Protein AF-0000000074448304 (afdb_homodimer)

Nearest PDB structures (foldseek):
  3s5o-assembly1_A  TM=9.930E-01  e=7.068E-40  Homo sapiens
  4i7u-assembly1_A  TM=9.372E-01  e=1.050E-22  Agrobacterium tumefaciens
  6t3t-assembly1_D  TM=9.383E-01  e=1.240E-22  Methylacidiphilum fumariolicum SolV
  6h4e-assembly1_A  TM=8.961E-01  e=2.241E-18  Proteus mirabilis HI4320
  5afd-assembly1_A  TM=8.855E-01  e=9.458E-18  Aliivibrio salmonicida LFI1238

Radius of gyration: 25.3 Å; Cα contacts (8 Å, |Δi|>4): 1245; chains: 2; bounding box: 53×76×57 Å

InterPro domains:
  IPR002220 DapA-like [PF00701] (6-294)
  IPR002220 DapA-like [PIRSF001365] (5-296)
  IPR002220 DapA-like [PR00146] (39-60)
  IPR002220 DapA-like [PR00146] (75-93)
  IPR002220 DapA-like [PR00146] (134-151)
  IPR002220 DapA-like [PTHR12128] (4-296)
  IPR002220 DapA-like [SM01130] (5-296)
  IPR013785 Aldolase-type TIM barrel [G3DSA:3.20.20.70] (1-297)
  IPR020625 Schiff base-forming aldolase, active site [PS00666] (139-169)

Solvent-accessible surface area (backbone atoms only — not comparable to full-atom values): 30656 Å² total; per-residue (Å²): 124,87,77,80,79,73,52,41,37,23,27,31,38,66,56,28,21,36,96,86,60,43,80,32,65,69,53,43,52,56,38,45,65,55,55,66,73,42,87,54,42,28,38,28,41,43,32,81,52,20,46,41,77,61,50,54,71,68,58,53,41,52,49,44,34,52,46,50,70,68,48,59,90,83,48,41,32,33,30,42,26,49,41,57,16,40,69,55,19,37,51,38,36,45,49,37,43,75,32,51,34,59,26,31,35,34,44,69,53,33,55,62,44,84,53,56,38,67,65,28,48,50,52,36,53,48,54,35,35,72,69,35,90,48,40,27,28,41,33,31,41,26,83,40,46,74,48,70,73,51,62,70,46,52,51,60,48,33,70,40,90,36,29,38,33,37,36,42,50,68,71,54,62,69,56,53,38,50,45,45,62,73,30,64,90,34,84,45,44,40,25,24,36,34,58,65,48,32,66,66,34,42,76,54,62,31,50,28,30,40,17,61,50,32,69,65,41,36,65,60,53,44,44,42,52,49,28,53,76,70,64,37,54,70,61,27,51,56,51,43,60,59,39,30,60,54,30,42,41,32,64,65,74,45,23,58,41,34,40,23,54,51,19,48,77,70,76,33,65,24,51,54,64,58,48,41,47,60,71,71,51,72,69,55,48,53,51,51,49,50,48,57,52,63,60,58,70,66,82,126,124,86,76,80,79,72,53,40,36,22,27,31,38,65,55,30,21,35,94,87,62,43,78,31,64,68,52,43,52,56,38,45,66,55,57,68,73,41,88,53,40,28,40,27,39,43,32,78,54,21,46,41,77,61,50,53,72,68,56,52,40,52,49,44,34,50,46,49,69,70,47,61,87,84,47,40,32,33,28,43,27,51,41,58,17,41,69,56,20,36,51,39,36,44,48,36,41,75,32,53,34,58,28,30,34,36,44,68,53,34,55,60,44,84,52,56,38,68,66,27,50,48,51,36,54,48,54,35,35,73,68,36,90,44,38,27,27,41,32,29,43,25,82,40,45,75,48,70,73,51,62,69,46,52,49,60,48,33,68,40,90,36,28,38,33,36,35,42,48,69,73,53,61,69,56,53,36,50,43,45,64,73,28,63,87,34,84,44,42,41,26,23,35,36,58,65,48,31,68,66,34,44,77,52,63,31,51,28,29,40,16,61,50,31,68,64,43,35,64,61,53,44,46,42,52,50,27,52,75,71,64,37,52,71,63,27,50,55,50,44,61,59,40,30,59,52,30,43,40,33,64,66,75,46,22,61,42,33,40,24,53,51,18,46,77,70,76,35,62,23,52,54,62,58,49,41,46,58,72,69,50,72,69,54,47,52,50,52,50,50,47,56,52,64,63,60,67,74,78,128

Sequence (600 aa):
MSSLDLSGIFPPIVTPFADNEEVNYDKFKDNFSKWNEMTFSGYVVQGSNGEYAYMRAEEKIDLVRKVRELAPKGKLILAGSGCEATRDTIEMTSEMAEAGADAALVVTPSFYKRGMTAEALENHFTKVADSSPIPVVLYSVPANTGIDLPAECIIKLSSHPNIIALKDSGGDITKIGYVIHKTAGNNFQVLAGSASFLLASYCLGAVGGVCALANVLGREVCKLHELHKHGKMEEAKLLQHKLILPNTAVTKTFGVPGLKKSMEFFGFYGGPTRSPLLPLKESQEAELRQIFKQFGGYQEMSSLDLSGIFPPIVTPFADNEEVNYDKFKDNFSKWNEMTFSGYVVQGSNGEYAYMRAEEKIDLVRKVRELAPKGKLILAGSGCEATRDTIEMTSEMAEAGADAALVVTPSFYKRGMTAEALENHFTKVADSSPIPVVLYSVPANTGIDLPAECIIKLSSHPNIIALKDSGGDITKIGYVIHKTAGNNFQVLAGSASFLLASYCLGAVGGVCALANVLGREVCKLHELHKHGKMEEAKLLQHKLILPNTAVTKTFGVPGLKKSMEFFGFYGGPTRSPLLPLKESQEAELRQIFKQFGGYQE

Structure (mmCIF, N/CA/C/O backbone):
data_AF-0000000074448304-model_v1
#
loop_
_entity.id
_entity.type
_entity.pdbx_description
1 polymer '4-hydroxy-2-oxoglutarate aldolase, mitochondrial'
#
loop_
_atom_site.group_PDB
_atom_site.id
_atom_site.type_symbol
_atom_site.label_atom_id
_atom_site.label_alt_id
_atom_site.label_comp_id
_atom_site.label_asym_id
_atom_site.label_entity_id
_atom_site.label_seq_id
_atom_site.pdbx_PDB_ins_code
_atom_site.Cartn_x
_atom_site.Cartn_y
_atom_site.Cartn_z
_atom_site.occupancy
_atom_site.B_iso_or_equiv
_atom_site.auth_seq_id
_atom_site.auth_comp_id
_atom_site.auth_asym_id
_atom_site.auth_atom_id
_atom_site.pdbx_PDB_model_num
ATOM 1 N N . MET A 1 1 ? 21.5 24.922 -4.438 1 40.94 1 MET A N 1
ATOM 2 C CA . MET A 1 1 ? 20.062 24.703 -4.605 1 40.94 1 MET A CA 1
ATOM 3 C C . MET A 1 1 ? 19.297 25.141 -3.365 1 40.94 1 MET A C 1
ATOM 5 O O . MET A 1 1 ? 19.734 24.906 -2.24 1 40.94 1 MET A O 1
ATOM 9 N N . SER A 1 2 ? 18.594 26.266 -3.475 1 50.41 2 SER A N 1
ATOM 10 C CA . SER A 1 2 ? 17.969 26.906 -2.326 1 50.41 2 SER A CA 1
ATOM 11 C C . SER A 1 2 ? 17.297 25.875 -1.418 1 50.41 2 SER A C 1
ATOM 13 O O . SER A 1 2 ? 16.609 24.984 -1.896 1 50.41 2 SER A O 1
ATOM 15 N N . SER A 1 3 ? 17.922 25.75 -0.252 1 80.75 3 SER A N 1
ATOM 16 C CA . SER A 1 3 ? 17.516 24.766 0.733 1 80.75 3 SER A CA 1
ATOM 17 C C . SER A 1 3 ? 16.047 24.938 1.136 1 80.75 3 SER A C 1
ATOM 19 O O . SER A 1 3 ? 15.648 26.031 1.549 1 80.75 3 SER A O 1
ATOM 21 N N . LEU A 1 4 ? 15.148 24.25 0.64 1 94.5 4 LEU A N 1
ATOM 22 C CA . LEU A 1 4 ? 13.727 24.25 0.985 1 94.5 4 LEU A CA 1
ATOM 23 C C . LEU A 1 4 ? 13.539 24.125 2.492 1 94.5 4 LEU A C 1
ATOM 25 O O . LEU A 1 4 ? 14.141 23.266 3.131 1 94.5 4 LEU A O 1
ATOM 29 N N . ASP A 1 5 ? 12.914 25.156 3.033 1 97.81 5 ASP A N 1
ATOM 30 C CA . ASP A 1 5 ? 12.555 25.125 4.445 1 97.81 5 ASP A CA 1
ATOM 31 C C . ASP A 1 5 ? 11.211 24.422 4.656 1 97.81 5 ASP A C 1
ATOM 33 O O . ASP A 1 5 ? 10.172 24.922 4.242 1 97.81 5 ASP A O 1
ATOM 37 N N . LEU A 1 6 ? 11.289 23.297 5.363 1 98.44 6 LEU A N 1
ATOM 38 C CA . LEU A 1 6 ? 10.086 22.484 5.527 1 98.44 6 LEU A CA 1
ATOM 39 C C . LEU A 1 6 ? 9.492 22.672 6.914 1 98.44 6 LEU A C 1
ATOM 41 O O . LEU A 1 6 ? 8.734 21.812 7.391 1 98.44 6 LEU A O 1
ATOM 45 N N . SER A 1 7 ? 9.797 23.797 7.57 1 98.44 7 SER A N 1
ATOM 46 C CA . SER A 1 7 ? 9.219 24.094 8.875 1 98.44 7 SER A CA 1
ATOM 47 C C . SER A 1 7 ? 7.711 24.312 8.773 1 98.44 7 SER A C 1
ATOM 49 O O . SER A 1 7 ? 7.238 24.938 7.82 1 98.44 7 SER A O 1
ATOM 51 N N . GLY A 1 8 ? 7.016 23.812 9.773 1 98.69 8 GLY A N 1
ATOM 52 C CA . GLY A 1 8 ? 5.582 24.031 9.844 1 98.69 8 GLY A CA 1
ATOM 53 C C . GLY A 1 8 ? 4.773 22.781 9.594 1 98.69 8 GLY A C 1
ATOM 54 O O . GLY A 1 8 ? 5.262 21.656 9.805 1 98.69 8 GLY A O 1
ATOM 55 N N . ILE A 1 9 ? 3.51 23 9.281 1 98.88 9 ILE A N 1
ATOM 56 C CA . ILE A 1 9 ? 2.551 21.891 9.219 1 98.88 9 ILE A CA 1
ATOM 57 C C . ILE A 1 9 ? 2.133 21.672 7.766 1 98.88 9 ILE A C 1
ATOM 59 O O . ILE A 1 9 ? 1.819 22.625 7.047 1 98.88 9 ILE A O 1
ATOM 63 N N . PHE A 1 10 ? 2.176 20.438 7.324 1 98.94 10 PHE A N 1
ATOM 64 C CA . PHE A 1 10 ? 1.719 19.984 6.016 1 98.94 10 PHE A CA 1
ATOM 65 C C . PHE A 1 10 ? 0.633 18.922 6.16 1 98.94 10 PHE A C 1
ATOM 67 O O . PHE A 1 10 ? 0.893 17.812 6.652 1 98.94 10 PHE A O 1
ATOM 74 N N . PRO A 1 11 ? -0.607 19.156 5.785 1 98.88 11 PRO A N 1
ATOM 75 C CA . PRO A 1 11 ? -1.577 18.062 5.711 1 98.88 11 PRO A CA 1
ATOM 76 C C . PRO A 1 11 ? -1.357 17.156 4.5 1 98.88 11 PRO A C 1
ATOM 78 O O . PRO A 1 11 ? -1.239 17.641 3.373 1 98.88 11 PRO A O 1
ATOM 81 N N . PRO A 1 12 ? -1.128 15.898 4.695 1 98.81 12 PRO A N 1
ATOM 82 C CA . PRO A 1 12 ? -1.282 15 3.549 1 98.81 12 PRO A CA 1
ATOM 83 C C . PRO A 1 12 ? -2.729 14.898 3.07 1 98.81 12 PRO A C 1
ATOM 85 O O . PRO A 1 12 ? -3.482 14.047 3.551 1 98.81 12 PRO A O 1
ATOM 88 N N . ILE A 1 13 ? -3.035 15.633 2.168 1 98.75 13 ILE A N 1
ATOM 89 C CA . ILE A 1 13 ? -4.434 15.883 1.83 1 98.75 13 ILE A CA 1
ATOM 90 C C . ILE A 1 13 ? -5.027 14.648 1.151 1 98.75 13 ILE A C 1
ATOM 92 O O . ILE A 1 13 ? -4.344 13.961 0.387 1 98.75 13 ILE A O 1
ATOM 96 N N . VAL A 1 14 ? -6.293 14.422 1.436 1 98.44 14 VAL A N 1
ATOM 97 C CA . VAL A 1 14 ? -7.047 13.305 0.872 1 98.44 14 VAL A CA 1
ATOM 98 C C . VAL A 1 14 ? -7.352 13.578 -0.599 1 98.44 14 VAL A C 1
ATOM 100 O O . VAL A 1 14 ? -7.395 14.734 -1.026 1 98.44 14 VAL A O 1
ATOM 103 N N . THR A 1 15 ? -7.496 12.555 -1.424 1 98.38 15 THR A N 1
ATOM 104 C CA . THR A 1 15 ? -8.062 12.648 -2.766 1 98.38 15 THR A CA 1
ATOM 105 C C . THR A 1 15 ? -9.578 12.453 -2.729 1 98.38 15 THR A C 1
ATOM 107 O O . THR A 1 15 ? -10.062 11.375 -2.379 1 98.38 15 THR A O 1
ATOM 110 N N . PRO A 1 16 ? -10.32 13.453 -2.986 1 97.75 16 PRO A N 1
ATOM 111 C CA . PRO A 1 16 ? -11.781 13.305 -2.99 1 97.75 16 PRO A CA 1
ATOM 112 C C . PRO A 1 16 ? -12.289 12.523 -4.203 1 97.75 16 PRO A C 1
ATOM 114 O O . PRO A 1 16 ? -12.227 13.016 -5.332 1 97.75 16 PRO A O 1
ATOM 117 N N . PHE A 1 17 ? -12.781 11.406 -3.959 1 98.31 17 PHE A N 1
ATOM 118 C CA . PHE A 1 17 ? -13.375 10.609 -5.027 1 98.31 17 PHE A CA 1
ATOM 119 C C . PHE A 1 17 ? -14.891 10.773 -5.047 1 98.31 17 PHE A C 1
ATOM 121 O O . PHE A 1 17 ? -15.5 11.086 -4.023 1 98.31 17 PHE A O 1
ATOM 128 N N . ALA A 1 18 ? -15.43 10.594 -6.223 1 98.19 18 ALA A N 1
ATOM 129 C CA . ALA A 1 18 ? -16.875 10.438 -6.367 1 98.19 18 ALA A CA 1
ATOM 130 C C . ALA A 1 18 ? -17.297 8.977 -6.211 1 98.19 18 ALA A C 1
ATOM 132 O O . ALA A 1 18 ? -16.453 8.102 -6.012 1 98.19 18 ALA A O 1
ATOM 133 N N . ASP A 1 19 ? -18.594 8.734 -6.301 1 96.69 19 ASP A N 1
ATOM 134 C CA . ASP A 1 19 ? -19.141 7.395 -6.109 1 96.69 19 ASP A CA 1
ATOM 135 C C . ASP A 1 19 ? -18.609 6.434 -7.176 1 96.69 19 ASP A C 1
ATOM 137 O O . ASP A 1 19 ? -18.5 5.23 -6.934 1 96.69 19 ASP A O 1
ATOM 141 N N . ASN A 1 20 ? -18.281 6.996 -8.297 1 96.94 20 ASN A N 1
ATOM 142 C CA . ASN A 1 20 ? -17.766 6.164 -9.375 1 96.94 20 ASN A CA 1
ATOM 143 C C . ASN A 1 20 ? -16.266 5.973 -9.266 1 96.94 20 ASN A C 1
ATOM 145 O O . ASN A 1 20 ? -15.625 5.48 -10.203 1 96.94 20 ASN A O 1
ATOM 149 N N . GLU A 1 21 ? -15.586 6.508 -8.148 1 97.25 21 GLU A N 1
ATOM 150 C CA . GLU A 1 21 ? -14.18 6.336 -7.773 1 97.25 21 GLU A CA 1
ATOM 151 C C . GLU A 1 21 ? -13.273 7.219 -8.625 1 97.25 21 GLU A C 1
ATOM 153 O O . GLU A 1 21 ? -12.047 7.062 -8.602 1 97.25 21 GLU A O 1
ATOM 158 N N . GLU A 1 22 ? -13.953 8.148 -9.43 1 97.62 22 GLU A N 1
ATOM 159 C CA . GLU A 1 22 ? -13.156 9.164 -10.109 1 97.62 22 GLU A CA 1
ATOM 160 C C . GLU A 1 22 ? -12.898 10.367 -9.211 1 97.62 22 GLU A C 1
ATOM 162 O O . GLU A 1 22 ? -13.672 10.625 -8.281 1 97.62 22 GLU A O 1
ATOM 167 N N . VAL A 1 23 ? -11.805 11.109 -9.516 1 98.25 23 VAL A N 1
ATOM 168 C CA . VAL A 1 23 ? -11.484 12.289 -8.711 1 98.25 23 VAL A CA 1
ATOM 169 C C . VAL A 1 23 ? -12.562 13.352 -8.898 1 98.25 23 VAL A C 1
ATOM 171 O O . VAL A 1 23 ? -12.961 13.648 -10.031 1 98.25 23 VAL A O 1
ATOM 174 N N . ASN A 1 24 ? -13.07 13.906 -7.824 1 98.5 24 ASN A N 1
ATOM 175 C CA . ASN A 1 24 ? -14.031 14.992 -7.84 1 98.5 24 ASN A CA 1
ATOM 176 C C . ASN A 1 24 ? -13.352 16.344 -7.684 1 98.5 24 ASN A C 1
ATOM 178 O O . ASN A 1 24 ? -13.25 16.875 -6.57 1 98.5 24 ASN A O 1
ATOM 182 N N . TYR A 1 25 ? -12.969 16.984 -8.82 1 98.25 25 TYR A N 1
ATOM 183 C CA . TYR A 1 25 ? -12.156 18.188 -8.805 1 98.25 25 TYR A CA 1
ATOM 184 C C . TYR A 1 25 ? -12.953 19.375 -8.281 1 98.25 25 TYR A C 1
ATOM 186 O O . TYR A 1 25 ? -12.391 20.297 -7.688 1 98.25 25 TYR A O 1
ATOM 194 N N . ASP A 1 26 ? -14.281 19.344 -8.445 1 98.25 26 ASP A N 1
ATOM 195 C CA . ASP A 1 26 ? -15.109 20.406 -7.895 1 98.25 26 ASP A CA 1
ATOM 196 C C . ASP A 1 26 ? -15.055 20.406 -6.371 1 98.25 26 ASP A C 1
ATOM 198 O O . ASP A 1 26 ? -14.844 21.453 -5.754 1 98.25 26 ASP A O 1
ATOM 202 N N . LYS A 1 27 ? -15.219 19.234 -5.859 1 98.44 27 LYS A N 1
ATOM 203 C CA . LYS A 1 27 ? -15.172 19.141 -4.406 1 98.44 27 LYS A CA 1
ATOM 204 C C . LYS A 1 27 ? -13.766 19.391 -3.881 1 98.44 27 LYS A C 1
ATOM 206 O O . LYS A 1 27 ? -13.586 19.906 -2.777 1 98.44 27 LYS A O 1
ATOM 211 N N . PHE A 1 28 ? -12.867 19.078 -4.68 1 98.5 28 PHE A N 1
ATOM 212 C CA . PHE A 1 28 ? -11.477 19.359 -4.348 1 98.5 28 PHE A CA 1
ATOM 213 C C . PHE A 1 28 ? -11.25 20.859 -4.199 1 98.5 28 PHE A C 1
ATOM 215 O O . PHE A 1 28 ? -10.641 21.312 -3.221 1 98.5 28 PHE A O 1
ATOM 222 N N . LYS A 1 29 ? -11.711 21.641 -5.113 1 98.44 29 LYS A N 1
ATOM 223 C CA . LYS A 1 29 ? -11.633 23.094 -5.055 1 98.44 29 LYS A CA 1
ATOM 224 C C . LYS A 1 29 ? -12.312 23.641 -3.801 1 98.44 29 LYS A C 1
ATOM 226 O O . LYS A 1 29 ? -11.797 24.547 -3.152 1 98.44 29 LYS A O 1
ATOM 231 N N . ASP A 1 30 ? -13.445 23 -3.486 1 98.19 30 ASP A N 1
ATOM 232 C CA . ASP A 1 30 ? -14.156 23.406 -2.277 1 98.19 30 ASP A CA 1
ATOM 233 C C . ASP A 1 30 ? -13.289 23.203 -1.036 1 98.19 30 ASP A C 1
ATOM 235 O O . ASP A 1 30 ? -13.219 24.062 -0.166 1 98.19 30 ASP A O 1
ATOM 239 N N . ASN A 1 31 ? -12.703 22.062 -0.91 1 98.69 31 ASN A N 1
ATOM 240 C CA . ASN A 1 31 ? -11.828 21.766 0.221 1 98.69 31 ASN A CA 1
ATOM 241 C C . ASN A 1 31 ? -10.688 22.781 0.313 1 98.69 31 ASN A C 1
ATOM 243 O O . ASN A 1 31 ? -10.352 23.25 1.403 1 98.69 31 ASN A O 1
ATOM 247 N N . PHE A 1 32 ? -10.062 23.125 -0.893 1 98.5 32 PHE A N 1
ATOM 248 C CA . PHE A 1 32 ? -8.914 24.016 -0.914 1 98.5 32 PHE A CA 1
ATOM 249 C C . PHE A 1 32 ? -9.312 25.422 -0.45 1 98.5 32 PHE A C 1
ATOM 251 O O . PHE A 1 32 ? -8.508 26.125 0.173 1 98.5 32 PHE A O 1
ATOM 258 N N . SER A 1 33 ? -10.516 25.859 -0.737 1 98 33 SER A N 1
ATOM 259 C CA . SER A 1 33 ? -10.984 27.156 -0.262 1 98 33 SER A CA 1
ATOM 260 C C . SER A 1 33 ? -10.922 27.234 1.259 1 98 33 SER A C 1
ATOM 262 O O . SER A 1 33 ? -10.648 28.312 1.813 1 98 33 SER A O 1
ATOM 264 N N . LYS A 1 34 ? -11.117 26.125 1.91 1 97.69 34 LYS A N 1
ATOM 265 C CA . LYS A 1 34 ? -11.055 26.094 3.367 1 97.69 34 LYS A CA 1
ATOM 266 C C . LYS A 1 34 ? -9.625 25.875 3.854 1 97.69 34 LYS A C 1
ATOM 268 O O . LYS A 1 34 ? -9.164 26.562 4.773 1 97.69 34 LYS A O 1
ATOM 273 N N . TRP A 1 35 ? -8.938 24.953 3.225 1 98.5 35 TRP A N 1
ATOM 274 C CA . TRP A 1 35 ? -7.57 24.641 3.621 1 98.5 35 TRP A CA 1
ATOM 275 C C . TRP A 1 35 ? -6.676 25.875 3.479 1 98.5 35 TRP A C 1
ATOM 277 O O . TRP A 1 35 ? -5.789 26.109 4.305 1 98.5 35 TRP A O 1
ATOM 287 N N . ASN A 1 36 ? -6.957 26.672 2.463 1 98.12 36 ASN A N 1
ATOM 288 C CA . ASN A 1 36 ? -6.105 27.828 2.184 1 98.12 36 ASN A CA 1
ATOM 289 C C . ASN A 1 36 ? -6.277 28.906 3.238 1 98.12 36 ASN A C 1
ATOM 291 O O . ASN A 1 36 ? -5.473 29.844 3.309 1 98.12 36 ASN A O 1
ATOM 295 N N . GLU A 1 37 ? -7.254 28.812 4.105 1 96.81 37 GLU A N 1
ATOM 296 C CA . GLU A 1 37 ? -7.438 29.75 5.207 1 96.81 37 GLU A CA 1
ATOM 297 C C . GLU A 1 37 ? -6.516 29.422 6.379 1 96.81 37 GLU A C 1
ATOM 299 O O . GLU A 1 37 ? -6.336 30.234 7.285 1 96.81 37 GLU A O 1
ATOM 304 N N . MET A 1 38 ? -5.914 28.297 6.32 1 96.62 38 MET A N 1
ATOM 305 C CA . MET A 1 38 ? -5.023 27.844 7.387 1 96.62 38 MET A CA 1
ATOM 306 C C . MET A 1 38 ? -3.594 28.312 7.133 1 96.62 38 MET A C 1
ATOM 308 O O . MET A 1 38 ? -3.246 28.688 6.012 1 96.62 38 MET A O 1
ATOM 312 N N . THR A 1 39 ? -2.879 28.25 8.211 1 97.94 39 THR A N 1
ATOM 313 C CA . THR A 1 39 ? -1.505 28.734 8.117 1 97.94 39 THR A CA 1
ATOM 314 C C . THR A 1 39 ? -0.549 27.594 7.809 1 97.94 39 THR A C 1
ATOM 316 O O . THR A 1 39 ? 0.563 27.547 8.336 1 97.94 39 THR A O 1
ATOM 319 N N . PHE A 1 40 ? -0.972 26.672 7.023 1 98.69 40 PHE A N 1
ATOM 320 C CA . PHE A 1 40 ? -0.116 25.594 6.578 1 98.69 40 PHE A CA 1
ATOM 321 C C . PHE A 1 40 ? 1.107 26.125 5.844 1 98.69 40 PHE A C 1
ATOM 323 O O . PHE A 1 40 ? 1.025 27.141 5.145 1 98.69 40 PHE A O 1
ATOM 330 N N . SER A 1 41 ? 2.191 25.422 5.957 1 98.62 41 SER A N 1
ATOM 331 C CA . SER A 1 41 ? 3.387 25.734 5.176 1 98.62 41 SER A CA 1
ATOM 332 C C . SER A 1 41 ? 3.244 25.25 3.738 1 98.62 41 SER A C 1
ATOM 334 O O . SER A 1 41 ? 3.941 25.734 2.844 1 98.62 41 SER A O 1
ATOM 336 N N . GLY A 1 42 ? 2.434 24.328 3.502 1 98.69 42 GLY A N 1
ATOM 337 C CA . GLY A 1 42 ? 2.166 23.719 2.205 1 98.69 42 GLY A CA 1
ATOM 338 C C . GLY A 1 42 ? 1.298 22.484 2.287 1 98.69 42 GLY A C 1
ATOM 339 O O . GLY A 1 42 ? 0.576 22.281 3.268 1 98.69 42 GLY A O 1
ATOM 340 N N . TYR A 1 43 ? 1.311 21.719 1.234 1 98.88 43 TYR A N 1
ATOM 341 C CA . TYR A 1 43 ? 0.468 20.531 1.128 1 98.88 43 TYR A CA 1
ATOM 342 C C . TYR A 1 43 ? 1.283 19.312 0.689 1 98.88 43 TYR A C 1
ATOM 344 O O . TYR A 1 43 ? 2.189 19.438 -0.139 1 98.88 43 TYR A O 1
ATOM 352 N N . VAL A 1 44 ? 1.033 18.219 1.312 1 98.88 44 VAL A N 1
ATOM 353 C CA . VAL A 1 44 ? 1.52 16.938 0.812 1 98.88 44 VAL A CA 1
ATOM 354 C C . VAL A 1 44 ? 0.445 16.281 -0.051 1 98.88 44 VAL A C 1
ATOM 356 O O . VAL A 1 44 ? -0.675 16.047 0.41 1 98.88 44 VAL A O 1
ATOM 359 N N . VAL A 1 45 ? 0.783 15.992 -1.283 1 98.69 45 VAL A N 1
ATOM 360 C CA . VAL A 1 45 ? -0.118 15.391 -2.26 1 98.69 45 VAL A CA 1
ATOM 361 C C . VAL A 1 45 ? 0.371 13.992 -2.621 1 98.69 45 VAL A C 1
ATOM 363 O O . VAL A 1 45 ? 1.569 13.773 -2.812 1 98.69 45 VAL A O 1
ATOM 366 N N . GLN A 1 46 ? -0.518 13.07 -2.678 1 96.81 46 GLN A N 1
ATOM 367 C CA . GLN A 1 46 ? -0.203 11.688 -3.01 1 96.81 46 GLN A CA 1
ATOM 368 C C . GLN A 1 46 ? 0.633 11.031 -1.911 1 96.81 46 GLN A C 1
ATOM 370 O O . GLN A 1 46 ? 1.636 10.375 -2.195 1 96.81 46 GLN A O 1
ATOM 375 N N . GLY A 1 47 ? 0.333 11.383 -0.61 1 95.88 47 GLY A N 1
ATOM 376 C CA . GLY A 1 47 ? 0.726 10.57 0.531 1 95.88 47 GLY A CA 1
ATOM 377 C C . GLY A 1 47 ? -0.198 9.391 0.771 1 95.88 47 GLY A C 1
ATOM 378 O O . GLY A 1 47 ? -1.121 9.148 -0.01 1 95.88 47 GLY A O 1
ATOM 379 N N . SER A 1 48 ? 0.037 8.656 1.831 1 94.31 48 SER A N 1
ATOM 380 C CA . SER A 1 48 ? -0.819 7.508 2.123 1 94.31 48 SER A CA 1
ATOM 381 C C . SER A 1 48 ? -2.277 7.93 2.264 1 94.31 48 SER A C 1
ATOM 383 O O . SER A 1 48 ? -3.176 7.25 1.76 1 94.31 48 SER A O 1
ATOM 385 N N . ASN A 1 49 ? -2.553 9.039 2.803 1 96.38 49 ASN A N 1
ATOM 386 C CA . ASN A 1 49 ? -3.918 9.508 3.004 1 96.38 49 ASN A CA 1
ATOM 387 C C . ASN A 1 49 ? -4.547 9.984 1.697 1 96.38 49 ASN A C 1
ATOM 389 O O . ASN A 1 49 ? -5.766 10.133 1.608 1 96.38 49 ASN A O 1
ATOM 393 N N . GLY A 1 50 ? -3.742 10.281 0.756 1 97.88 50 GLY A N 1
ATOM 394 C CA . GLY A 1 50 ? -4.23 10.609 -0.575 1 97.88 50 GLY A CA 1
ATOM 395 C C . GLY A 1 50 ? -4.578 9.375 -1.396 1 97.88 50 GLY A C 1
ATOM 396 O O . GLY A 1 50 ? -4.961 9.492 -2.562 1 97.88 50 GLY A O 1
ATOM 397 N N . GLU A 1 51 ? -4.406 8.195 -0.865 1 98.31 51 GLU A N 1
ATOM 398 C CA . GLU A 1 51 ? -4.723 6.914 -1.496 1 98.31 51 GLU A CA 1
ATOM 399 C C . GLU A 1 51 ? -3.943 6.734 -2.797 1 98.31 51 GLU A C 1
ATOM 401 O O . GLU A 1 51 ? -4.484 6.238 -3.787 1 98.31 51 GLU A O 1
ATOM 406 N N . TYR A 1 52 ? -2.641 7.188 -2.803 1 97.75 52 TYR A N 1
ATOM 407 C CA . TYR A 1 52 ? -1.821 7.137 -4.008 1 97.75 52 TYR A CA 1
ATOM 408 C C . TYR A 1 52 ? -1.688 5.707 -4.52 1 97.75 52 TYR A C 1
ATOM 410 O O . TYR A 1 52 ? -1.583 5.48 -5.727 1 97.75 52 TYR A O 1
ATOM 418 N N . ALA A 1 53 ? -1.79 4.672 -3.625 1 97.25 53 ALA A N 1
ATOM 419 C CA . ALA A 1 53 ? -1.584 3.266 -3.971 1 97.25 53 ALA A CA 1
ATOM 420 C C . ALA A 1 53 ? -2.697 2.756 -4.883 1 97.25 53 ALA A C 1
ATOM 422 O O . ALA A 1 53 ? -2.527 1.753 -5.578 1 97.25 53 ALA A O 1
ATOM 423 N N . TYR A 1 54 ? -3.799 3.48 -4.914 1 98.31 54 TYR A N 1
ATOM 424 C CA . TYR A 1 54 ? -4.957 3.043 -5.684 1 98.31 54 TYR A CA 1
ATOM 425 C C . TYR A 1 54 ? -5.148 3.914 -6.922 1 98.31 54 TYR A C 1
ATOM 427 O O . TYR A 1 54 ? -6.117 3.736 -7.668 1 98.31 54 TYR A O 1
ATOM 435 N N . MET A 1 55 ? -4.234 4.797 -7.125 1 97.94 55 MET A N 1
ATOM 436 C CA . MET A 1 55 ? -4.367 5.742 -8.227 1 97.94 55 MET A CA 1
ATOM 437 C C . MET A 1 55 ? -3.436 5.371 -9.375 1 97.94 55 MET A C 1
ATOM 439 O O . MET A 1 55 ? -2.342 4.852 -9.148 1 97.94 55 MET A O 1
ATOM 443 N N . ARG A 1 56 ? -3.883 5.707 -10.602 1 96.62 56 ARG A N 1
ATOM 444 C CA . ARG A 1 56 ? -3.061 5.52 -11.797 1 96.62 56 ARG A CA 1
ATOM 445 C C . ARG A 1 56 ? -2.102 6.691 -11.984 1 96.62 56 ARG A C 1
ATOM 447 O O . ARG A 1 56 ? -2.33 7.781 -11.453 1 96.62 56 ARG A O 1
ATOM 454 N N . ALA A 1 57 ? -1.025 6.488 -12.695 1 97.19 57 ALA A N 1
ATOM 455 C CA . ALA A 1 57 ? 0.046 7.465 -12.859 1 97.19 57 ALA A CA 1
ATOM 456 C C . ALA A 1 57 ? -0.504 8.805 -13.336 1 97.19 57 ALA A C 1
ATOM 458 O O . ALA A 1 57 ? -0.19 9.852 -12.766 1 97.19 57 ALA A O 1
ATOM 459 N N . GLU A 1 58 ? -1.344 8.766 -14.375 1 97.25 58 GLU A N 1
ATOM 460 C CA . GLU A 1 58 ? -1.873 10 -14.938 1 97.25 58 GLU A CA 1
ATOM 461 C C . GLU A 1 58 ? -2.75 10.734 -13.93 1 97.25 58 GLU A C 1
ATOM 463 O O . GLU A 1 58 ? -2.746 11.969 -13.875 1 97.25 58 GLU A O 1
ATOM 468 N N . GLU A 1 59 ? -3.557 9.992 -13.133 1 98.06 59 GLU A N 1
ATOM 469 C CA . GLU A 1 59 ? -4.379 10.602 -12.094 1 98.06 59 GLU A CA 1
ATOM 470 C C . GLU A 1 59 ? -3.518 11.336 -11.07 1 98.06 59 GLU A C 1
ATOM 472 O O . GLU A 1 59 ? -3.865 12.438 -10.641 1 98.06 59 GLU A O 1
ATOM 477 N N . LYS A 1 60 ? -2.402 10.727 -10.703 1 98.5 60 LYS A N 1
ATOM 478 C CA . LYS A 1 60 ? -1.497 11.305 -9.719 1 98.5 60 LYS A CA 1
ATOM 479 C C . LYS A 1 60 ? -0.916 12.625 -10.219 1 98.5 60 LYS A C 1
ATOM 481 O O . LYS A 1 60 ? -0.909 13.625 -9.492 1 98.5 60 LYS A O 1
ATOM 486 N N . ILE A 1 61 ? -0.42 12.609 -11.469 1 98.62 61 ILE A N 1
ATOM 487 C CA . ILE A 1 61 ? 0.211 13.781 -12.07 1 98.62 61 ILE A CA 1
ATOM 488 C C . ILE A 1 61 ? -0.81 14.906 -12.203 1 98.62 61 ILE A C 1
ATOM 490 O O . ILE A 1 61 ? -0.533 16.047 -11.82 1 98.62 61 ILE A O 1
ATOM 494 N N . ASP A 1 62 ? -2.051 14.594 -12.641 1 98.56 62 ASP A N 1
ATOM 495 C CA . ASP A 1 62 ? -3.105 15.586 -12.805 1 98.56 62 ASP A CA 1
ATOM 496 C C . ASP A 1 62 ? -3.496 16.203 -11.461 1 98.56 62 ASP A C 1
ATOM 498 O O . ASP A 1 62 ? -3.791 17.391 -11.391 1 98.56 62 ASP A O 1
ATOM 502 N N . LEU A 1 63 ? -3.504 15.422 -10.461 1 98.69 63 LEU A N 1
ATOM 503 C CA . LEU A 1 63 ? -3.867 15.93 -9.141 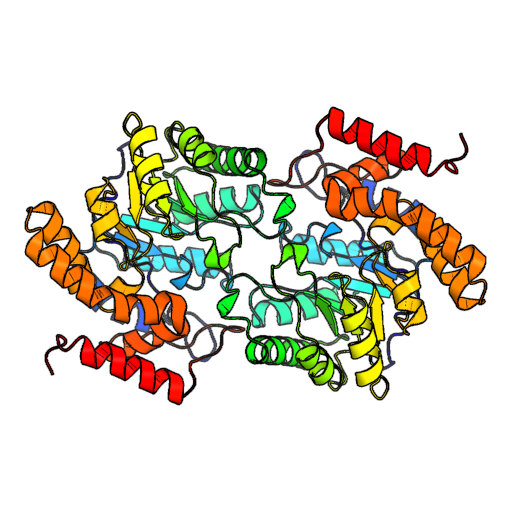1 98.69 63 LEU A CA 1
ATOM 504 C C . LEU A 1 63 ? -2.846 16.953 -8.648 1 98.69 63 LEU A C 1
ATOM 506 O O . LEU A 1 63 ? -3.215 17.984 -8.086 1 98.69 63 LEU A O 1
ATOM 510 N N . VAL A 1 64 ? -1.53 16.703 -8.844 1 98.75 64 VAL A N 1
ATOM 511 C CA . VAL A 1 64 ? -0.483 17.641 -8.438 1 98.75 64 VAL A CA 1
ATOM 512 C C . VAL A 1 64 ? -0.619 18.938 -9.211 1 98.75 64 VAL A C 1
ATOM 514 O O . VAL A 1 64 ? -0.5 20.031 -8.641 1 98.75 64 VAL A O 1
ATOM 517 N N . ARG A 1 65 ? -0.923 18.844 -10.516 1 98.69 65 ARG A N 1
ATOM 518 C CA . ARG A 1 65 ? -1.144 20.047 -11.32 1 98.69 65 ARG A CA 1
ATOM 519 C C . ARG A 1 65 ? -2.299 20.875 -10.773 1 98.69 65 ARG A C 1
ATOM 521 O O . ARG A 1 65 ? -2.197 22.094 -10.664 1 98.69 65 ARG A O 1
ATOM 528 N N . LYS A 1 66 ? -3.381 20.172 -10.453 1 98.75 66 LYS A N 1
ATOM 529 C CA . LYS A 1 66 ? -4.555 20.844 -9.922 1 98.75 66 LYS A CA 1
ATOM 530 C C . LYS A 1 66 ? -4.246 21.516 -8.578 1 98.75 66 LYS A C 1
ATOM 532 O O . LYS A 1 66 ? -4.684 22.641 -8.32 1 98.75 66 LYS A O 1
ATOM 537 N N . VAL A 1 67 ? -3.459 20.875 -7.699 1 98.81 67 VAL A N 1
ATOM 538 C CA . VAL A 1 67 ? -3.088 21.438 -6.406 1 98.81 67 VAL A CA 1
ATOM 539 C C . VAL A 1 67 ? -2.234 22.688 -6.609 1 98.81 67 VAL A C 1
ATOM 541 O O . VAL A 1 67 ? -2.418 23.688 -5.918 1 98.81 67 VAL A O 1
ATOM 544 N N . ARG A 1 68 ? -1.293 22.594 -7.543 1 98.62 68 ARG A N 1
ATOM 545 C CA . ARG A 1 68 ? -0.462 23.75 -7.84 1 98.62 68 ARG A CA 1
ATOM 546 C C . ARG A 1 68 ? -1.316 24.953 -8.266 1 98.62 68 ARG A C 1
ATOM 548 O O . ARG A 1 68 ? -1.041 26.078 -7.879 1 98.62 68 ARG A O 1
ATOM 555 N N . GLU A 1 69 ? -2.375 24.703 -8.977 1 98.44 69 GLU A N 1
ATOM 556 C CA . GLU A 1 69 ? -3.303 25.75 -9.398 1 98.44 69 GLU A CA 1
ATOM 557 C C . GLU A 1 69 ? -4.062 26.328 -8.203 1 98.44 69 GLU A C 1
ATOM 559 O O . GLU A 1 69 ? -4.293 27.531 -8.125 1 98.44 69 GLU A O 1
ATOM 564 N N . LEU A 1 70 ? -4.398 25.469 -7.266 1 98.56 70 LEU A N 1
ATOM 565 C CA . LEU A 1 70 ? -5.316 25.859 -6.199 1 98.56 70 LEU A CA 1
ATOM 566 C C . LEU A 1 70 ? -4.559 26.438 -5.012 1 98.56 70 LEU A C 1
ATOM 568 O O . LEU A 1 70 ? -5.098 27.25 -4.262 1 98.56 70 LEU A O 1
ATOM 572 N N . ALA A 1 71 ? -3.375 26 -4.82 1 98.25 71 ALA A N 1
ATOM 573 C CA . ALA A 1 71 ? -2.596 26.453 -3.668 1 98.25 71 ALA A CA 1
ATOM 574 C C . ALA A 1 71 ? -2.045 27.859 -3.893 1 98.25 71 ALA A C 1
ATOM 576 O O . ALA A 1 71 ? -1.602 28.188 -4.996 1 98.25 71 ALA A O 1
ATOM 577 N N . PRO A 1 72 ? -2.082 28.734 -2.869 1 96.62 72 PRO A N 1
ATOM 578 C CA . PRO A 1 72 ? -1.446 30.047 -2.99 1 96.62 72 PRO A CA 1
ATOM 579 C C . PRO A 1 72 ? 0.042 29.953 -3.316 1 96.62 72 PRO A C 1
ATOM 581 O O . PRO A 1 72 ? 0.682 28.938 -3.02 1 96.62 72 PRO A O 1
ATOM 584 N N . LYS A 1 73 ? 0.445 31.125 -3.873 1 92.06 73 LYS A N 1
ATOM 585 C CA . LYS A 1 73 ? 1.876 31.219 -4.152 1 92.06 73 LYS A CA 1
ATOM 586 C C . LYS A 1 73 ? 2.691 31.156 -2.863 1 92.06 73 LYS A C 1
ATOM 588 O O . LYS A 1 73 ? 2.289 31.719 -1.842 1 92.06 73 LYS A O 1
ATOM 593 N N . GLY A 1 74 ? 3.633 30.484 -2.68 1 93 74 GLY A N 1
ATOM 594 C CA . GLY A 1 74 ? 4.492 30.391 -1.512 1 93 74 GLY A CA 1
ATOM 595 C C . GLY A 1 74 ? 4.316 29.094 -0.746 1 93 74 GLY A C 1
ATOM 596 O O . GLY A 1 74 ? 5.172 28.719 0.056 1 93 74 GLY A O 1
ATOM 597 N N . LYS A 1 75 ? 3.088 28.531 -0.921 1 97.5 75 LYS A N 1
ATOM 598 C CA . LYS A 1 75 ? 2.883 27.234 -0.279 1 97.5 75 LYS A CA 1
ATOM 599 C C . LYS A 1 75 ? 3.664 26.141 -0.995 1 97.5 75 LYS A C 1
ATOM 601 O O . LYS A 1 75 ? 3.652 26.062 -2.227 1 97.5 75 LYS A O 1
ATOM 606 N N . LEU A 1 76 ? 4.301 25.391 -0.216 1 98.62 76 LEU A N 1
ATOM 607 C CA . LEU A 1 76 ? 5.105 24.312 -0.778 1 98.62 76 LEU A CA 1
ATOM 608 C C . LEU A 1 76 ? 4.238 23.109 -1.117 1 98.62 76 LEU A C 1
ATOM 610 O O . LEU A 1 76 ? 3.334 22.75 -0.354 1 98.62 76 LEU A O 1
ATOM 614 N N . ILE A 1 77 ? 4.531 22.5 -2.266 1 98.88 77 ILE A N 1
ATOM 615 C CA . ILE A 1 77 ? 3.867 21.266 -2.646 1 98.88 77 ILE A CA 1
ATOM 616 C C . ILE A 1 77 ? 4.867 20.109 -2.592 1 98.88 77 ILE A C 1
ATOM 618 O O . ILE A 1 77 ? 5.836 20.078 -3.352 1 98.88 77 ILE A O 1
ATOM 622 N N . LEU A 1 78 ? 4.676 19.188 -1.637 1 98.88 78 LEU A N 1
ATOM 623 C CA . LEU A 1 78 ? 5.391 17.922 -1.562 1 98.88 78 LEU A CA 1
ATOM 624 C C . LEU A 1 78 ? 4.574 16.797 -2.201 1 98.88 78 LEU A C 1
ATOM 626 O O . LEU A 1 78 ? 3.469 16.5 -1.746 1 98.88 78 LEU A O 1
ATOM 630 N N . ALA A 1 79 ? 5.094 16.156 -3.217 1 98.88 79 ALA A N 1
ATOM 631 C CA . ALA A 1 79 ? 4.32 15.18 -3.977 1 98.88 79 ALA A CA 1
ATOM 632 C C . ALA A 1 79 ? 4.891 13.773 -3.799 1 98.88 79 ALA A C 1
ATOM 634 O O . ALA A 1 79 ? 6.098 13.57 -3.943 1 98.88 79 ALA A O 1
ATOM 635 N N . GLY A 1 80 ? 3.988 12.836 -3.434 1 98.81 80 GLY A N 1
ATOM 636 C CA . GLY A 1 80 ? 4.406 11.445 -3.449 1 98.81 80 GLY A CA 1
ATOM 637 C C . GLY A 1 80 ? 4.77 10.945 -4.832 1 98.81 80 GLY A C 1
ATOM 638 O O . GLY A 1 80 ? 3.984 11.078 -5.773 1 98.81 80 GLY A O 1
ATOM 639 N N . SER A 1 81 ? 5.965 10.328 -4.914 1 98.81 81 SER A N 1
ATOM 640 C CA . SER A 1 81 ? 6.406 9.883 -6.23 1 98.81 81 SER A CA 1
ATOM 641 C C . SER A 1 81 ? 6.945 8.461 -6.176 1 98.81 81 SER A C 1
ATOM 643 O O . SER A 1 81 ? 7.34 7.898 -7.203 1 98.81 81 SER A O 1
ATOM 645 N N . GLY A 1 82 ? 6.895 7.859 -4.965 1 98.5 82 GLY A N 1
ATOM 646 C CA . GLY A 1 82 ? 7.477 6.543 -4.785 1 98.5 82 GLY A CA 1
ATOM 647 C C . GLY A 1 82 ? 6.73 5.453 -5.535 1 98.5 82 GLY A C 1
ATOM 648 O O . GLY A 1 82 ? 5.5 5.426 -5.531 1 98.5 82 GLY A O 1
ATOM 649 N N . CYS A 1 83 ? 7.426 4.594 -6.266 1 98.06 83 CYS A N 1
ATOM 650 C CA . CYS A 1 83 ? 6.98 3.357 -6.895 1 98.06 83 CYS A CA 1
ATOM 651 C C . CYS A 1 83 ? 7.777 2.166 -6.379 1 98.06 83 CYS A C 1
ATOM 653 O O . CYS A 1 83 ? 8.672 2.326 -5.551 1 98.06 83 CYS A O 1
ATOM 655 N N . GLU A 1 84 ? 7.406 0.969 -6.844 1 98.12 84 GLU A N 1
ATOM 656 C CA . GLU A 1 84 ? 8.156 -0.215 -6.43 1 98.12 84 GLU A CA 1
ATOM 657 C C . GLU A 1 84 ? 9.508 -0.288 -7.133 1 98.12 84 GLU A C 1
ATOM 659 O O . GLU A 1 84 ? 10.508 -0.652 -6.52 1 98.12 84 GLU A O 1
ATOM 664 N N . ALA A 1 85 ? 9.531 0.102 -8.398 1 98.44 85 ALA A N 1
ATOM 665 C CA . ALA A 1 85 ? 10.766 0.042 -9.172 1 98.44 85 ALA A CA 1
ATOM 666 C C . ALA A 1 85 ? 11.508 1.372 -9.117 1 98.44 85 ALA A C 1
ATOM 668 O O . ALA A 1 85 ? 10.898 2.439 -9.18 1 98.44 85 ALA A O 1
ATOM 669 N N . THR A 1 86 ? 12.836 1.316 -9.047 1 98.69 86 THR A N 1
ATOM 670 C CA . THR A 1 86 ? 13.664 2.518 -9 1 98.69 86 THR A CA 1
ATOM 671 C C . THR A 1 86 ? 13.453 3.371 -10.25 1 98.69 86 THR A C 1
ATOM 673 O O . THR A 1 86 ? 13.234 4.582 -10.148 1 98.69 86 THR A O 1
ATOM 676 N N . ARG A 1 87 ? 13.492 2.781 -11.422 1 98.19 87 ARG A N 1
ATOM 677 C CA . ARG A 1 87 ? 13.336 3.506 -12.672 1 98.19 87 ARG A CA 1
ATOM 678 C C . ARG A 1 87 ? 12 4.242 -12.719 1 98.19 87 ARG A C 1
ATOM 680 O O . ARG A 1 87 ? 11.93 5.387 -13.172 1 98.19 87 ARG A O 1
ATOM 687 N N . ASP A 1 88 ? 10.953 3.59 -12.273 1 98.44 88 ASP A N 1
ATOM 688 C CA . ASP A 1 88 ? 9.625 4.199 -12.281 1 98.44 88 ASP A CA 1
ATOM 689 C C . ASP A 1 88 ? 9.539 5.348 -11.281 1 98.44 88 ASP A C 1
ATOM 691 O O . ASP A 1 88 ? 8.875 6.355 -11.539 1 98.44 88 ASP A O 1
ATOM 695 N N . THR A 1 89 ? 10.164 5.211 -10.094 1 98.88 89 THR A N 1
ATOM 696 C CA . THR A 1 89 ? 10.203 6.297 -9.117 1 98.88 89 THR A CA 1
ATOM 697 C C . THR A 1 89 ? 10.922 7.512 -9.688 1 98.88 89 THR A C 1
ATOM 699 O O . THR A 1 89 ? 10.477 8.648 -9.508 1 98.88 89 THR A O 1
ATOM 702 N N . ILE A 1 90 ? 12.07 7.254 -10.391 1 98.88 90 ILE A N 1
ATOM 703 C CA . ILE A 1 90 ? 12.828 8.328 -11.023 1 98.88 90 ILE A CA 1
ATOM 704 C C . ILE A 1 90 ? 11.93 9.07 -12.016 1 98.88 90 ILE A C 1
ATOM 706 O O . ILE A 1 90 ? 11.844 10.305 -11.977 1 98.88 90 ILE A O 1
ATOM 710 N N . GLU A 1 91 ? 11.242 8.328 -12.844 1 98.81 91 GLU A N 1
ATOM 711 C CA . GLU A 1 91 ? 10.375 8.93 -13.852 1 98.81 91 GLU A CA 1
ATOM 712 C C . GLU A 1 91 ? 9.211 9.68 -13.211 1 98.81 91 GLU A C 1
ATOM 714 O O . GLU A 1 91 ? 8.906 10.812 -13.602 1 98.81 91 GLU A O 1
ATOM 719 N N . MET A 1 92 ? 8.562 9.07 -12.234 1 98.81 92 MET A N 1
ATOM 720 C CA . MET A 1 92 ? 7.438 9.703 -11.555 1 98.81 92 MET A CA 1
ATOM 721 C C . MET A 1 92 ? 7.879 10.977 -10.844 1 98.81 92 MET A C 1
ATOM 723 O O . MET A 1 92 ? 7.145 11.969 -10.836 1 98.81 92 MET A O 1
ATOM 727 N N . THR A 1 93 ? 9.07 10.992 -10.25 1 98.88 93 THR A N 1
ATOM 728 C CA . THR A 1 93 ? 9.602 12.18 -9.57 1 98.88 93 THR A CA 1
ATOM 729 C C . THR A 1 93 ? 9.781 13.328 -10.555 1 98.88 93 THR A C 1
ATOM 731 O O . THR A 1 93 ? 9.422 14.469 -10.258 1 98.88 93 THR A O 1
ATOM 734 N N . SER A 1 94 ? 10.32 13.016 -11.727 1 98.88 94 SER A N 1
ATOM 735 C CA . SER A 1 94 ? 10.477 14.023 -12.766 1 98.88 94 SER A CA 1
ATOM 736 C C . SER A 1 94 ? 9.125 14.578 -13.203 1 98.88 94 SER A C 1
ATOM 738 O O . SER A 1 94 ? 8.977 15.789 -13.383 1 98.88 94 SER A O 1
ATOM 740 N N . GLU A 1 95 ? 8.094 13.711 -13.383 1 98.88 95 GLU A N 1
ATOM 741 C CA . GLU A 1 95 ? 6.754 14.125 -13.773 1 98.88 95 GLU A CA 1
ATOM 742 C C . GLU A 1 95 ? 6.117 15.008 -12.703 1 98.88 95 GLU A C 1
ATOM 744 O O . GLU A 1 95 ? 5.445 15.992 -13.023 1 98.88 95 GLU A O 1
ATOM 749 N N . MET A 1 96 ? 6.352 14.68 -11.438 1 98.88 96 MET A N 1
ATOM 750 C CA . MET A 1 96 ? 5.816 15.484 -10.352 1 98.88 96 MET A CA 1
ATOM 751 C C . MET A 1 96 ? 6.43 16.875 -10.352 1 98.88 96 MET A C 1
ATOM 753 O O . MET A 1 96 ? 5.73 17.875 -10.117 1 98.88 96 MET A O 1
ATOM 757 N N . ALA A 1 97 ? 7.719 16.953 -10.562 1 98.88 97 ALA A N 1
ATOM 758 C CA . ALA A 1 97 ? 8.391 18.25 -10.656 1 98.88 97 ALA A CA 1
ATOM 759 C C . ALA A 1 97 ? 7.777 19.109 -11.766 1 98.88 97 ALA A C 1
ATOM 761 O O . ALA A 1 97 ? 7.469 20.281 -11.555 1 98.88 97 ALA A O 1
ATOM 762 N N . GLU A 1 98 ? 7.578 18.5 -12.914 1 98.81 98 GLU A N 1
ATOM 763 C CA . GLU A 1 98 ? 6.992 19.203 -14.055 1 98.81 98 GLU A CA 1
ATOM 764 C C . GLU A 1 98 ? 5.57 19.656 -13.742 1 98.81 98 GLU A C 1
ATOM 766 O O . GLU A 1 98 ? 5.125 20.703 -14.227 1 98.81 98 GLU A O 1
ATOM 771 N N . ALA A 1 99 ? 4.844 18.891 -12.914 1 98.81 99 ALA A N 1
ATOM 772 C CA . ALA A 1 99 ? 3.455 19.188 -12.57 1 98.81 99 ALA A CA 1
ATOM 773 C C . ALA A 1 99 ? 3.373 20.312 -11.547 1 98.81 99 ALA A C 1
ATOM 775 O O . ALA A 1 99 ? 2.295 20.859 -11.297 1 98.81 99 ALA A O 1
ATOM 776 N N . GLY A 1 100 ? 4.523 20.656 -10.867 1 98.62 100 GLY A N 1
ATOM 777 C CA . GLY A 1 100 ? 4.52 21.812 -9.992 1 98.62 100 GLY A CA 1
ATOM 778 C C . GLY A 1 100 ? 4.918 21.484 -8.562 1 98.62 100 GLY A C 1
ATOM 779 O O . GLY A 1 100 ? 4.797 22.328 -7.668 1 98.62 100 GLY A O 1
ATOM 780 N N . ALA A 1 101 ? 5.441 20.312 -8.297 1 98.75 101 ALA A N 1
ATOM 781 C CA . ALA A 1 101 ? 5.902 19.953 -6.957 1 98.75 101 ALA A CA 1
ATOM 782 C C . ALA A 1 101 ? 7.215 20.656 -6.629 1 98.75 101 ALA A C 1
ATOM 784 O O . ALA A 1 101 ? 8.078 20.812 -7.496 1 98.75 101 ALA A O 1
ATOM 785 N N . ASP A 1 102 ? 7.352 21 -5.363 1 98.75 102 ASP A N 1
ATOM 786 C CA . ASP A 1 102 ? 8.578 21.625 -4.891 1 98.75 102 ASP A CA 1
ATOM 787 C C . ASP A 1 102 ? 9.562 20.594 -4.359 1 98.75 102 ASP A C 1
ATOM 789 O O . ASP A 1 102 ? 10.766 20.828 -4.312 1 98.75 102 ASP A O 1
ATOM 793 N N . ALA A 1 103 ? 9.086 19.484 -3.902 1 98.88 103 ALA A N 1
ATOM 794 C CA . ALA A 1 103 ? 9.867 18.344 -3.432 1 98.88 103 ALA A CA 1
ATOM 795 C C . ALA A 1 103 ? 9.117 17.031 -3.635 1 98.88 103 ALA A C 1
ATOM 797 O O . ALA A 1 103 ? 7.891 17.031 -3.777 1 98.88 103 ALA A O 1
ATOM 798 N N . ALA A 1 104 ? 9.906 15.984 -3.732 1 98.88 104 ALA A N 1
ATOM 799 C CA . ALA A 1 104 ? 9.32 14.656 -3.885 1 98.88 104 ALA A CA 1
ATOM 800 C C . ALA A 1 104 ? 9.375 13.883 -2.57 1 98.88 104 ALA A C 1
ATOM 802 O O . ALA A 1 104 ? 10.43 13.789 -1.938 1 98.88 104 ALA A O 1
ATOM 803 N N . LEU A 1 105 ? 8.211 13.438 -2.107 1 98.94 105 LEU A N 1
ATOM 804 C CA . LEU A 1 105 ? 8.094 12.523 -0.976 1 98.94 105 LEU A CA 1
ATOM 805 C C . LEU A 1 105 ? 8.148 11.07 -1.441 1 98.94 105 LEU A C 1
ATOM 807 O O . LEU A 1 105 ? 7.199 10.57 -2.049 1 98.94 105 LEU A O 1
ATOM 811 N N . VAL A 1 106 ? 9.227 10.367 -1.144 1 98.94 106 VAL A N 1
ATOM 812 C CA . VAL A 1 106 ? 9.461 9.055 -1.743 1 98.94 106 VAL A CA 1
ATOM 813 C C . VAL A 1 106 ? 9.359 7.973 -0.672 1 98.94 106 VAL A C 1
ATOM 815 O O . VAL A 1 106 ? 10.219 7.875 0.206 1 98.94 106 VAL A O 1
ATOM 818 N N . VAL A 1 107 ? 8.336 7.145 -0.742 1 98.75 107 VAL A N 1
ATOM 819 C CA . VAL A 1 107 ? 8.086 6.043 0.185 1 98.75 107 VAL A CA 1
ATOM 820 C C . VAL A 1 107 ? 9 4.863 -0.153 1 98.75 107 VAL A C 1
ATOM 822 O O . VAL A 1 107 ? 9.398 4.695 -1.306 1 98.75 107 VAL A O 1
ATOM 825 N N . THR A 1 108 ? 9.328 4.051 0.777 1 97.88 108 THR A N 1
ATOM 826 C CA . THR A 1 108 ? 10.172 2.875 0.593 1 97.88 108 THR A CA 1
ATOM 827 C C . THR A 1 108 ? 9.484 1.849 -0.303 1 97.88 108 THR A C 1
ATOM 829 O O . THR A 1 108 ? 8.32 1.505 -0.083 1 97.88 108 THR A O 1
ATOM 832 N N . PRO A 1 109 ? 10.172 1.419 -1.363 1 98.12 109 PRO A N 1
ATOM 833 C CA . PRO A 1 109 ? 9.648 0.204 -1.993 1 98.12 109 PRO A CA 1
ATOM 834 C C . PRO A 1 109 ? 9.523 -0.962 -1.015 1 98.12 109 PRO A C 1
ATOM 836 O O . PRO A 1 109 ? 10.352 -1.1 -0.108 1 98.12 109 PRO A O 1
ATOM 839 N N . SER A 1 110 ? 8.445 -1.849 -1.215 1 97.62 110 SER A N 1
ATOM 840 C CA . SER A 1 110 ? 8.234 -2.719 -0.062 1 97.62 110 SER A CA 1
ATOM 841 C C . SER A 1 110 ? 7.629 -4.055 -0.48 1 97.62 110 SER A C 1
ATOM 843 O O . SER A 1 110 ? 7.312 -4.891 0.368 1 97.62 110 SER A O 1
ATOM 845 N N . PHE A 1 111 ? 7.434 -4.367 -1.784 1 97.81 111 PHE A N 1
ATOM 846 C CA . PHE A 1 111 ? 6.832 -5.648 -2.133 1 97.81 111 PHE A CA 1
ATOM 847 C C . PHE A 1 111 ? 7.75 -6.801 -1.731 1 97.81 111 PHE A C 1
ATOM 849 O O . PHE A 1 111 ? 7.336 -7.703 -1.002 1 97.81 111 PHE A O 1
ATOM 856 N N . TYR A 1 112 ? 9.062 -6.828 -2.293 1 97.69 112 TYR A N 1
ATOM 857 C CA . TYR A 1 112 ? 10.039 -7.84 -1.897 1 97.69 112 TYR A CA 1
ATOM 858 C C . TYR A 1 112 ? 10.695 -7.473 -0.573 1 97.69 112 TYR A C 1
ATOM 860 O O . TYR A 1 112 ? 11.867 -7.086 -0.54 1 97.69 112 TYR A O 1
ATOM 868 N N . LYS A 1 113 ? 9.977 -7.648 0.6 1 96.25 113 LYS A N 1
ATOM 869 C CA . LYS A 1 113 ? 10.352 -7.145 1.918 1 96.25 113 LYS A CA 1
ATOM 870 C C . LYS A 1 113 ? 11.742 -7.633 2.316 1 96.25 113 LYS A C 1
ATOM 872 O O . LYS A 1 113 ? 12.594 -6.84 2.719 1 96.25 113 LYS A O 1
ATOM 877 N N . ARG A 1 114 ? 12.055 -8.891 2.082 1 93.94 114 ARG A N 1
ATOM 878 C CA . ARG A 1 114 ? 13.336 -9.461 2.48 1 93.94 114 ARG A CA 1
ATOM 879 C C . ARG A 1 114 ? 14.469 -8.898 1.626 1 93.94 114 ARG A C 1
ATOM 881 O O . ARG A 1 114 ? 15.609 -8.812 2.08 1 93.94 114 ARG A O 1
ATOM 888 N N . GLY A 1 115 ? 1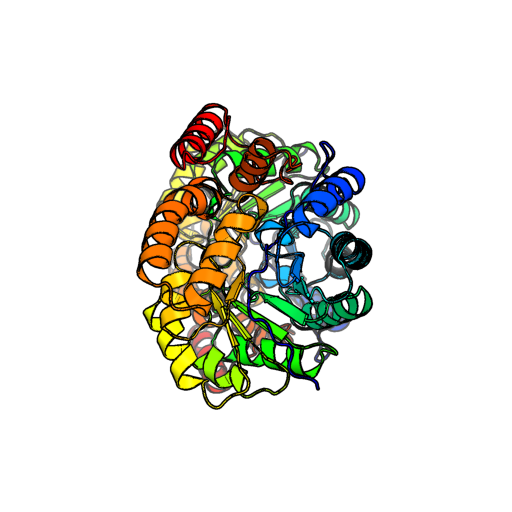4.102 -8.469 0.431 1 96.62 115 GLY A N 1
ATOM 889 C CA . GLY A 1 115 ? 15.109 -7.945 -0.481 1 96.62 115 GLY A CA 1
ATOM 890 C C . GLY A 1 115 ? 15.383 -6.469 -0.276 1 96.62 115 GLY A C 1
ATOM 891 O O . GLY A 1 115 ? 16.312 -5.914 -0.881 1 96.62 115 GLY A O 1
ATOM 892 N N . MET A 1 116 ? 14.609 -5.832 0.572 1 97.75 116 MET A N 1
ATOM 893 C CA . MET A 1 116 ? 14.789 -4.414 0.861 1 97.75 116 MET A CA 1
ATOM 894 C C . MET A 1 116 ? 15.727 -4.215 2.047 1 97.75 116 MET A C 1
ATOM 896 O O . MET A 1 116 ? 15.328 -3.676 3.078 1 97.75 116 MET A O 1
ATOM 900 N N . THR A 1 117 ? 17.047 -4.629 1.784 1 96.88 117 THR A N 1
ATOM 901 C CA . THR A 1 117 ? 18.125 -4.438 2.752 1 96.88 117 THR A CA 1
ATOM 902 C C . THR A 1 117 ? 18.516 -2.967 2.844 1 96.88 117 THR A C 1
ATOM 904 O O . THR A 1 117 ? 18.109 -2.158 2.004 1 96.88 117 THR A O 1
ATOM 907 N N . ALA A 1 118 ? 19.297 -2.65 3.953 1 97.5 118 ALA A N 1
ATOM 908 C CA . ALA A 1 118 ? 19.812 -1.29 4.07 1 97.5 118 ALA A CA 1
ATOM 909 C C . ALA A 1 118 ? 20.531 -0.864 2.787 1 97.5 118 ALA A C 1
ATOM 911 O O . ALA A 1 118 ? 20.312 0.244 2.289 1 97.5 118 ALA A O 1
ATOM 912 N N . GLU A 1 119 ? 21.312 -1.759 2.229 1 97.94 119 GLU A N 1
ATOM 913 C CA . GLU A 1 119 ? 22.062 -1.465 1.012 1 97.94 119 GLU A CA 1
ATOM 914 C C . GLU A 1 119 ? 21.125 -1.216 -0.168 1 97.94 119 GLU A C 1
ATOM 916 O O . GLU A 1 119 ? 21.328 -0.276 -0.94 1 97.94 119 GLU A O 1
ATOM 921 N N . ALA A 1 120 ? 20.141 -2.037 -0.353 1 98.5 120 ALA A N 1
ATOM 922 C CA . ALA A 1 120 ? 19.172 -1.874 -1.442 1 98.5 120 ALA A CA 1
ATOM 923 C C . ALA A 1 120 ? 18.453 -0.535 -1.339 1 98.5 120 ALA A C 1
ATOM 925 O O . ALA A 1 120 ? 18.297 0.176 -2.336 1 98.5 120 ALA A O 1
ATOM 926 N N . LEU A 1 121 ? 18.047 -0.199 -0.147 1 98.81 121 LEU A N 1
ATOM 927 C CA . LEU A 1 121 ? 17.312 1.046 0.082 1 98.81 121 LEU A CA 1
ATOM 928 C C . LEU A 1 121 ? 18.219 2.252 -0.152 1 98.81 121 LEU A C 1
ATOM 930 O O . LEU A 1 121 ? 17.812 3.234 -0.772 1 98.81 121 LEU A O 1
ATOM 934 N N . GLU A 1 122 ? 19.469 2.215 0.376 1 98.81 122 GLU A N 1
ATOM 935 C CA . GLU A 1 122 ? 20.422 3.293 0.136 1 98.81 122 GLU A CA 1
ATOM 936 C C . GLU A 1 122 ? 20.656 3.5 -1.357 1 98.81 122 GLU A C 1
ATOM 938 O O . GLU A 1 122 ? 20.688 4.637 -1.836 1 98.81 122 GLU A O 1
ATOM 943 N N . ASN A 1 123 ? 20.812 2.391 -2.096 1 98.75 123 ASN A N 1
ATOM 944 C CA . ASN A 1 123 ? 21 2.48 -3.539 1 98.75 123 ASN A CA 1
ATOM 945 C C . ASN A 1 123 ? 19.781 3.08 -4.23 1 98.75 123 ASN A C 1
ATOM 947 O O . ASN A 1 123 ? 19.922 3.938 -5.102 1 98.75 123 ASN A O 1
ATOM 951 N N . HIS A 1 124 ? 18.641 2.676 -3.826 1 98.88 124 HIS A N 1
ATOM 952 C CA . HIS A 1 124 ? 17.375 3.16 -4.387 1 98.88 124 HIS A CA 1
ATOM 953 C C . HIS A 1 124 ? 17.25 4.668 -4.207 1 98.88 124 HIS A C 1
ATOM 955 O O . HIS A 1 124 ? 17.094 5.402 -5.188 1 98.88 124 HIS A O 1
ATOM 961 N N . PHE A 1 125 ? 17.406 5.16 -3.039 1 98.94 125 PHE A N 1
ATOM 962 C CA . PHE A 1 125 ? 17.188 6.57 -2.74 1 98.94 125 PHE A CA 1
ATOM 963 C C . PHE A 1 125 ? 18.281 7.426 -3.361 1 98.94 125 PHE A C 1
ATOM 965 O O . PHE A 1 125 ? 18.031 8.547 -3.807 1 98.94 125 PHE A O 1
ATOM 972 N N . THR A 1 126 ? 19.484 6.887 -3.361 1 98.94 126 THR A N 1
ATOM 973 C CA . THR A 1 126 ? 20.578 7.617 -3.99 1 98.94 126 THR A CA 1
ATOM 974 C C . THR A 1 126 ? 20.312 7.809 -5.48 1 98.94 126 THR A C 1
ATOM 976 O O . THR A 1 126 ? 20.453 8.914 -6.004 1 98.94 126 THR A O 1
ATOM 979 N N . LYS A 1 127 ? 19.906 6.766 -6.16 1 98.88 127 LYS A N 1
ATOM 980 C CA . LYS A 1 127 ? 19.625 6.859 -7.59 1 98.88 127 LYS A CA 1
ATOM 981 C C . LYS A 1 127 ? 18.484 7.82 -7.871 1 98.88 127 LYS A C 1
ATOM 983 O O . LYS A 1 127 ? 18.531 8.602 -8.82 1 98.88 127 LYS A O 1
ATOM 988 N N . VAL A 1 128 ? 17.453 7.773 -7.055 1 98.94 128 VAL A N 1
ATOM 989 C CA . VAL A 1 128 ? 16.328 8.68 -7.203 1 98.94 128 VAL A CA 1
ATOM 990 C C . VAL A 1 128 ? 16.797 10.125 -7.012 1 98.94 128 VAL A C 1
ATOM 992 O O . VAL A 1 128 ? 16.5 10.992 -7.832 1 98.94 128 VAL A O 1
ATOM 995 N N . ALA A 1 129 ? 17.594 10.406 -5.984 1 98.88 129 ALA A N 1
ATOM 996 C CA . ALA A 1 129 ? 18.062 11.75 -5.66 1 98.88 129 ALA A CA 1
ATOM 997 C C . ALA A 1 129 ? 19 12.281 -6.734 1 98.88 129 ALA A C 1
ATOM 999 O O . ALA A 1 129 ? 18.953 13.461 -7.09 1 98.88 129 ALA A O 1
ATOM 1000 N N . ASP A 1 130 ? 19.812 11.359 -7.234 1 98.81 130 ASP A N 1
ATOM 1001 C CA . ASP A 1 130 ? 20.766 11.734 -8.289 1 98.81 130 ASP A CA 1
ATOM 1002 C C . ASP A 1 130 ? 20.031 12.211 -9.539 1 98.81 130 ASP A C 1
ATOM 1004 O O . ASP A 1 130 ? 20.516 13.094 -10.25 1 98.81 130 ASP A O 1
ATOM 1008 N N . SER A 1 131 ? 18.906 11.68 -9.766 1 98.81 131 SER A N 1
ATOM 1009 C CA . SER A 1 131 ? 18.219 11.906 -11.031 1 98.81 131 SER A CA 1
ATOM 1010 C C . SER A 1 131 ? 17.109 12.953 -10.883 1 98.81 131 SER A C 1
ATOM 1012 O O . SER A 1 131 ? 16.562 13.422 -11.875 1 98.81 131 SER A O 1
ATOM 1014 N N . SER A 1 132 ? 16.812 13.344 -9.688 1 98.81 132 SER A N 1
ATOM 1015 C CA . SER A 1 132 ? 15.648 14.18 -9.438 1 98.81 132 SER A CA 1
ATOM 1016 C C . SER A 1 132 ? 15.961 15.648 -9.672 1 98.81 132 SER A C 1
ATOM 1018 O O . SER A 1 132 ? 16.984 16.156 -9.203 1 98.81 132 SER A O 1
ATOM 1020 N N . PRO A 1 133 ? 15.086 16.391 -10.352 1 98.69 133 PRO A N 1
ATOM 1021 C CA . PRO A 1 133 ? 15.266 17.844 -10.516 1 98.69 133 PRO A CA 1
ATOM 1022 C C . PRO A 1 133 ? 14.82 18.641 -9.289 1 98.69 133 PRO A C 1
ATOM 1024 O O . PRO A 1 133 ? 15.031 19.844 -9.227 1 98.69 133 PRO A O 1
ATOM 1027 N N . ILE A 1 134 ? 14.141 18 -8.328 1 98.69 134 ILE A N 1
ATOM 1028 C CA . ILE A 1 134 ? 13.703 18.641 -7.098 1 98.69 134 ILE A CA 1
ATOM 1029 C C . ILE A 1 134 ? 14.188 17.828 -5.895 1 98.69 134 ILE A C 1
ATOM 1031 O O . ILE A 1 134 ? 14.5 16.641 -6.02 1 98.69 134 ILE A O 1
ATOM 1035 N N . PRO A 1 135 ? 14.25 18.453 -4.684 1 98.75 135 PRO A N 1
ATOM 1036 C CA . PRO A 1 135 ? 14.719 17.734 -3.492 1 98.75 135 PRO A CA 1
ATOM 1037 C C . PRO A 1 135 ? 13.836 16.547 -3.129 1 98.75 135 PRO A C 1
ATOM 1039 O O . PRO A 1 135 ? 12.641 16.531 -3.438 1 98.75 135 PRO A O 1
ATOM 1042 N N . VAL A 1 136 ? 14.516 15.602 -2.469 1 98.81 136 VAL A N 1
ATOM 1043 C CA . VAL A 1 136 ? 13.844 14.367 -2.09 1 98.81 136 VAL A CA 1
ATOM 1044 C C . VAL A 1 136 ? 13.656 14.32 -0.574 1 98.81 136 VAL A C 1
ATOM 1046 O O . VAL A 1 136 ? 14.578 14.648 0.18 1 98.81 136 VAL A O 1
ATOM 1049 N N . VAL A 1 137 ? 12.453 13.953 -0.166 1 98.88 137 VAL A N 1
ATOM 1050 C CA . VAL A 1 137 ? 12.117 13.68 1.226 1 98.88 137 VAL A CA 1
ATOM 1051 C C . VAL A 1 137 ? 11.883 12.18 1.416 1 98.88 137 VAL A C 1
ATOM 1053 O O . VAL A 1 137 ? 11.039 11.586 0.734 1 98.88 137 VAL A O 1
ATOM 1056 N N . LEU A 1 138 ? 12.648 11.594 2.379 1 98.94 138 LEU A N 1
ATOM 1057 C CA . LEU A 1 138 ? 12.461 10.188 2.705 1 98.94 138 LEU A CA 1
ATOM 1058 C C . LEU A 1 138 ? 11.156 9.977 3.475 1 98.94 138 LEU A C 1
ATOM 1060 O O . LEU A 1 138 ? 10.867 10.703 4.426 1 98.94 138 LEU A O 1
ATOM 1064 N N . TYR A 1 139 ? 10.461 9.016 3.033 1 98.75 139 TYR A N 1
ATOM 1065 C CA . TYR A 1 139 ? 9.188 8.719 3.676 1 98.75 139 TYR A CA 1
ATOM 1066 C C . TYR A 1 139 ? 9.18 7.305 4.242 1 98.75 139 TYR A C 1
ATOM 1068 O O . TYR A 1 139 ? 9.117 6.328 3.488 1 98.75 139 TYR A O 1
ATOM 1076 N N . SER A 1 140 ? 9.227 7.18 5.598 1 98.62 140 SER A N 1
ATOM 1077 C CA . SER A 1 140 ? 9.156 5.91 6.32 1 98.62 140 SER A CA 1
ATOM 1078 C C . SER A 1 140 ? 7.789 5.719 6.969 1 98.62 140 SER A C 1
ATOM 1080 O O . SER A 1 140 ? 7.434 6.434 7.91 1 98.62 140 SER A O 1
ATOM 1082 N N . VAL A 1 141 ? 7.051 4.699 6.52 1 98.19 141 VAL A N 1
ATOM 1083 C CA . VAL A 1 141 ? 5.711 4.422 7.035 1 98.19 141 VAL A CA 1
ATOM 1084 C C . VAL A 1 141 ? 5.52 2.918 7.199 1 98.19 141 VAL A C 1
ATOM 1086 O O . VAL A 1 141 ? 4.754 2.299 6.457 1 98.19 141 VAL A O 1
ATOM 1089 N N . PRO A 1 142 ? 6.09 2.338 8.266 1 97.5 142 PRO A N 1
ATOM 1090 C CA . PRO A 1 142 ? 6.078 0.883 8.43 1 97.5 142 PRO A CA 1
ATOM 1091 C C . PRO A 1 142 ? 4.668 0.316 8.578 1 97.5 142 PRO A C 1
ATOM 1093 O O . PRO A 1 142 ? 4.418 -0.832 8.195 1 97.5 142 PRO A O 1
ATOM 1096 N N . ALA A 1 143 ? 3.695 1.053 9.062 1 96.69 143 ALA A N 1
ATOM 1097 C CA . ALA A 1 143 ? 2.33 0.561 9.219 1 96.69 143 ALA A CA 1
ATOM 1098 C C . ALA A 1 143 ? 1.747 0.118 7.883 1 96.69 143 ALA A C 1
ATOM 1100 O O . ALA A 1 143 ? 0.962 -0.832 7.824 1 96.69 143 ALA A O 1
ATOM 1101 N N . ASN A 1 144 ? 2.191 0.823 6.754 1 97.5 144 ASN A N 1
ATOM 1102 C CA . ASN A 1 144 ? 1.668 0.511 5.43 1 97.5 144 ASN A CA 1
ATOM 1103 C C . ASN A 1 144 ? 2.631 -0.371 4.641 1 97.5 144 ASN A C 1
ATOM 1105 O O . ASN A 1 144 ? 2.203 -1.284 3.932 1 97.5 144 ASN A O 1
ATOM 1109 N N . THR A 1 145 ? 3.943 -0.208 4.781 1 97.38 145 THR A N 1
ATOM 1110 C CA . THR A 1 145 ? 4.914 -0.863 3.91 1 97.38 145 THR A CA 1
ATOM 1111 C C . THR A 1 145 ? 5.457 -2.131 4.562 1 97.38 145 THR A C 1
ATOM 1113 O O . THR A 1 145 ? 5.988 -3.008 3.879 1 97.38 145 THR A O 1
ATOM 1116 N N . GLY A 1 146 ? 5.371 -2.197 5.961 1 96.62 146 GLY A N 1
ATOM 1117 C CA . GLY A 1 146 ? 6.027 -3.268 6.691 1 96.62 146 GLY A CA 1
ATOM 1118 C C . GLY A 1 146 ? 7.527 -3.08 6.812 1 96.62 146 GLY A C 1
ATOM 1119 O O . GLY A 1 146 ? 8.227 -3.953 7.328 1 96.62 146 GLY A O 1
ATOM 1120 N N . ILE A 1 147 ? 8.07 -1.921 6.328 1 97.31 147 ILE A N 1
ATOM 1121 C CA . ILE A 1 147 ? 9.5 -1.628 6.371 1 97.31 147 ILE A CA 1
ATOM 1122 C C . ILE A 1 147 ? 9.734 -0.32 7.121 1 97.31 147 ILE A C 1
ATOM 1124 O O . ILE A 1 147 ? 9.234 0.734 6.719 1 97.31 147 ILE A O 1
ATOM 1128 N N . ASP A 1 148 ? 10.422 -0.412 8.266 1 97.94 148 ASP A N 1
ATOM 1129 C CA . ASP A 1 148 ? 10.93 0.764 8.969 1 97.94 148 ASP A CA 1
ATOM 1130 C C . ASP A 1 148 ? 12.336 1.127 8.492 1 97.94 148 ASP A C 1
ATOM 1132 O O . ASP A 1 148 ? 13.281 0.367 8.703 1 97.94 148 ASP A O 1
ATOM 1136 N N . LEU A 1 149 ? 12.422 2.295 7.766 1 98.44 149 LEU A N 1
ATOM 1137 C CA . LEU A 1 149 ? 13.727 2.709 7.258 1 98.44 149 LEU A CA 1
ATOM 1138 C C . LEU A 1 149 ? 14.75 2.807 8.391 1 98.44 149 LEU A C 1
ATOM 1140 O O . LEU A 1 149 ? 14.547 3.561 9.344 1 98.44 149 LEU A O 1
ATOM 1144 N N . PRO A 1 150 ? 15.875 2.057 8.336 1 97.81 150 PRO A N 1
ATOM 1145 C CA . PRO A 1 150 ? 16.844 2.047 9.445 1 97.81 150 PRO A CA 1
ATOM 1146 C C . PRO A 1 150 ? 17.5 3.404 9.656 1 97.81 150 PRO A C 1
ATOM 1148 O O . PRO A 1 150 ? 17.797 4.117 8.688 1 97.81 150 PRO A O 1
ATOM 1151 N N . ALA A 1 151 ? 17.781 3.73 10.961 1 98.44 151 ALA A N 1
ATOM 1152 C CA . ALA A 1 151 ? 18.406 5.004 11.32 1 98.44 151 ALA A CA 1
ATOM 1153 C C . ALA A 1 151 ? 19.734 5.191 10.586 1 98.44 151 ALA A C 1
ATOM 1155 O O . ALA A 1 151 ? 20.016 6.273 10.07 1 98.44 151 ALA A O 1
ATOM 1156 N N . GLU A 1 152 ? 20.5 4.133 10.5 1 98.19 152 GLU A N 1
ATOM 1157 C CA . GLU A 1 152 ? 21.797 4.23 9.852 1 98.19 152 GLU A CA 1
ATOM 1158 C C . GLU A 1 152 ? 21.656 4.562 8.375 1 98.19 152 GLU A C 1
ATOM 1160 O O . GLU A 1 152 ? 22.484 5.293 7.812 1 98.19 152 GLU A O 1
ATOM 1165 N N . CYS A 1 153 ? 20.625 4.023 7.734 1 98.5 153 CYS A N 1
ATOM 1166 C CA . CYS A 1 153 ? 20.328 4.344 6.344 1 98.5 153 CYS A CA 1
ATOM 1167 C C . CYS A 1 153 ? 19.984 5.816 6.188 1 98.5 153 CYS A C 1
ATOM 1169 O O . CYS A 1 153 ? 20.5 6.492 5.293 1 98.5 153 CYS A O 1
ATOM 1171 N N . ILE A 1 154 ? 19.188 6.305 7.004 1 98.75 154 ILE A N 1
ATOM 1172 C CA . ILE A 1 154 ? 18.75 7.695 6.98 1 98.75 154 ILE A CA 1
ATOM 1173 C C . ILE A 1 154 ? 19.969 8.617 7.148 1 98.75 154 ILE A C 1
ATOM 1175 O O . ILE A 1 154 ? 20.125 9.578 6.395 1 98.75 154 ILE A O 1
ATOM 1179 N N . ILE A 1 155 ? 20.781 8.289 8.164 1 98.69 155 ILE A N 1
ATOM 1180 C CA . ILE A 1 155 ? 21.953 9.094 8.469 1 98.69 155 ILE A CA 1
ATOM 1181 C C . ILE A 1 155 ? 22.891 9.133 7.258 1 98.69 155 ILE A C 1
ATOM 1183 O O . ILE A 1 155 ? 23.344 10.211 6.859 1 98.69 155 ILE A O 1
ATOM 1187 N N . LYS A 1 156 ? 23.094 8.039 6.637 1 98.62 156 LYS A N 1
ATOM 1188 C CA . LYS A 1 156 ? 23.938 7.992 5.449 1 98.62 156 LYS A CA 1
ATOM 1189 C C . LYS A 1 156 ? 23.328 8.805 4.309 1 98.62 156 LYS A C 1
ATOM 1191 O O . LYS A 1 156 ? 24.016 9.609 3.676 1 98.62 156 LYS A O 1
ATOM 1196 N N . LEU A 1 157 ? 22.094 8.656 4.094 1 98.75 157 LEU A N 1
ATOM 1197 C CA . LEU A 1 157 ? 21.391 9.32 2.994 1 98.75 157 LEU A CA 1
ATOM 1198 C C . LEU A 1 157 ? 21.312 10.82 3.23 1 98.75 157 LEU A C 1
ATOM 1200 O O . LEU A 1 157 ? 21.266 11.602 2.277 1 98.75 157 LEU A O 1
ATOM 1204 N N . SER A 1 158 ? 21.391 11.273 4.422 1 98.62 158 SER A N 1
ATOM 1205 C CA . SER A 1 158 ? 21.25 12.68 4.77 1 98.62 158 SER A CA 1
ATOM 1206 C C . SER A 1 158 ? 22.438 13.492 4.262 1 98.62 158 SER A C 1
ATOM 1208 O O . SER A 1 158 ? 22.375 14.719 4.203 1 98.62 158 SER A O 1
ATOM 1210 N N . SER A 1 159 ? 23.5 12.836 3.943 1 98 159 SER A N 1
ATOM 1211 C CA . SER A 1 159 ? 24.672 13.531 3.432 1 98 159 SER A CA 1
ATOM 1212 C C . SER A 1 159 ? 24.516 13.875 1.955 1 98 159 SER A C 1
ATOM 1214 O O . SER A 1 159 ? 25.281 14.672 1.409 1 98 159 SER A O 1
ATOM 1216 N N . HIS A 1 160 ? 23.594 13.266 1.262 1 98.38 160 HIS A N 1
ATOM 1217 C CA . HIS A 1 160 ? 23.328 13.578 -0.14 1 98.38 160 HIS A CA 1
ATOM 1218 C C . HIS A 1 160 ? 22.719 14.969 -0.292 1 98.38 160 HIS A C 1
ATOM 1220 O O . HIS A 1 160 ? 21.719 15.281 0.351 1 98.38 160 HIS A O 1
ATOM 1226 N N . PRO A 1 161 ? 23.219 15.812 -1.065 1 97.38 161 PRO A N 1
ATOM 1227 C CA . PRO A 1 161 ? 22.781 17.219 -1.119 1 97.38 161 PRO A CA 1
ATOM 1228 C C . PRO A 1 161 ? 21.344 17.375 -1.576 1 97.38 161 PRO A C 1
ATOM 1230 O O . PRO A 1 161 ? 20.703 18.391 -1.297 1 97.38 161 PRO A O 1
ATOM 1233 N N . ASN A 1 162 ? 20.781 16.281 -2.322 1 98.38 162 ASN A N 1
ATOM 1234 C CA . ASN A 1 162 ? 19.422 16.391 -2.848 1 98.38 162 ASN A CA 1
ATOM 1235 C C . ASN A 1 162 ? 18.422 15.656 -1.972 1 98.38 162 ASN A C 1
ATOM 1237 O O . ASN A 1 162 ? 17.25 15.555 -2.314 1 98.38 162 ASN A O 1
ATOM 1241 N N . ILE A 1 163 ? 18.828 15.008 -0.938 1 98.69 163 ILE A N 1
ATOM 1242 C CA . ILE A 1 163 ? 17.953 14.43 0.071 1 98.69 163 ILE A CA 1
ATOM 1243 C C . ILE A 1 163 ? 17.906 15.336 1.299 1 98.69 163 ILE A C 1
ATOM 1245 O O . ILE A 1 163 ? 18.875 15.43 2.045 1 98.69 163 ILE A O 1
ATOM 1249 N N . ILE A 1 164 ? 16.719 15.953 1.552 1 98.62 164 ILE A N 1
ATOM 1250 C CA . ILE A 1 164 ? 16.781 17.125 2.42 1 98.62 164 ILE A CA 1
ATOM 1251 C C . ILE A 1 164 ? 15.984 16.859 3.697 1 98.62 164 ILE A C 1
ATOM 1253 O O . ILE A 1 164 ? 16.016 17.672 4.629 1 98.62 164 ILE A O 1
ATOM 1257 N N . ALA A 1 165 ? 15.273 15.703 3.752 1 98.81 165 ALA A N 1
ATOM 1258 C CA . ALA A 1 165 ? 14.43 15.531 4.93 1 98.81 165 ALA A CA 1
ATOM 1259 C C . ALA A 1 165 ? 13.953 14.086 5.051 1 98.81 165 ALA A C 1
ATOM 1261 O O . ALA A 1 165 ? 14.102 13.297 4.121 1 98.81 165 ALA A O 1
ATOM 1262 N N . LEU A 1 166 ? 13.469 13.789 6.246 1 98.81 166 LEU A N 1
ATOM 1263 C CA . LEU A 1 166 ? 12.734 12.57 6.578 1 98.81 166 LEU A CA 1
ATOM 1264 C C . LEU A 1 166 ? 11.344 12.906 7.105 1 98.81 166 LEU A C 1
ATOM 1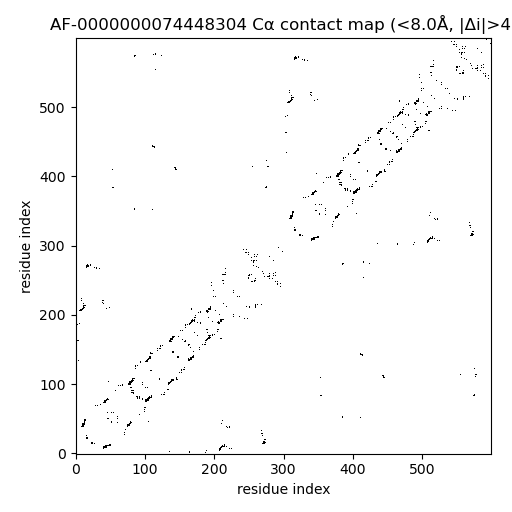266 O O . LEU A 1 166 ? 11.188 13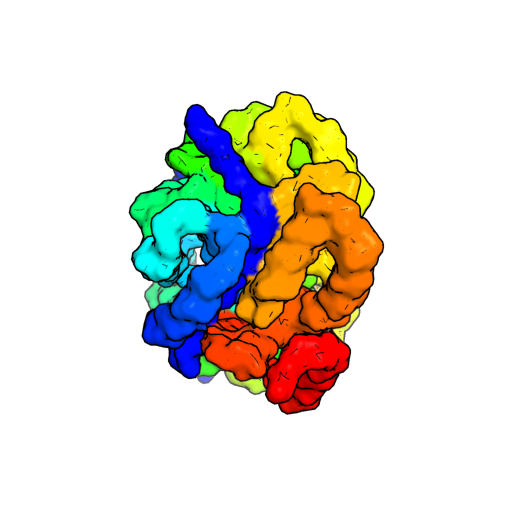.789 7.949 1 98.81 166 LEU A O 1
ATOM 1270 N N . LYS A 1 167 ? 10.383 12.281 6.555 1 98.88 167 LYS A N 1
ATOM 1271 C CA . LYS A 1 167 ? 9.109 12.102 7.234 1 98.88 167 LYS A CA 1
ATOM 1272 C C . LYS A 1 167 ? 9.031 10.742 7.926 1 98.88 167 LYS A C 1
ATOM 1274 O O . LYS A 1 167 ? 9 9.703 7.258 1 98.88 167 LYS A O 1
ATOM 1279 N N . ASP A 1 168 ? 8.992 10.75 9.242 1 98.62 168 ASP A N 1
ATOM 1280 C CA . ASP A 1 168 ? 8.938 9.5 10 1 98.62 168 ASP A CA 1
ATOM 1281 C C . ASP A 1 168 ? 7.535 9.258 10.555 1 98.62 168 ASP A C 1
ATOM 1283 O O . ASP A 1 168 ? 7.082 9.969 11.453 1 98.62 168 ASP A O 1
ATOM 1287 N N . SER A 1 169 ? 6.879 8.227 10.039 1 97.56 169 SER A N 1
ATOM 1288 C CA . SER A 1 169 ? 5.527 7.887 10.477 1 97.56 169 SER A CA 1
ATOM 1289 C C . SER A 1 169 ? 5.539 6.684 11.414 1 97.56 169 SER A C 1
ATOM 1291 O O . SER A 1 169 ? 4.48 6.184 11.805 1 97.56 169 SER A O 1
ATOM 1293 N N . GLY A 1 170 ? 6.738 6.199 11.797 1 96.44 170 GLY A N 1
ATOM 1294 C CA . GLY A 1 170 ? 6.844 5.09 12.727 1 96.44 170 GLY A CA 1
ATOM 1295 C C . GLY A 1 170 ? 6.594 5.492 14.172 1 96.44 170 GLY A C 1
ATOM 1296 O O . GLY A 1 170 ? 6.078 4.699 14.961 1 96.44 170 GLY A O 1
ATOM 1297 N N . GLY A 1 171 ? 7 6.707 14.508 1 96.06 171 GLY A N 1
ATOM 1298 C CA . GLY A 1 171 ? 6.668 7.281 15.805 1 96.06 171 GLY A CA 1
ATOM 1299 C C . GLY A 1 171 ? 7.605 6.844 16.906 1 96.06 171 GLY A C 1
ATOM 1300 O O . GLY A 1 171 ? 7.379 7.145 18.078 1 96.06 171 GLY A O 1
ATOM 1301 N N . ASP A 1 172 ? 8.688 6.043 16.609 1 97.81 172 ASP A N 1
ATOM 1302 C CA . ASP A 1 172 ? 9.727 5.758 17.594 1 97.81 172 ASP A CA 1
ATOM 1303 C C . ASP A 1 172 ? 10.539 7.012 17.906 1 97.81 172 ASP A C 1
ATOM 1305 O O . ASP A 1 172 ? 11.453 7.371 17.156 1 97.81 172 ASP A O 1
ATOM 1309 N N . ILE A 1 173 ? 10.172 7.645 19.062 1 97.94 173 ILE A N 1
ATOM 1310 C CA . ILE A 1 173 ? 10.727 8.945 19.406 1 97.94 173 ILE A CA 1
ATOM 1311 C C . ILE A 1 173 ? 12.234 8.82 19.641 1 97.94 173 ILE A C 1
ATOM 1313 O O . ILE A 1 173 ? 12.992 9.75 19.375 1 97.94 173 ILE A O 1
ATOM 1317 N N . THR A 1 174 ? 12.656 7.645 20.141 1 98.19 174 THR A N 1
ATOM 1318 C CA . THR A 1 174 ? 14.086 7.414 20.328 1 98.19 174 THR A CA 1
ATOM 1319 C C . THR A 1 174 ? 14.82 7.422 18.984 1 98.19 174 THR A C 1
ATOM 1321 O O . THR A 1 174 ? 15.867 8.055 18.844 1 98.19 174 THR A O 1
ATOM 1324 N N . LYS A 1 175 ? 14.242 6.84 18.031 1 98.44 175 LYS A N 1
ATOM 1325 C CA . LYS A 1 175 ? 14.836 6.836 16.688 1 98.44 175 LYS A CA 1
ATOM 1326 C C . LYS A 1 175 ? 14.828 8.234 16.078 1 98.44 175 LYS A C 1
ATOM 1328 O O . LYS A 1 175 ? 15.82 8.672 15.508 1 98.44 175 LYS A O 1
ATOM 1333 N N . ILE A 1 176 ? 13.75 8.945 16.203 1 98.5 176 ILE A N 1
ATOM 1334 C CA . ILE A 1 176 ? 13.625 10.305 15.68 1 98.5 176 ILE A CA 1
ATOM 1335 C C . ILE A 1 176 ? 14.703 11.195 16.297 1 98.5 176 ILE A C 1
ATOM 1337 O O . ILE A 1 176 ? 15.406 11.914 15.594 1 98.5 176 ILE A O 1
ATOM 1341 N N . GLY A 1 177 ? 14.805 11.078 17.609 1 98.62 177 GLY A N 1
ATOM 1342 C CA . GLY A 1 177 ? 15.82 11.867 18.281 1 98.62 177 GLY A CA 1
ATOM 1343 C C . GLY A 1 177 ? 17.234 11.523 17.844 1 98.62 177 GLY A C 1
ATOM 1344 O O . GLY A 1 177 ? 18.062 12.414 17.641 1 98.62 177 GLY A O 1
ATOM 1345 N N . TYR A 1 178 ? 17.469 10.234 17.703 1 98.69 178 TYR A N 1
ATOM 1346 C CA . TYR A 1 178 ? 18.781 9.758 17.266 1 98.69 178 TYR A CA 1
ATOM 1347 C C . TYR A 1 178 ? 19.109 10.273 15.875 1 98.69 178 TYR A C 1
ATOM 1349 O O . TYR A 1 178 ? 20.219 10.766 15.641 1 98.69 178 TYR A O 1
ATOM 1357 N N . VAL A 1 179 ? 18.156 10.258 14.984 1 98.75 179 VAL A N 1
ATOM 1358 C CA . VAL A 1 179 ? 18.359 10.727 13.609 1 98.75 179 VAL A CA 1
ATOM 1359 C C . VAL A 1 179 ? 18.609 12.234 13.609 1 98.75 179 VAL A C 1
ATOM 1361 O O . VAL A 1 179 ? 19.547 12.711 12.953 1 98.75 179 VAL A O 1
ATOM 1364 N N . ILE A 1 180 ? 17.906 12.969 14.367 1 98.56 180 ILE A N 1
ATOM 1365 C CA . ILE A 1 180 ? 18.078 14.414 14.438 1 98.56 180 ILE A CA 1
ATOM 1366 C C . ILE A 1 180 ? 19.484 14.75 14.938 1 98.56 180 ILE A C 1
ATOM 1368 O O . ILE A 1 180 ? 20.172 15.602 14.359 1 98.56 180 ILE A O 1
ATOM 1372 N N . HIS A 1 181 ? 19.844 14.023 15.945 1 98.38 181 HIS A N 1
ATOM 1373 C CA . HIS A 1 181 ? 21.172 14.258 16.531 1 98.38 181 HIS A CA 1
ATOM 1374 C C . HIS A 1 181 ? 22.266 13.969 15.516 1 98.38 181 HIS A C 1
ATOM 1376 O O . HIS A 1 181 ? 23.172 14.789 15.328 1 98.38 181 HIS A O 1
ATOM 1382 N N . LYS A 1 182 ? 22.203 12.859 14.812 1 98.5 182 LYS A N 1
ATOM 1383 C CA . LYS A 1 182 ? 23.281 12.367 13.961 1 98.5 182 LYS A CA 1
ATOM 1384 C C . LYS A 1 182 ? 23.312 13.102 12.625 1 98.5 182 LYS A C 1
ATOM 1386 O O . LYS A 1 182 ? 24.297 13.055 11.898 1 98.5 182 LYS A O 1
ATOM 1391 N N . THR A 1 183 ? 22.219 13.82 12.328 1 98.25 183 THR A N 1
ATOM 1392 C CA . THR A 1 183 ? 22.172 14.516 11.047 1 98.25 183 THR A CA 1
ATOM 1393 C C . THR A 1 183 ? 22.281 16.031 11.242 1 98.25 183 THR A C 1
ATOM 1395 O O . THR A 1 183 ? 22.125 16.797 10.289 1 98.25 183 THR A O 1
ATOM 1398 N N . ALA A 1 184 ? 22.562 16.578 12.422 1 95 184 ALA A N 1
ATOM 1399 C CA . ALA A 1 184 ? 22.594 18 12.766 1 95 184 ALA A CA 1
ATOM 1400 C C . ALA A 1 184 ? 23.625 18.734 11.914 1 95 184 ALA A C 1
ATOM 1402 O O . ALA A 1 184 ? 23.453 19.922 11.617 1 95 184 ALA A O 1
ATOM 1403 N N . GLY A 1 185 ? 24.609 18.109 11.492 1 93.81 185 GLY A N 1
ATOM 1404 C CA . GLY A 1 185 ? 25.641 18.734 10.68 1 93.81 185 GLY A CA 1
ATOM 1405 C C . GLY A 1 185 ? 25.328 18.719 9.195 1 93.81 185 GLY A C 1
ATOM 1406 O O . GLY A 1 185 ? 26.047 19.328 8.398 1 93.81 185 GLY A O 1
ATOM 1407 N N . ASN A 1 186 ? 24.234 18.125 8.969 1 91.12 186 ASN A N 1
ATOM 1408 C CA . ASN A 1 186 ? 23.781 18.062 7.582 1 91.12 186 ASN A CA 1
ATOM 1409 C C . ASN A 1 186 ? 22.625 19.016 7.312 1 91.12 186 ASN A C 1
ATOM 1411 O O . ASN A 1 186 ? 22.031 19.547 8.25 1 91.12 186 ASN A O 1
ATOM 1415 N N . ASN A 1 187 ? 22.5 19.609 6.215 1 91.75 187 ASN A N 1
ATOM 1416 C CA . ASN A 1 187 ? 21.297 20.344 5.828 1 91.75 187 ASN A CA 1
ATOM 1417 C C . ASN A 1 187 ? 20.109 19.422 5.625 1 91.75 187 ASN A C 1
ATOM 1419 O O . ASN A 1 187 ? 19.594 19.297 4.512 1 91.75 187 ASN A O 1
ATOM 1423 N N . PHE A 1 188 ? 19.766 18.719 6.797 1 97.88 188 PHE A N 1
ATOM 1424 C CA . PHE A 1 188 ? 18.766 17.672 6.773 1 97.88 188 PHE A CA 1
ATOM 1425 C C . PHE A 1 188 ? 17.672 17.953 7.809 1 97.88 188 PHE A C 1
ATOM 1427 O O . PHE A 1 188 ? 17.969 18.312 8.945 1 97.88 188 PHE A O 1
ATOM 1434 N N . GLN A 1 189 ? 16.406 17.828 7.379 1 98.56 189 GLN A N 1
ATOM 1435 C CA . GLN A 1 189 ? 15.258 18.156 8.211 1 98.56 189 GLN A CA 1
ATOM 1436 C C . GLN A 1 189 ? 14.461 16.906 8.562 1 98.56 189 GLN A C 1
ATOM 1438 O O . GLN A 1 189 ? 14.43 15.945 7.789 1 98.56 189 GLN A O 1
ATOM 1443 N N . VAL A 1 190 ? 13.867 16.859 9.789 1 98.81 190 VAL A N 1
ATOM 1444 C CA . VAL A 1 190 ? 13.016 15.75 10.195 1 98.81 190 VAL A CA 1
ATOM 1445 C C . VAL A 1 190 ? 11.609 16.266 10.5 1 98.81 190 VAL A C 1
ATOM 1447 O O . VAL A 1 190 ? 11.445 17.25 11.227 1 98.81 190 VAL A O 1
ATOM 1450 N N . LEU A 1 191 ? 10.641 15.633 9.898 1 98.88 191 LEU A N 1
ATOM 1451 C CA . LEU A 1 191 ? 9.234 15.93 10.125 1 98.88 191 LEU A CA 1
ATOM 1452 C C . LEU A 1 191 ? 8.531 14.75 10.805 1 98.88 191 LEU A C 1
ATOM 1454 O O . LEU A 1 191 ? 8.727 13.602 10.406 1 98.88 191 LEU A O 1
ATOM 1458 N N . ALA A 1 192 ? 7.773 15.094 11.844 1 98.81 192 ALA A N 1
ATOM 1459 C CA . ALA A 1 192 ? 6.906 14.094 12.461 1 98.81 192 ALA A CA 1
ATOM 1460 C C . ALA A 1 192 ? 5.77 13.695 11.523 1 98.81 192 ALA A C 1
ATOM 1462 O O . ALA A 1 192 ? 5.094 14.562 10.953 1 98.81 192 ALA A O 1
ATOM 1463 N N . GLY A 1 193 ? 5.492 12.414 11.422 1 98.62 193 GLY A N 1
ATOM 1464 C CA . GLY A 1 193 ? 4.48 11.93 10.5 1 98.62 193 GLY A CA 1
ATOM 1465 C C . GLY A 1 193 ? 3.102 11.82 11.125 1 98.62 193 GLY A C 1
ATOM 1466 O O . GLY A 1 193 ? 2.17 11.305 10.508 1 98.62 193 GLY A O 1
ATOM 1467 N N . SER A 1 194 ? 3.021 12.281 12.414 1 98.31 194 SER A N 1
ATOM 1468 C CA . SER A 1 194 ? 1.725 12.219 13.078 1 98.31 194 SER A CA 1
ATOM 1469 C C . SER A 1 194 ? 1.593 13.32 14.133 1 98.31 194 SER A C 1
ATOM 1471 O O . SER A 1 194 ? 2.574 13.688 14.773 1 98.31 194 SER A O 1
ATOM 1473 N N . ALA A 1 195 ? 0.316 13.727 14.32 1 98.56 195 ALA A N 1
ATOM 1474 C CA . ALA A 1 195 ? 0.043 14.742 15.336 1 98.56 195 ALA A CA 1
ATOM 1475 C C . ALA A 1 195 ? 0.162 14.156 16.75 1 98.56 195 ALA A C 1
ATOM 1477 O O . ALA A 1 195 ? 0.284 14.898 17.719 1 98.56 195 ALA A O 1
ATOM 1478 N N . SER A 1 196 ? 0.207 12.844 16.875 1 97.88 196 SER A N 1
ATOM 1479 C CA . SER A 1 196 ? 0.255 12.211 18.188 1 97.88 196 SER A CA 1
ATOM 1480 C C . SER A 1 196 ? 1.621 12.391 18.828 1 97.88 196 SER A C 1
ATOM 1482 O O . SER A 1 196 ? 1.731 12.414 20.062 1 97.88 196 SER A O 1
ATOM 1484 N N . PHE A 1 197 ? 2.65 12.594 18.031 1 98.5 197 PHE A N 1
ATOM 1485 C CA . PHE A 1 197 ? 3.982 12.719 18.609 1 98.5 197 PHE A CA 1
ATOM 1486 C C . PHE A 1 197 ? 4.699 13.945 18.047 1 98.5 197 PHE A C 1
ATOM 1488 O O . PHE A 1 197 ? 5.93 13.969 17.969 1 98.5 197 PHE A O 1
ATOM 1495 N N . LEU A 1 198 ? 3.867 14.914 17.672 1 98.81 198 LEU A N 1
ATOM 1496 C CA . LEU A 1 198 ? 4.391 16.141 17.062 1 98.81 198 LEU A CA 1
ATOM 1497 C C . LEU A 1 198 ? 5.207 16.938 18.078 1 98.81 198 LEU A C 1
ATOM 1499 O O . LEU A 1 198 ? 6.367 17.266 17.828 1 98.81 198 LEU A O 1
ATOM 1503 N N . LEU A 1 199 ? 4.637 17.219 19.25 1 98.75 199 LEU A N 1
ATOM 1504 C CA . LEU A 1 199 ? 5.332 18.031 20.25 1 98.75 199 LEU A CA 1
ATOM 1505 C C . LEU A 1 199 ? 6.613 17.344 20.703 1 98.75 199 LEU A C 1
ATOM 1507 O O . LEU A 1 199 ? 7.656 17.984 20.828 1 98.75 199 LEU A O 1
ATOM 1511 N N . ALA A 1 200 ? 6.512 16.047 20.984 1 98.69 200 ALA A N 1
ATOM 1512 C CA . ALA A 1 200 ? 7.699 15.297 21.375 1 98.69 200 ALA A CA 1
ATOM 1513 C C . ALA A 1 200 ? 8.797 15.398 20.328 1 98.69 200 ALA A C 1
ATOM 1515 O O . ALA A 1 200 ? 9.977 15.547 20.656 1 98.69 200 ALA A O 1
ATOM 1516 N N . SER A 1 201 ? 8.422 15.375 19.062 1 98.81 201 SER A N 1
ATOM 1517 C CA . SER A 1 201 ? 9.383 15.492 17.969 1 98.81 201 SER A CA 1
ATOM 1518 C C . SER A 1 201 ? 9.984 16.891 17.906 1 98.81 201 SER A C 1
ATOM 1520 O O . SER A 1 201 ? 11.188 17.047 17.703 1 98.81 201 SER A O 1
ATOM 1522 N N . TYR A 1 202 ? 9.125 17.891 18.109 1 98.75 202 TYR A N 1
ATOM 1523 C CA . TYR A 1 202 ? 9.602 19.266 18.172 1 98.75 202 TYR A CA 1
ATOM 1524 C C . TYR A 1 202 ? 10.664 19.422 19.25 1 98.75 202 TYR A C 1
ATOM 1526 O O . TYR A 1 202 ? 11.703 20.047 19.031 1 98.75 202 TYR A O 1
ATOM 1534 N N . CYS A 1 203 ? 10.367 18.859 20.375 1 98.44 203 CYS A N 1
ATOM 1535 C CA . CYS A 1 203 ? 11.258 19.016 21.531 1 98.44 203 CYS A CA 1
ATOM 1536 C C . CYS A 1 203 ? 12.625 18.422 21.234 1 98.44 203 CYS A C 1
ATOM 1538 O O . CYS A 1 203 ? 13.617 18.781 21.875 1 98.44 203 CYS A O 1
ATOM 1540 N N . LEU A 1 204 ? 12.719 17.531 20.25 1 98.25 204 LEU A N 1
ATOM 1541 C CA . LEU A 1 204 ? 13.977 16.875 19.922 1 98.25 204 LEU A CA 1
ATOM 1542 C C . LEU A 1 204 ? 14.625 17.531 18.703 1 98.25 204 LEU A C 1
ATOM 1544 O O . LEU A 1 204 ? 15.742 17.172 18.312 1 98.25 204 LEU A O 1
ATOM 1548 N N . GLY A 1 205 ? 13.906 18.406 18.047 1 98.25 205 GLY A N 1
ATOM 1549 C CA . GLY A 1 205 ? 14.547 19.156 16.984 1 98.25 205 GLY A CA 1
ATOM 1550 C C . GLY A 1 205 ? 13.875 18.984 15.641 1 98.25 205 GLY A C 1
ATOM 1551 O O . GLY A 1 205 ? 14.375 19.469 14.625 1 98.25 205 GLY A O 1
ATOM 1552 N N . ALA A 1 206 ? 12.75 18.312 15.594 1 98.69 206 ALA A N 1
ATOM 1553 C CA . ALA A 1 206 ? 12 18.266 14.344 1 98.69 206 ALA A CA 1
ATOM 1554 C C . ALA A 1 206 ? 11.547 19.672 13.93 1 98.69 206 ALA A C 1
ATOM 1556 O O . ALA A 1 206 ? 11.266 20.516 14.781 1 98.69 206 ALA A O 1
ATOM 1557 N N . VAL A 1 207 ? 11.391 19.859 12.617 1 98.44 207 VAL A N 1
ATOM 1558 C CA . VAL A 1 207 ? 11.141 21.219 12.141 1 98.44 207 VAL A CA 1
ATOM 1559 C C . VAL A 1 207 ? 9.648 21.406 11.875 1 98.44 207 VAL A C 1
ATOM 1561 O O . VAL A 1 207 ? 9.188 22.531 11.688 1 98.44 207 VAL A O 1
ATOM 1564 N N . GLY A 1 208 ? 8.914 20.297 11.828 1 98.69 208 GLY A N 1
ATOM 1565 C CA . GLY A 1 208 ? 7.496 20.328 11.484 1 98.69 208 GLY A CA 1
ATOM 1566 C C . GLY A 1 208 ? 6.852 18.953 11.469 1 98.69 208 GLY A C 1
ATOM 1567 O O . GLY A 1 208 ? 7.371 18.016 12.078 1 98.69 208 GLY A O 1
ATOM 1568 N N . GLY A 1 209 ? 5.672 18.938 10.875 1 98.81 209 GLY A N 1
ATOM 1569 C CA . GLY A 1 209 ? 4.938 17.688 10.812 1 98.81 209 GLY A CA 1
ATOM 1570 C C . GLY A 1 209 ? 4.098 17.547 9.555 1 98.81 209 GLY A C 1
ATOM 1571 O O . GLY A 1 209 ? 3.652 18.547 8.984 1 98.81 209 GLY A O 1
ATOM 1572 N N . VAL A 1 210 ? 4.012 16.359 9.031 1 98.88 210 VAL A N 1
ATOM 1573 C CA . VAL A 1 210 ? 3.008 15.93 8.062 1 98.88 210 VAL A CA 1
ATOM 1574 C C . VAL A 1 210 ? 1.906 15.148 8.781 1 98.88 210 VAL A C 1
ATOM 1576 O O . VAL A 1 210 ? 2.076 13.969 9.094 1 98.88 210 VAL A O 1
ATOM 1579 N N . CYS A 1 211 ? 0.829 15.766 9.086 1 98.81 211 CYS A N 1
ATOM 1580 C CA . CYS A 1 211 ? -0.158 15.25 10.031 1 98.81 211 CYS A CA 1
ATOM 1581 C C . CYS A 1 211 ? -1.517 15.086 9.359 1 98.81 211 CYS A C 1
ATOM 1583 O O . CYS A 1 211 ? -2.158 16.062 8.984 1 98.81 211 CYS A O 1
ATOM 1585 N N . ALA A 1 212 ? -1.979 13.867 9.273 1 98.75 212 ALA A N 1
ATOM 1586 C CA . ALA A 1 212 ? -3.281 13.555 8.695 1 98.75 212 ALA A CA 1
ATOM 1587 C C . ALA A 1 212 ? -4.391 14.359 9.367 1 98.75 212 ALA A C 1
ATOM 1589 O O . ALA A 1 212 ? -5.301 14.852 8.695 1 98.75 212 ALA A O 1
ATOM 1590 N N . LEU A 1 213 ? -4.262 14.562 10.641 1 98.62 213 LEU A N 1
ATOM 1591 C CA . LEU A 1 213 ? -5.305 15.234 11.414 1 98.62 213 LEU A CA 1
ATOM 1592 C C . LEU A 1 213 ? -5.469 16.672 10.953 1 98.62 213 LEU A C 1
ATOM 1594 O O . LEU A 1 213 ? -6.543 17.266 11.109 1 98.62 213 LEU A O 1
ATOM 1598 N N . ALA A 1 214 ? -4.473 17.219 10.375 1 98.62 214 ALA A N 1
ATOM 1599 C CA . ALA A 1 214 ? -4.504 18.609 9.938 1 98.62 214 ALA A CA 1
ATOM 1600 C C . ALA A 1 214 ? -5.492 18.812 8.789 1 98.62 214 ALA A C 1
ATOM 1602 O O . ALA A 1 214 ? -5.871 19.938 8.477 1 98.62 214 ALA A O 1
ATOM 1603 N N . ASN A 1 215 ? -5.934 17.703 8.125 1 98.5 215 ASN A N 1
ATOM 1604 C CA . ASN A 1 215 ? -6.996 17.797 7.129 1 98.5 215 ASN A CA 1
ATOM 1605 C C . ASN A 1 215 ? -8.289 18.328 7.742 1 98.5 215 ASN A C 1
ATOM 1607 O O . ASN A 1 215 ? -9.102 18.953 7.055 1 98.5 215 ASN A O 1
ATOM 1611 N N . VAL A 1 216 ? -8.469 18.094 9.07 1 97.06 216 VAL A N 1
ATOM 1612 C CA . VAL A 1 216 ? -9.75 18.406 9.688 1 97.06 216 VAL A CA 1
ATOM 1613 C C . VAL A 1 216 ? -9.539 19.391 10.836 1 97.06 216 VAL A C 1
ATOM 1615 O O . VAL A 1 216 ? -10.344 20.312 11.031 1 97.06 216 VAL A O 1
ATOM 1618 N N . LEU A 1 217 ? -8.461 19.312 11.477 1 97.19 217 LEU A N 1
ATOM 1619 C CA . LEU A 1 217 ? -8.125 20.203 12.578 1 97.19 217 LEU A CA 1
ATOM 1620 C C . LEU A 1 217 ? -6.852 20.984 12.281 1 97.19 217 LEU A C 1
ATOM 1622 O O . LEU A 1 217 ? -5.938 21.031 13.102 1 97.19 217 LEU A O 1
ATOM 1626 N N . GLY A 1 218 ? -6.906 21.531 11.141 1 98 218 GLY A N 1
ATOM 1627 C CA . GLY A 1 218 ? -5.734 22.25 10.664 1 98 218 GLY A CA 1
ATOM 1628 C C . GLY A 1 218 ? -5.344 23.406 11.57 1 98 218 GLY A C 1
ATOM 1629 O O . GLY A 1 218 ? -4.164 23.625 11.844 1 98 218 GLY A O 1
ATOM 1630 N N . ARG A 1 219 ? -6.281 24.203 12.094 1 97.06 219 ARG A N 1
ATOM 1631 C CA . ARG A 1 219 ? -6.012 25.328 12.977 1 97.06 219 ARG A CA 1
ATOM 1632 C C . ARG A 1 219 ? -5.324 24.875 14.258 1 97.06 219 ARG A C 1
ATOM 1634 O O . ARG A 1 219 ? -4.344 25.484 14.688 1 97.06 219 ARG A O 1
ATOM 1641 N N . GLU A 1 220 ? -5.84 23.844 14.742 1 97.38 220 GLU A N 1
ATOM 1642 C CA . GLU A 1 220 ? -5.328 23.359 16.016 1 97.38 220 GLU A CA 1
ATOM 1643 C C . GLU A 1 220 ? -3.924 22.781 15.867 1 97.38 220 GLU A C 1
ATOM 1645 O O . GLU A 1 220 ? -3.061 23 16.719 1 97.38 220 GLU A O 1
ATOM 1650 N N . VAL A 1 221 ? -3.688 22.031 14.875 1 98.69 221 VAL A N 1
ATOM 1651 C CA . VAL A 1 221 ? -2.363 21.453 14.656 1 98.69 221 VAL A CA 1
ATOM 1652 C C . VAL A 1 221 ? -1.357 22.578 14.383 1 98.69 221 VAL A C 1
ATOM 1654 O O . VAL A 1 221 ? -0.242 22.547 14.906 1 98.69 221 VAL A O 1
ATOM 1657 N N . CYS A 1 222 ? -1.761 23.594 13.578 1 98.69 222 CYS A N 1
ATOM 1658 C CA . CYS A 1 222 ? -0.897 24.75 13.344 1 98.69 222 CYS A CA 1
ATOM 1659 C C . CYS A 1 222 ? -0.655 25.531 14.633 1 98.69 222 CYS A C 1
ATOM 1661 O O . CYS A 1 222 ? 0.441 26.047 14.859 1 98.69 222 CYS A O 1
ATOM 1663 N N . LYS A 1 223 ? -1.656 25.609 15.469 1 98.38 223 LYS A N 1
ATOM 1664 C CA . LYS A 1 223 ? -1.496 26.281 16.75 1 98.38 223 LYS A CA 1
ATOM 1665 C C . LYS A 1 223 ? -0.428 25.594 17.594 1 98.38 223 LYS A C 1
ATOM 1667 O O . LYS A 1 223 ? 0.354 26.266 18.281 1 98.38 223 LYS A O 1
ATOM 1672 N N . LEU A 1 224 ? -0.422 24.297 17.547 1 98.56 224 LEU A N 1
ATOM 1673 C CA . LEU A 1 224 ? 0.596 23.562 18.297 1 98.56 224 LEU A CA 1
ATOM 1674 C C . LEU A 1 224 ? 1.994 23.938 17.812 1 98.56 224 LEU A C 1
ATOM 1676 O O . LEU A 1 224 ? 2.9 24.141 18.625 1 98.56 224 LEU A O 1
ATOM 1680 N N . HIS A 1 225 ? 2.139 24.047 16.516 1 98.75 225 HIS A N 1
ATOM 1681 C CA . HIS A 1 225 ? 3.398 24.5 15.93 1 98.75 225 HIS A CA 1
ATOM 1682 C C . HIS A 1 225 ? 3.779 25.875 16.453 1 98.75 225 HIS A C 1
ATOM 1684 O O . HIS A 1 225 ? 4.914 26.094 16.875 1 98.75 225 HIS A O 1
ATOM 1690 N N . GLU A 1 226 ? 2.852 26.75 16.516 1 98.5 226 GLU A N 1
ATOM 1691 C CA . GLU A 1 226 ? 3.086 28.125 16.938 1 98.5 226 GLU A CA 1
ATOM 1692 C C . GLU A 1 226 ? 3.441 28.188 18.422 1 98.5 226 GLU A C 1
ATOM 1694 O O . GLU A 1 226 ? 4.336 28.938 18.828 1 98.5 226 GLU A O 1
ATOM 1699 N N . LEU A 1 227 ? 2.668 27.484 19.172 1 98.56 227 LEU A N 1
ATOM 1700 C CA . LEU A 1 227 ? 2.926 27.469 20.609 1 98.56 227 LEU A CA 1
ATOM 1701 C C . LEU A 1 227 ? 4.352 27.016 20.906 1 98.56 227 LEU A C 1
ATOM 1703 O O . LEU A 1 227 ? 5.051 27.625 21.719 1 98.56 227 LEU A O 1
ATOM 1707 N N . HIS A 1 228 ? 4.832 25.969 20.281 1 98.5 228 HIS A N 1
ATOM 1708 C CA . HIS A 1 228 ? 6.203 25.5 20.453 1 98.5 228 HIS A CA 1
ATOM 1709 C C . HIS A 1 228 ? 7.203 26.547 20 1 98.5 228 HIS A C 1
ATOM 1711 O O . HIS A 1 228 ? 8.18 26.828 20.688 1 98.5 228 HIS A O 1
ATOM 1717 N N . LYS A 1 229 ? 6.953 27.156 18.812 1 98 229 LYS A N 1
ATOM 1718 C CA . LYS A 1 229 ? 7.844 28.156 18.234 1 98 229 LYS A CA 1
ATOM 1719 C C . LYS A 1 229 ? 8.008 29.344 19.172 1 98 229 LYS A C 1
ATOM 1721 O O . LYS A 1 229 ? 9.086 29.953 19.234 1 98 229 LYS A O 1
ATOM 1726 N N . HIS A 1 230 ? 7.059 29.625 19.938 1 98.06 230 HIS A N 1
ATOM 1727 C CA . HIS A 1 230 ? 7.07 30.797 20.797 1 98.06 230 HIS A CA 1
ATOM 1728 C C . HIS A 1 230 ? 7.395 30.406 22.234 1 98.06 230 HIS A C 1
ATOM 1730 O O . HIS A 1 230 ? 7.266 31.234 23.156 1 98.06 230 HIS A O 1
ATOM 1736 N N . GLY A 1 231 ? 7.586 29.188 22.484 1 98.12 231 GLY A N 1
ATOM 1737 C CA . GLY A 1 231 ? 8.039 28.75 23.797 1 98.12 231 GLY A CA 1
ATOM 1738 C C . GLY A 1 231 ? 6.91 28.578 24.797 1 98.12 231 GLY A C 1
ATOM 1739 O O . GLY A 1 231 ? 7.145 28.547 26.016 1 98.12 231 GLY A O 1
ATOM 1740 N N . LYS A 1 232 ? 5.789 28.453 24.406 1 98.25 232 LYS A N 1
ATOM 1741 C CA . LYS A 1 232 ? 4.633 28.266 25.266 1 98.25 232 LYS A CA 1
ATOM 1742 C C . LYS A 1 232 ? 4.387 26.766 25.531 1 98.25 232 LYS A C 1
ATOM 1744 O O . LYS A 1 232 ? 3.336 26.234 25.156 1 98.25 232 LYS A O 1
ATOM 1749 N N . MET A 1 233 ? 5.223 26.219 26.312 1 98.19 233 MET A N 1
ATOM 1750 C CA . MET A 1 233 ? 5.352 24.766 26.391 1 98.19 233 MET A CA 1
ATOM 1751 C C . MET A 1 233 ? 4.191 24.172 27.188 1 98.19 233 MET A C 1
ATOM 1753 O O . MET A 1 233 ? 3.719 23.078 26.875 1 98.19 233 MET A O 1
ATOM 1757 N N . GLU A 1 234 ? 3.713 24.844 28.172 1 98 234 GLU A N 1
ATOM 1758 C CA . GLU A 1 234 ? 2.594 24.312 28.953 1 98 234 GLU A CA 1
ATOM 1759 C C . GLU A 1 234 ? 1.325 24.234 28.094 1 98 234 GLU A C 1
ATOM 1761 O O . GLU A 1 234 ? 0.612 23.234 28.125 1 98 234 GLU A O 1
ATOM 1766 N N . GLU A 1 235 ? 1.095 25.234 27.375 1 97.94 235 GLU A N 1
ATOM 1767 C CA . GLU A 1 235 ? -0.059 25.234 26.484 1 97.94 235 GLU A CA 1
ATOM 1768 C C . GLU A 1 235 ? 0.098 24.203 25.375 1 97.94 235 GLU A C 1
ATOM 1770 O O . GLU A 1 235 ? -0.868 23.531 25 1 97.94 235 GLU A O 1
ATOM 1775 N N . ALA A 1 236 ? 1.313 24.125 24.906 1 98.38 236 ALA A N 1
ATOM 1776 C CA . ALA A 1 236 ? 1.6 23.156 23.859 1 98.38 236 ALA A CA 1
ATOM 1777 C C . ALA A 1 236 ? 1.337 21.734 24.344 1 98.38 236 ALA A C 1
ATOM 1779 O O . ALA A 1 236 ? 0.749 20.922 23.625 1 98.38 236 ALA A O 1
ATOM 1780 N N . LYS A 1 237 ? 1.734 21.5 25.562 1 98.06 237 LYS A N 1
ATOM 1781 C CA . LYS A 1 237 ? 1.54 20.188 26.156 1 98.06 237 LYS A CA 1
ATOM 1782 C C . LYS A 1 237 ? 0.057 19.844 26.281 1 98.06 237 LYS A C 1
ATOM 1784 O O . LYS A 1 237 ? -0.365 18.75 25.906 1 98.06 237 LYS A O 1
ATOM 1789 N N . LEU A 1 238 ? -0.727 20.719 26.75 1 96.94 238 LEU A N 1
ATOM 1790 C CA . LEU A 1 238 ? -2.16 20.5 26.906 1 96.94 238 LEU A CA 1
ATOM 1791 C C . LEU A 1 238 ? -2.826 20.266 25.547 1 96.94 238 LEU A C 1
ATOM 1793 O O . LEU A 1 238 ? -3.66 19.359 25.422 1 96.94 238 LEU A O 1
ATOM 1797 N N . LEU A 1 239 ? -2.391 21.031 24.578 1 97.38 239 LEU A N 1
ATOM 1798 C CA . LEU A 1 239 ? -2.967 20.859 23.25 1 97.38 239 LEU A CA 1
ATOM 1799 C C . LEU A 1 239 ? -2.557 19.531 22.641 1 97.38 239 LEU A C 1
ATOM 1801 O O . LEU A 1 239 ? -3.379 18.844 22.031 1 97.38 239 LEU A O 1
ATOM 1805 N N . GLN A 1 240 ? -1.353 19.172 22.859 1 98 240 GLN A N 1
ATOM 1806 C CA . GLN A 1 240 ? -0.89 17.859 22.391 1 98 240 GLN A CA 1
ATOM 1807 C C . GLN A 1 240 ? -1.751 16.734 22.969 1 98 240 GLN A C 1
ATOM 1809 O O . GLN A 1 240 ? -2.172 15.836 22.234 1 98 240 GLN A O 1
ATOM 1814 N N . HIS A 1 241 ? -2.037 16.812 24.266 1 97.31 241 HIS A N 1
ATOM 1815 C CA . HIS A 1 241 ? -2.867 15.805 24.906 1 97.31 241 HIS A CA 1
ATOM 1816 C C . HIS A 1 241 ? -4.242 15.711 24.25 1 97.31 241 HIS A C 1
ATOM 1818 O O . HIS A 1 241 ? -4.738 14.617 23.984 1 97.31 241 HIS A O 1
ATOM 1824 N N . LYS A 1 242 ? -4.773 16.766 23.891 1 96.38 242 LYS A N 1
ATOM 1825 C CA . LYS A 1 242 ? -6.117 16.828 23.328 1 96.38 242 LYS A CA 1
ATOM 1826 C C . LYS A 1 242 ? -6.141 16.266 21.922 1 96.38 242 LYS A C 1
ATOM 1828 O O . LYS A 1 242 ? -7.152 15.703 21.484 1 96.38 242 LYS A O 1
ATOM 1833 N N . LEU A 1 243 ? -5.043 16.375 21.25 1 97.69 243 LEU A N 1
ATOM 1834 C CA . LEU A 1 243 ? -4.992 16 19.844 1 97.69 243 LEU A CA 1
ATOM 1835 C C . LEU A 1 243 ? -4.766 14.5 19.688 1 97.69 243 LEU A C 1
ATOM 1837 O O . LEU A 1 243 ? -4.996 13.945 18.609 1 97.69 243 LEU A O 1
ATOM 1841 N N . ILE A 1 244 ? -4.363 13.781 20.75 1 97.19 244 ILE A N 1
ATOM 1842 C CA . ILE A 1 244 ? -3.93 12.391 20.656 1 97.19 244 ILE A CA 1
ATOM 1843 C C . ILE A 1 244 ? -5.105 11.508 20.25 1 97.19 244 ILE A C 1
ATOM 1845 O O . ILE A 1 244 ? -4.996 10.719 19.312 1 97.19 244 ILE A O 1
ATOM 1849 N N . LEU A 1 245 ? -6.277 11.711 20.875 1 96.88 245 LEU A N 1
ATOM 1850 C CA . LEU A 1 245 ? -7.402 10.812 20.641 1 96.88 245 LEU A CA 1
ATOM 1851 C C . LEU A 1 245 ? -7.961 10.992 19.234 1 96.88 245 LEU A C 1
ATOM 1853 O O . LEU A 1 245 ? -8.109 10.023 18.5 1 96.88 245 LEU A O 1
ATOM 1857 N N . PRO A 1 246 ? -8.211 12.234 18.797 1 97.75 246 PRO A N 1
ATOM 1858 C CA . PRO A 1 246 ? -8.719 12.375 17.422 1 97.75 246 PRO A CA 1
ATOM 1859 C C . PRO A 1 246 ? -7.703 11.945 16.375 1 97.75 246 PRO A C 1
ATOM 1861 O O . PRO A 1 246 ? -8.078 11.391 15.336 1 97.75 246 PRO A O 1
ATOM 1864 N N . ASN A 1 247 ? -6.473 12.227 16.656 1 98.38 247 ASN A N 1
ATOM 1865 C CA . ASN A 1 247 ? -5.449 11.773 15.719 1 98.38 247 ASN A CA 1
ATOM 1866 C C . ASN A 1 247 ? -5.406 10.25 15.625 1 98.38 247 ASN A C 1
ATOM 1868 O O . ASN A 1 247 ? -5.352 9.695 14.531 1 98.38 247 ASN A O 1
ATOM 1872 N N . THR A 1 248 ? -5.41 9.547 16.766 1 98 248 THR A N 1
ATOM 1873 C CA . THR A 1 248 ? -5.406 8.086 16.797 1 98 248 THR A CA 1
ATOM 1874 C C . THR A 1 248 ? -6.598 7.52 16.031 1 98 248 THR A C 1
ATOM 1876 O O . THR A 1 248 ? -6.465 6.539 15.297 1 98 248 THR A O 1
ATOM 1879 N N . ALA A 1 249 ? -7.73 8.18 16.125 1 98 249 ALA A N 1
ATOM 1880 C CA . ALA A 1 249 ? -8.945 7.73 15.453 1 98 249 ALA A CA 1
ATOM 1881 C C . ALA A 1 249 ? -8.766 7.73 13.938 1 98 249 ALA A C 1
ATOM 1883 O O . ALA A 1 249 ? -9.109 6.754 13.266 1 98 249 ALA A O 1
ATOM 1884 N N . VAL A 1 250 ? -8.109 8.773 13.398 1 98.06 250 VAL A N 1
ATOM 1885 C CA . VAL A 1 250 ? -8.133 8.945 11.953 1 98.06 250 VAL A CA 1
ATOM 1886 C C . VAL A 1 250 ? -6.863 8.359 11.344 1 98.06 250 VAL A C 1
ATOM 1888 O O . VAL A 1 250 ? -6.723 8.305 10.117 1 98.06 250 VAL A O 1
ATOM 1891 N N . THR A 1 251 ? -5.887 7.879 12.156 1 97.38 251 THR A N 1
ATOM 1892 C CA . THR A 1 251 ? -4.641 7.363 11.609 1 97.38 251 THR A CA 1
ATOM 1893 C C . THR A 1 251 ? -4.504 5.867 11.891 1 97.38 251 THR A C 1
ATOM 1895 O O . THR A 1 251 ? -3.887 5.141 11.109 1 97.38 251 THR A O 1
ATOM 1898 N N . LYS A 1 252 ? -5.047 5.387 13.031 1 95.56 252 LYS A N 1
ATOM 1899 C CA . LYS A 1 252 ? -4.812 4.008 13.445 1 95.56 252 LYS A CA 1
ATOM 1900 C C . LYS A 1 252 ? -6.125 3.232 13.539 1 95.56 252 LYS A C 1
ATOM 1902 O O . LYS A 1 252 ? -6.301 2.217 12.859 1 95.56 252 LYS A O 1
ATOM 1907 N N . THR A 1 253 ? -7.082 3.803 14.219 1 97.06 253 THR A N 1
ATOM 1908 C CA . THR A 1 253 ? -8.305 3.07 14.508 1 97.06 253 THR A CA 1
ATOM 1909 C C . THR A 1 253 ? -9.148 2.904 13.242 1 97.06 253 THR A C 1
ATOM 1911 O O . THR A 1 253 ? -9.531 1.787 12.891 1 97.06 253 THR A O 1
ATOM 1914 N N . PHE A 1 254 ? -9.391 4.02 12.516 1 98.06 254 PHE A N 1
ATOM 1915 C CA . PHE A 1 254 ? -10.312 3.949 11.391 1 98.06 254 PHE A CA 1
ATOM 1916 C C . PHE A 1 254 ? -9.602 4.273 10.086 1 98.06 254 PHE A C 1
ATOM 1918 O O . PHE A 1 254 ? -10.188 4.148 9.008 1 98.06 254 PHE A O 1
ATOM 1925 N N . GLY A 1 255 ? -8.359 4.734 10.125 1 97.5 255 GLY A N 1
ATOM 1926 C CA . GLY A 1 255 ? -7.539 4.934 8.945 1 97.5 255 GLY A CA 1
ATOM 1927 C C . GLY A 1 255 ? -8.125 5.941 7.973 1 97.5 255 GLY A C 1
ATOM 1928 O O . GLY A 1 255 ? -8.781 6.902 8.383 1 97.5 255 GLY A O 1
ATOM 1929 N N . VAL A 1 256 ? -7.914 5.762 6.664 1 98.44 256 VAL A N 1
ATOM 1930 C CA . VAL A 1 256 ? -8.297 6.684 5.602 1 98.44 256 VAL A CA 1
ATOM 1931 C C . VAL A 1 256 ? -9.812 6.852 5.582 1 98.44 256 VAL A C 1
ATOM 1933 O O . VAL A 1 256 ? -10.32 7.973 5.5 1 98.44 256 VAL A O 1
ATOM 1936 N N . PRO A 1 257 ? -10.555 5.727 5.734 1 98.5 257 PRO A N 1
ATOM 1937 C CA . PRO A 1 257 ? -12 5.934 5.785 1 98.5 257 PRO A CA 1
ATOM 1938 C C . PRO A 1 257 ? -12.43 6.844 6.938 1 98.5 257 PRO A C 1
ATOM 1940 O O . PRO A 1 257 ? -13.328 7.672 6.773 1 98.5 257 PRO A O 1
ATOM 1943 N N . GLY A 1 258 ? -11.766 6.699 8.086 1 98.56 258 GLY A N 1
ATOM 1944 C CA . GLY A 1 258 ? -12.062 7.555 9.219 1 98.56 258 GLY A CA 1
ATOM 1945 C C . GLY A 1 258 ? -11.719 9.016 8.977 1 98.56 258 GLY A C 1
ATOM 1946 O O . GLY A 1 258 ? -12.477 9.906 9.352 1 98.56 258 GLY A O 1
ATOM 1947 N N . LEU A 1 259 ? -10.586 9.234 8.398 1 98.75 259 LEU A N 1
ATOM 1948 C CA . LEU A 1 259 ? -10.188 10.602 8.062 1 98.75 259 LEU A CA 1
ATOM 1949 C C . LEU A 1 259 ? -11.195 11.242 7.121 1 98.75 259 LEU A C 1
ATOM 1951 O O . LEU A 1 259 ? -11.68 12.352 7.383 1 98.75 259 LEU A O 1
ATOM 1955 N N . LYS A 1 260 ? -11.57 10.531 6.055 1 98.56 260 LYS A N 1
ATOM 1956 C CA . LYS A 1 260 ? -12.5 11.07 5.066 1 98.56 260 LYS A CA 1
ATOM 1957 C C . LYS A 1 260 ? -13.875 11.336 5.688 1 98.56 260 LYS A C 1
ATOM 1959 O O . LYS A 1 260 ? -14.492 12.367 5.426 1 98.56 260 LYS A O 1
ATOM 1964 N N . LYS A 1 261 ? -14.266 10.453 6.535 1 98.38 261 LYS A N 1
ATOM 1965 C CA . LYS A 1 261 ? -15.547 10.672 7.195 1 98.38 261 LYS A CA 1
ATOM 1966 C C . LYS A 1 261 ? -15.492 11.859 8.148 1 98.38 261 LYS A C 1
ATOM 1968 O O . LYS A 1 261 ? -16.422 12.664 8.203 1 98.38 261 LYS A O 1
ATOM 1973 N N . SER A 1 262 ? -14.438 11.992 8.93 1 98.12 262 SER A N 1
ATOM 1974 C CA . SER A 1 262 ? -14.305 13.094 9.875 1 98.12 262 SER A CA 1
ATOM 1975 C C . SER A 1 262 ? -14.297 14.438 9.156 1 98.12 262 SER A C 1
ATOM 1977 O O . SER A 1 262 ? -14.75 15.445 9.711 1 98.12 262 SER A O 1
ATOM 1979 N N . MET A 1 263 ? -13.781 14.5 7.945 1 98 263 MET A N 1
ATOM 1980 C CA . MET A 1 263 ? -13.789 15.719 7.137 1 98 263 MET A CA 1
ATOM 1981 C C . MET A 1 263 ? -15.211 16.234 6.961 1 98 263 MET A C 1
ATOM 1983 O O . MET A 1 263 ? -15.445 17.453 7.043 1 98 263 MET A O 1
ATOM 1987 N N . GLU A 1 264 ? -16.125 15.352 6.797 1 96.31 264 GLU A N 1
ATOM 1988 C CA . GLU A 1 264 ? -17.516 15.742 6.613 1 96.31 264 GLU A CA 1
ATOM 1989 C C . GLU A 1 264 ? -18.062 16.422 7.863 1 96.31 264 GLU A C 1
ATOM 1991 O O . GLU A 1 264 ? -18.953 17.281 7.77 1 96.31 264 GLU A O 1
ATOM 1996 N N . PHE A 1 265 ? -17.516 16.094 9.016 1 95.88 265 PHE A N 1
ATOM 1997 C CA . PHE A 1 265 ? -17.953 16.719 10.258 1 95.88 265 PHE A CA 1
ATOM 1998 C C . PHE A 1 265 ? -17.562 18.203 10.289 1 95.88 265 PHE A C 1
ATOM 2000 O O . PHE A 1 265 ? -18.141 18.984 11.039 1 95.88 265 PHE A O 1
ATOM 2007 N N . PHE A 1 266 ? -16.641 18.594 9.508 1 94.62 266 PHE A N 1
ATOM 2008 C CA . PHE A 1 266 ? -16.094 19.938 9.562 1 94.62 266 PHE A CA 1
ATOM 2009 C C . PHE A 1 266 ? -16.344 20.688 8.258 1 94.62 266 PHE A C 1
ATOM 2011 O O . PHE A 1 266 ? -15.688 21.672 7.965 1 94.62 266 PHE A O 1
ATOM 2018 N N . GLY A 1 267 ? -17.188 20.188 7.457 1 95.88 267 GLY A N 1
ATOM 2019 C CA . GLY A 1 267 ? -17.641 20.891 6.273 1 95.88 267 GLY A CA 1
ATOM 2020 C C . GLY A 1 267 ? -16.766 20.656 5.055 1 95.88 267 GLY A C 1
ATOM 2021 O O . GLY A 1 267 ? -16.906 21.359 4.043 1 95.88 267 GLY A O 1
ATOM 2022 N N . PHE A 1 268 ? -15.93 19.719 5.152 1 98.12 268 PHE A N 1
ATOM 2023 C CA . PHE A 1 268 ? -15.133 19.312 4.004 1 98.12 268 PHE A CA 1
ATOM 2024 C C . PHE A 1 268 ? -15.789 18.141 3.281 1 98.12 268 PHE A C 1
ATOM 2026 O O . PHE A 1 268 ? -16.75 17.547 3.781 1 98.12 268 PHE A O 1
ATOM 2033 N N . TYR A 1 269 ? -15.289 17.891 2.047 1 98.25 269 TYR A N 1
ATOM 2034 C CA . TYR A 1 269 ? -15.672 16.688 1.317 1 98.25 269 TYR A CA 1
ATOM 2035 C C . TYR A 1 269 ? -14.562 15.633 1.391 1 98.25 269 TYR A C 1
ATOM 2037 O O . TYR A 1 269 ? -13.484 15.82 0.821 1 98.25 269 TYR A O 1
ATOM 2045 N N . GLY A 1 270 ? -14.859 14.562 2.125 1 97.88 270 GLY A N 1
ATOM 2046 C CA . GLY A 1 270 ? -13.938 13.43 2.145 1 97.88 270 GLY A CA 1
ATOM 2047 C C . GLY A 1 270 ? -14.156 12.469 0.996 1 97.88 270 GLY A C 1
ATOM 2048 O O . GLY A 1 270 ? -13.203 12.055 0.333 1 97.88 270 GLY A O 1
ATOM 2049 N N . GLY A 1 271 ? -15.422 12.141 0.75 1 97.31 271 GLY A N 1
ATOM 2050 C CA . GLY A 1 271 ? -15.805 11.219 -0.304 1 97.31 271 GLY A CA 1
ATOM 2051 C C . GLY A 1 271 ? -15.484 9.773 0.027 1 97.31 271 GLY A C 1
ATOM 2052 O O . GLY A 1 271 ? -14.914 9.484 1.078 1 97.31 271 GLY A O 1
ATOM 2053 N N . PRO A 1 272 ? -15.977 8.875 -0.818 1 97.81 272 PRO A N 1
ATOM 2054 C CA . PRO A 1 272 ? -15.695 7.449 -0.622 1 97.81 272 PRO A CA 1
ATOM 2055 C C . PRO A 1 272 ? -14.219 7.105 -0.823 1 97.81 272 PRO A C 1
ATOM 2057 O O . PRO A 1 272 ? -13.492 7.859 -1.472 1 97.81 272 PRO A O 1
ATOM 2060 N N . THR A 1 273 ? -13.812 6.105 -0.142 1 98.06 273 THR A N 1
ATOM 2061 C CA . THR A 1 273 ? -12.508 5.535 -0.449 1 98.06 273 THR A CA 1
ATOM 2062 C C . THR A 1 273 ? -12.562 4.73 -1.744 1 98.06 273 THR A C 1
ATOM 2064 O O . THR A 1 273 ? -13.633 4.312 -2.18 1 98.06 273 THR A O 1
ATOM 2067 N N . ARG A 1 274 ? -11.477 4.512 -2.338 1 97.81 274 ARG A N 1
ATOM 2068 C CA . ARG A 1 274 ? -11.383 3.615 -3.486 1 97.81 274 ARG A CA 1
ATOM 2069 C C . ARG A 1 274 ? -11.227 2.166 -3.039 1 97.81 274 ARG A C 1
ATOM 2071 O O . ARG A 1 274 ? -10.508 1.879 -2.078 1 97.81 274 ARG A O 1
ATOM 2078 N N . SER A 1 275 ? -11.82 1.267 -3.775 1 98.31 275 SER A N 1
ATOM 2079 C CA . SER A 1 275 ? -11.742 -0.162 -3.488 1 98.31 275 SER A CA 1
ATOM 2080 C C . SER A 1 275 ? -10.328 -0.691 -3.709 1 98.31 275 SER A C 1
ATOM 2082 O O . SER A 1 275 ? -9.664 -0.314 -4.676 1 98.31 275 SER A O 1
ATOM 2084 N N . PRO A 1 276 ? -9.875 -1.519 -2.656 1 98.31 276 PRO A N 1
ATOM 2085 C CA . PRO A 1 276 ? -10.648 -2.438 -1.815 1 98.31 276 PRO A CA 1
ATOM 2086 C C . PRO A 1 276 ? -10.922 -1.874 -0.424 1 98.31 276 PRO A C 1
ATOM 2088 O O . PRO A 1 276 ? -11.586 -2.525 0.39 1 98.31 276 PRO A O 1
ATOM 2091 N N . LEU A 1 277 ? -10.469 -0.619 -0.115 1 98.38 277 LEU A N 1
ATOM 2092 C CA . LEU A 1 277 ? -10.82 -0.043 1.178 1 98.38 277 LEU A CA 1
ATOM 2093 C C . LEU A 1 277 ? -12.336 0.078 1.325 1 98.38 277 LEU A C 1
ATOM 2095 O O . LEU A 1 277 ? -13.023 0.459 0.378 1 98.38 277 LEU A O 1
ATOM 2099 N N . LEU A 1 278 ? -12.75 -0.223 2.469 1 98 278 LEU A N 1
ATOM 2100 C CA . LEU A 1 278 ? -14.18 -0.157 2.736 1 98 278 LEU A CA 1
ATOM 2101 C C . LEU A 1 278 ? -14.531 1.111 3.506 1 98 278 LEU A C 1
ATOM 2103 O O . LEU A 1 278 ? -13.711 1.634 4.262 1 98 278 LEU A O 1
ATOM 2107 N N . PRO A 1 279 ? -15.758 1.585 3.314 1 96.62 279 PRO A N 1
ATOM 2108 C CA . PRO A 1 279 ? -16.234 2.668 4.176 1 96.62 279 PRO A CA 1
ATOM 2109 C C . PRO A 1 279 ? -16.484 2.217 5.613 1 96.62 279 PRO A C 1
ATOM 2111 O O . PRO A 1 279 ? -16.5 1.015 5.895 1 96.62 279 PRO A O 1
ATOM 2114 N N . LEU A 1 280 ? -16.641 3.137 6.48 1 97.94 280 LEU A N 1
ATOM 2115 C CA . LEU A 1 280 ? -16.969 2.832 7.867 1 97.94 280 LEU A CA 1
ATOM 2116 C C . LEU A 1 280 ? -18.375 2.264 7.98 1 97.94 280 LEU A C 1
ATOM 2118 O O . LEU A 1 280 ? -19.281 2.701 7.27 1 97.94 280 LEU A O 1
ATOM 2122 N N . LYS A 1 281 ? -18.453 1.336 8.898 1 97.06 281 LYS A N 1
ATOM 2123 C CA . LYS A 1 281 ? -19.797 0.917 9.297 1 97.06 281 LYS A CA 1
ATOM 2124 C C . LYS A 1 281 ? -20.469 1.979 10.164 1 97.06 281 LYS A C 1
ATOM 2126 O O . LYS A 1 281 ? -19.797 2.842 10.727 1 97.06 281 LYS A O 1
ATOM 2131 N N . GLU A 1 282 ? -21.734 1.891 10.242 1 96.94 282 GLU A N 1
ATOM 2132 C CA . GLU A 1 282 ? -22.5 2.863 11.016 1 96.94 282 GLU A CA 1
ATOM 2133 C C . GLU A 1 282 ? -22 2.965 12.445 1 96.94 282 GLU A C 1
ATOM 2135 O O . GLU A 1 282 ? -21.859 4.062 12.992 1 96.94 282 GLU A O 1
ATOM 2140 N N . SER A 1 283 ? -21.719 1.93 13.008 1 98.06 283 SER A N 1
ATOM 2141 C CA . SER A 1 283 ? -21.266 1.912 14.391 1 98.06 283 SER A CA 1
ATOM 2142 C C . SER A 1 283 ? -19.891 2.574 14.523 1 98.06 283 SER A C 1
ATOM 2144 O O . SER A 1 283 ? -19.625 3.271 15.508 1 98.06 283 SER A O 1
ATOM 2146 N N . GLN A 1 284 ? -19.016 2.375 13.57 1 98.19 284 GLN A N 1
ATOM 2147 C CA . GLN A 1 284 ? -17.703 3.002 13.57 1 98.19 284 GLN A CA 1
ATOM 2148 C C . GLN A 1 284 ? -17.812 4.512 13.391 1 98.19 284 GLN A C 1
ATOM 2150 O O . GLN A 1 284 ? -17.078 5.273 14.031 1 98.19 284 GLN A O 1
ATOM 2155 N N . GLU A 1 285 ? -18.719 4.93 12.57 1 97.69 285 GLU A N 1
ATOM 2156 C CA . GLU A 1 285 ? -18.969 6.355 12.375 1 97.69 285 GLU A CA 1
ATOM 2157 C C . GLU A 1 285 ? -19.438 7.02 13.664 1 97.69 285 GLU A C 1
ATOM 2159 O O . GLU A 1 285 ? -19.016 8.133 13.984 1 97.69 285 GLU A O 1
ATOM 2164 N N . ALA A 1 286 ? -20.297 6.332 14.344 1 97.31 286 ALA A N 1
ATOM 2165 C CA . ALA A 1 286 ? -20.812 6.863 15.609 1 97.31 286 ALA A CA 1
ATOM 2166 C C . ALA A 1 286 ? -19.672 7.023 16.625 1 97.31 286 ALA A C 1
ATOM 2168 O O . ALA A 1 286 ? -19.594 8.039 17.328 1 97.31 286 ALA A O 1
ATOM 2169 N N . GLU A 1 287 ? -18.875 6.066 16.641 1 97.88 287 GLU A N 1
ATOM 2170 C CA . GLU A 1 287 ? -17.719 6.141 17.531 1 97.88 287 GLU A CA 1
ATOM 2171 C C . GLU A 1 287 ? -16.812 7.297 17.156 1 97.88 287 GLU A C 1
ATOM 2173 O O . GLU A 1 287 ? -16.344 8.039 18.016 1 97.88 287 GLU A O 1
ATOM 2178 N N . LEU A 1 288 ? -16.578 7.484 15.93 1 98.12 288 LEU A N 1
ATOM 2179 C CA . LEU A 1 288 ? -15.734 8.57 15.422 1 98.12 288 LEU A CA 1
ATOM 2180 C C . LEU A 1 288 ? -16.328 9.93 15.789 1 98.12 288 LEU A C 1
ATOM 2182 O O . LEU A 1 288 ? -15.609 10.82 16.25 1 98.12 288 LEU A O 1
ATOM 2186 N N . ARG A 1 289 ? -17.578 10.008 15.617 1 96.38 289 ARG A N 1
ATOM 2187 C CA . ARG A 1 289 ? -18.281 11.25 15.945 1 96.38 289 ARG A CA 1
ATOM 2188 C C . ARG A 1 289 ? -18.125 11.586 17.422 1 96.38 289 ARG A C 1
ATOM 2190 O O . ARG A 1 289 ? -17.875 12.742 17.781 1 96.38 289 ARG A O 1
ATOM 2197 N N . GLN A 1 290 ? -18.219 10.656 18.188 1 96.19 290 GLN A N 1
ATOM 2198 C CA . GLN A 1 290 ? -18.094 10.875 19.625 1 96.19 290 GLN A CA 1
ATOM 2199 C C . GLN A 1 290 ? -16.688 11.352 20 1 96.19 290 GLN A C 1
ATOM 2201 O O . GLN A 1 290 ? -16.531 12.219 20.859 1 96.19 290 GLN A O 1
ATOM 2206 N N . ILE A 1 291 ? -15.773 10.844 19.406 1 96.75 291 ILE A N 1
ATOM 2207 C CA . ILE A 1 291 ? -14.391 11.219 19.641 1 96.75 291 ILE A CA 1
ATOM 2208 C C . ILE A 1 291 ? -14.195 12.703 19.312 1 96.75 291 ILE A C 1
ATOM 2210 O O . ILE A 1 291 ? -13.609 13.445 20.109 1 96.75 291 ILE A O 1
ATOM 2214 N N . PHE A 1 292 ? -14.734 13.156 18.172 1 95.88 292 PHE A N 1
ATOM 2215 C CA . PHE A 1 292 ? -14.547 14.539 17.75 1 95.88 292 PHE A CA 1
ATOM 2216 C C . PHE A 1 292 ? -15.422 15.477 18.578 1 95.88 292 PHE A C 1
ATOM 2218 O O . PHE A 1 292 ? -15.07 16.641 18.797 1 95.88 292 PHE A O 1
ATOM 2225 N N . LYS A 1 293 ? -16.531 14.93 19.172 1 92.12 293 LYS A N 1
ATOM 2226 C CA . LYS A 1 293 ? -17.344 15.711 20.109 1 92.12 293 LYS A CA 1
ATOM 2227 C C . LYS A 1 293 ? -16.594 15.961 21.406 1 92.12 293 LYS A C 1
ATOM 2229 O O . LYS A 1 293 ? -16.672 17.047 21.984 1 92.12 293 LYS A O 1
ATOM 2234 N N . GLN A 1 294 ? -15.945 15.008 21.844 1 90.5 294 GLN A N 1
ATOM 2235 C CA . GLN A 1 294 ? -15.156 15.133 23.062 1 90.5 294 GLN A CA 1
ATOM 2236 C C . GLN A 1 294 ? -14.031 16.141 22.891 1 90.5 294 GLN A C 1
ATOM 2238 O O . GLN A 1 294 ? -13.648 16.828 23.844 1 90.5 294 GLN A O 1
ATOM 2243 N N . PHE A 1 295 ? -13.484 16.094 21.922 1 86.75 295 PHE A N 1
ATOM 2244 C CA . PHE A 1 295 ? -12.453 17.094 21.656 1 86.75 295 PHE A CA 1
ATOM 2245 C C . PHE A 1 295 ? -13.023 18.5 21.812 1 86.75 295 PHE A C 1
ATOM 2247 O O . PHE A 1 295 ? -12.32 19.406 22.266 1 86.75 295 PHE A O 1
ATOM 2254 N N . GLY A 1 296 ? -14.461 18.594 22.328 1 63.88 296 GLY A N 1
ATOM 2255 C CA . GLY A 1 296 ? -15.234 19.734 22.812 1 63.88 296 GLY A CA 1
ATOM 2256 C C . GLY A 1 296 ? -15 21 22.016 1 63.88 296 GLY A C 1
ATOM 2257 O O . GLY A 1 296 ? -15.711 21.984 22.188 1 63.88 296 GLY A O 1
ATOM 2258 N N . GLY A 1 297 ? -13.992 21.234 21.484 1 51.47 297 GLY A N 1
ATOM 2259 C CA . GLY A 1 297 ? -13.508 22.547 21.078 1 51.47 297 GLY A CA 1
ATOM 2260 C C . GLY A 1 297 ? -14.117 23.016 19.766 1 51.47 297 GLY A C 1
ATOM 2261 O O . GLY A 1 297 ? -13.727 24.062 19.234 1 51.47 297 GLY A O 1
ATOM 2262 N N . TYR A 1 298 ? -14.859 22.125 19.016 1 46.53 298 TYR A N 1
ATOM 2263 C CA . TYR A 1 298 ? -15.406 22.75 17.828 1 46.53 298 TYR A CA 1
ATOM 2264 C C . TYR A 1 298 ? -16.688 23.516 18.141 1 46.53 298 TYR A C 1
ATOM 2266 O O . TYR A 1 298 ? -17.484 23.094 18.984 1 46.53 298 TYR A O 1
ATOM 2274 N N . GLN A 1 299 ? -16.547 24.859 18.328 1 36.69 299 GLN A N 1
ATOM 2275 C CA . GLN A 1 299 ? -17.719 25.656 18.672 1 36.69 299 GLN A CA 1
ATOM 2276 C C . GLN A 1 299 ? -18.953 25.156 17.922 1 36.69 299 GLN A C 1
ATOM 2278 O O . GLN A 1 299 ? -18.922 24.938 16.719 1 36.69 299 GLN A O 1
ATOM 2283 N N . GLU A 1 300 ? -19.984 24.5 18.609 1 35.22 300 GLU A N 1
ATOM 2284 C CA . GLU A 1 300 ? -21.344 24.438 18.078 1 35.22 300 GLU A CA 1
ATOM 2285 C C . GLU A 1 300 ? -21.812 25.797 17.578 1 35.22 300 GLU A C 1
ATOM 2287 O O . GLU A 1 300 ? -21.469 26.828 18.156 1 35.22 300 GLU A O 1
ATOM 2292 N N . MET B 1 1 ? -18.594 -23.562 -17.406 1 40.12 1 MET B N 1
ATOM 2293 C CA . MET B 1 1 ? -17.234 -23.188 -17.75 1 40.12 1 MET B CA 1
ATOM 2294 C C . MET B 1 1 ? -16.25 -24.297 -17.422 1 40.12 1 MET B C 1
ATOM 2296 O O . MET B 1 1 ? -16.359 -24.953 -16.391 1 40.12 1 MET B O 1
ATOM 2300 N N . SER B 1 2 ? -15.766 -25.016 -18.422 1 50.38 2 SER B N 1
ATOM 2301 C CA . SER B 1 2 ? -14.922 -26.188 -18.234 1 50.38 2 SER B CA 1
ATOM 2302 C C . SER B 1 2 ? -13.898 -25.984 -17.125 1 50.38 2 SER B C 1
ATOM 2304 O O . SER B 1 2 ? -13.281 -24.922 -17.047 1 50.38 2 SER B O 1
ATOM 2306 N N . SER B 1 3 ? -14.133 -26.703 -16.031 1 80.56 3 SER B N 1
ATOM 2307 C CA . SER B 1 3 ? -13.344 -26.594 -14.812 1 80.56 3 SER B CA 1
ATOM 2308 C C . SER B 1 3 ? -11.859 -26.812 -15.086 1 80.56 3 SER B C 1
ATOM 2310 O O . SER B 1 3 ? -11.484 -27.844 -15.656 1 80.56 3 SER B O 1
ATOM 2312 N N . LEU B 1 4 ? -11.062 -25.859 -15.25 1 94.5 4 LEU B N 1
ATOM 2313 C CA . LEU B 1 4 ? -9.617 -25.938 -15.422 1 94.5 4 LEU B CA 1
ATOM 2314 C C . LEU B 1 4 ? -8.992 -26.859 -14.383 1 94.5 4 LEU B C 1
ATOM 2316 O O . LEU B 1 4 ? -9.297 -26.75 -13.195 1 94.5 4 LEU B O 1
ATOM 2320 N N . ASP B 1 5 ? -8.352 -27.906 -14.867 1 97.81 5 ASP B N 1
ATOM 2321 C CA . ASP B 1 5 ? -7.602 -28.812 -14.008 1 97.81 5 ASP B CA 1
ATOM 2322 C C . ASP B 1 5 ? -6.188 -28.281 -13.758 1 97.81 5 ASP B C 1
ATOM 2324 O O . ASP B 1 5 ? -5.371 -28.219 -14.68 1 97.81 5 ASP B O 1
ATOM 2328 N N . LEU B 1 6 ? -5.934 -27.938 -12.523 1 98.44 6 LEU B N 1
ATOM 2329 C CA . LEU B 1 6 ? -4.656 -27.312 -12.195 1 98.44 6 LEU B CA 1
ATOM 2330 C C . LEU B 1 6 ? -3.703 -28.328 -11.562 1 98.44 6 LEU B C 1
ATOM 2332 O O . LEU B 1 6 ? -2.758 -27.938 -10.867 1 98.44 6 LEU B O 1
ATOM 2336 N N . SER B 1 7 ? -3.912 -29.625 -11.812 1 98.44 7 SER B N 1
ATOM 2337 C CA . SER B 1 7 ? -3.016 -30.656 -11.305 1 98.44 7 SER B CA 1
ATOM 2338 C C . SER B 1 7 ? -1.641 -30.562 -11.953 1 98.44 7 SER B C 1
ATOM 2340 O O . SER B 1 7 ? -1.533 -30.312 -13.156 1 98.44 7 SER B O 1
ATOM 2342 N N . GLY B 1 8 ? -0.642 -30.797 -11.164 1 98.69 8 GLY B N 1
ATOM 2343 C CA . GLY B 1 8 ? 0.718 -30.828 -11.68 1 98.69 8 GLY B CA 1
ATOM 2344 C C . GLY B 1 8 ? 1.562 -29.656 -11.219 1 98.69 8 GLY B C 1
ATOM 2345 O O . GLY B 1 8 ? 1.291 -29.062 -10.172 1 98.69 8 GLY B O 1
ATOM 2346 N N . ILE B 1 9 ? 2.619 -29.438 -11.953 1 98.88 9 ILE B N 1
ATOM 2347 C CA . ILE B 1 9 ? 3.639 -28.484 -11.523 1 98.88 9 ILE B CA 1
ATOM 2348 C C . ILE B 1 9 ? 3.637 -27.281 -12.461 1 98.88 9 ILE B C 1
ATOM 2350 O O . ILE B 1 9 ? 3.615 -27.438 -13.68 1 98.88 9 ILE B O 1
ATOM 2354 N N . PHE B 1 10 ? 3.662 -26.156 -11.875 1 98.94 10 PHE B N 1
ATOM 2355 C CA . PHE B 1 10 ? 3.768 -24.875 -12.578 1 98.94 10 PHE B CA 1
ATOM 2356 C C . PHE B 1 10 ? 4.957 -24.078 -12.07 1 98.94 10 PHE B C 1
ATOM 2358 O O . PHE B 1 10 ? 4.977 -23.656 -10.914 1 98.94 10 PHE B O 1
ATOM 2365 N N . PRO B 1 11 ? 5.984 -23.859 -12.914 1 98.88 11 PRO B N 1
ATOM 2366 C CA . PRO B 1 11 ? 7.008 -22.891 -12.492 1 98.88 11 PRO B CA 1
ATOM 2367 C C . PRO B 1 11 ? 6.551 -21.453 -12.617 1 98.88 11 PRO B C 1
ATOM 2369 O O . PRO B 1 11 ? 6.055 -21.047 -13.672 1 98.88 11 PRO B O 1
ATOM 2372 N N . PRO B 1 12 ? 6.57 -20.688 -11.5 1 98.81 12 PRO B N 1
ATOM 2373 C CA . PRO B 1 12 ? 6.492 -19.234 -11.695 1 98.81 12 PRO B CA 1
ATOM 2374 C C . PRO B 1 12 ? 7.746 -18.656 -12.359 1 98.81 12 PRO B C 1
ATOM 2376 O O . PRO B 1 12 ? 8.703 -18.297 -11.664 1 98.81 12 PRO B O 1
ATOM 2379 N N . ILE B 1 13 ? 7.656 -18.578 -13.656 1 98.69 13 ILE B N 1
ATOM 2380 C CA . ILE B 1 13 ? 8.859 -18.359 -14.445 1 98.69 13 ILE B CA 1
ATOM 2381 C C . ILE B 1 13 ? 9.375 -16.938 -14.234 1 98.69 13 ILE B C 1
ATOM 2383 O O . ILE B 1 13 ? 8.586 -16 -14.078 1 98.69 13 ILE B O 1
ATOM 2387 N N . VAL B 1 14 ? 10.695 -16.797 -14.211 1 98.5 14 VAL B N 1
ATOM 2388 C CA . VAL B 1 14 ? 11.375 -15.516 -14.047 1 98.5 14 VAL B CA 1
ATOM 2389 C C . VAL B 1 14 ? 11.203 -14.672 -15.312 1 98.5 14 VAL B C 1
ATOM 2391 O O . VAL B 1 14 ? 10.984 -15.211 -16.391 1 98.5 14 VAL B O 1
ATOM 2394 N N . THR B 1 15 ? 11.258 -13.367 -15.18 1 98.38 15 THR B N 1
ATOM 2395 C CA . THR B 1 15 ? 11.398 -12.453 -16.312 1 98.38 15 THR B CA 1
ATOM 2396 C C . THR B 1 15 ? 12.867 -12.148 -16.578 1 98.38 15 THR B C 1
ATOM 2398 O O . THR B 1 15 ? 13.539 -11.539 -15.75 1 98.38 15 THR B O 1
ATOM 2401 N N . PRO B 1 16 ? 13.344 -12.641 -17.734 1 97.88 16 PRO B N 1
ATOM 2402 C CA . PRO B 1 16 ? 14.75 -12.344 -18.047 1 97.88 16 PRO B CA 1
ATOM 2403 C C . PRO B 1 16 ? 14.969 -10.898 -18.469 1 97.88 16 PRO B C 1
ATOM 2405 O O . PRO B 1 16 ? 14.516 -10.492 -19.547 1 97.88 16 PRO B O 1
ATOM 2408 N N . PHE B 1 17 ? 15.68 -10.156 -17.641 1 98.38 17 PHE B N 1
ATOM 2409 C CA . PHE B 1 17 ? 16.016 -8.781 -17.984 1 98.38 17 PHE B CA 1
ATOM 2410 C C . PHE B 1 17 ? 17.438 -8.703 -18.547 1 98.38 17 PHE B C 1
ATOM 2412 O O . PHE B 1 17 ? 18.281 -9.547 -18.234 1 98.38 17 PHE B O 1
ATOM 2419 N N . ALA B 1 18 ? 17.625 -7.672 -19.406 1 98 18 ALA B N 1
ATOM 2420 C CA . ALA B 1 18 ? 18.969 -7.289 -19.812 1 98 18 ALA B CA 1
ATOM 2421 C C . ALA B 1 18 ? 19.578 -6.293 -18.828 1 98 18 ALA B C 1
ATOM 2423 O O . ALA B 1 18 ? 18.938 -5.895 -17.859 1 98 18 ALA B O 1
ATOM 2424 N N . ASP B 1 19 ? 20.797 -5.969 -19.125 1 96.69 19 ASP B N 1
ATOM 2425 C CA . ASP B 1 19 ? 21.531 -5.07 -18.234 1 96.69 19 ASP B CA 1
ATOM 2426 C C . ASP B 1 19 ? 20.844 -3.713 -18.141 1 96.69 19 ASP B C 1
ATOM 2428 O O . ASP B 1 19 ? 20.938 -3.027 -17.125 1 96.69 19 ASP B O 1
ATOM 2432 N N . ASN B 1 20 ? 20.188 -3.367 -19.141 1 96.94 20 ASN B N 1
ATOM 2433 C CA . ASN B 1 20 ? 19.469 -2.09 -19.156 1 96.94 20 ASN B CA 1
ATOM 2434 C C . ASN B 1 20 ? 18.094 -2.207 -18.516 1 96.94 20 ASN B C 1
ATOM 2436 O O . ASN B 1 20 ? 17.281 -1.288 -18.609 1 96.94 20 ASN B O 1
ATOM 2440 N N . GLU B 1 21 ? 17.656 -3.395 -17.922 1 97.25 21 GLU B N 1
ATOM 2441 C CA . GLU B 1 21 ? 16.453 -3.701 -17.156 1 97.25 21 GLU B CA 1
ATOM 2442 C C . GLU B 1 21 ? 15.234 -3.865 -18.062 1 97.25 21 GLU B C 1
ATOM 2444 O O . GLU B 1 21 ? 14.102 -3.912 -17.594 1 97.25 21 GLU B O 1
ATOM 2449 N N . GLU B 1 22 ? 15.578 -3.936 -19.453 1 97.5 22 GLU B N 1
ATOM 2450 C CA . GLU B 1 22 ? 14.508 -4.297 -20.375 1 97.5 22 GLU B CA 1
ATOM 2451 C C . GLU B 1 22 ? 14.383 -5.812 -20.516 1 97.5 22 GLU B C 1
ATOM 2453 O O . GLU B 1 22 ? 15.344 -6.543 -20.281 1 97.5 22 GLU B O 1
ATOM 2458 N N . VAL B 1 23 ? 13.156 -6.27 -20.875 1 98.31 23 VAL B N 1
ATOM 2459 C CA . VAL B 1 23 ? 12.953 -7.707 -21.047 1 98.31 23 VAL B CA 1
ATOM 2460 C C . VAL B 1 23 ? 13.797 -8.211 -22.203 1 98.31 23 VAL B C 1
ATOM 2462 O O . VAL B 1 23 ? 13.812 -7.609 -23.281 1 98.31 23 VAL B O 1
ATOM 2465 N N . ASN B 1 24 ? 14.547 -9.273 -22 1 98.5 24 ASN B N 1
ATOM 2466 C CA . ASN B 1 24 ? 15.336 -9.938 -23.047 1 98.5 24 ASN B CA 1
ATOM 2467 C C . ASN B 1 24 ? 14.57 -11.094 -23.672 1 98.5 24 ASN B C 1
ATOM 2469 O O . ASN B 1 24 ? 14.719 -12.242 -23.25 1 98.5 24 ASN B O 1
ATOM 2473 N N . TYR B 1 25 ? 13.789 -10.82 -24.719 1 98.38 25 TYR B N 1
ATOM 2474 C CA . TYR B 1 25 ? 12.891 -11.805 -25.312 1 98.38 25 TYR B CA 1
ATOM 2475 C C . TYR B 1 25 ? 13.664 -12.914 -26 1 98.38 25 TYR B C 1
ATOM 2477 O O . TYR B 1 25 ? 13.203 -14.055 -26.062 1 98.38 25 TYR B O 1
ATOM 2485 N N . ASP B 1 26 ? 14.875 -12.602 -26.453 1 98.25 26 ASP B N 1
ATOM 2486 C CA . ASP B 1 26 ? 15.695 -13.648 -27.047 1 98.25 26 ASP B CA 1
ATOM 2487 C C . ASP B 1 26 ? 16.078 -14.703 -26.016 1 98.25 26 ASP B C 1
ATOM 2489 O O . ASP B 1 26 ? 15.945 -15.898 -26.25 1 98.25 26 ASP B O 1
ATOM 2493 N N . LYS B 1 27 ? 16.547 -14.203 -24.906 1 98.62 27 LYS B N 1
ATOM 2494 C CA . LYS B 1 27 ? 16.922 -15.133 -23.844 1 98.62 27 LYS B CA 1
ATOM 2495 C C . LYS B 1 27 ? 15.703 -15.836 -23.25 1 98.62 27 LYS B C 1
ATOM 2497 O O . LYS B 1 27 ? 15.797 -16.984 -22.812 1 98.62 27 LYS B O 1
ATOM 2502 N N . PHE B 1 28 ? 14.609 -15.133 -23.344 1 98.5 28 PHE B N 1
ATOM 2503 C CA . PHE B 1 28 ? 13.352 -15.734 -22.906 1 98.5 28 PHE B CA 1
ATOM 2504 C C . PHE B 1 28 ? 13.016 -16.938 -23.781 1 98.5 28 PHE B C 1
ATOM 2506 O O . PHE B 1 28 ? 12.672 -18 -23.25 1 98.5 28 PHE B O 1
ATOM 2513 N N . LYS B 1 29 ? 13.141 -16.844 -25.047 1 98.38 29 LYS B N 1
ATOM 2514 C CA . LYS B 1 29 ? 12.922 -17.938 -25.984 1 98.38 29 LYS B CA 1
ATOM 2515 C C . LYS B 1 29 ? 13.867 -19.109 -25.703 1 98.38 29 LYS B C 1
ATOM 2517 O O . LYS B 1 29 ? 13.461 -20.266 -25.75 1 98.38 29 LYS B O 1
ATOM 2522 N N . ASP B 1 30 ? 15.109 -18.719 -25.391 1 98.25 30 ASP B N 1
ATOM 2523 C CA . ASP B 1 30 ? 16.078 -19.75 -25.062 1 98.25 30 ASP B CA 1
ATOM 2524 C C . ASP B 1 30 ? 15.656 -20.531 -23.828 1 98.25 30 ASP B C 1
ATOM 2526 O O . ASP B 1 30 ? 15.742 -21.766 -23.812 1 98.25 30 ASP B O 1
ATOM 2530 N N . ASN B 1 31 ? 15.219 -19.844 -22.797 1 98.69 31 ASN B N 1
ATOM 2531 C CA . ASN B 1 31 ? 14.742 -20.516 -21.594 1 98.69 31 ASN B CA 1
ATOM 2532 C C . ASN B 1 31 ? 13.57 -21.438 -21.891 1 98.69 31 ASN B C 1
ATOM 2534 O O . ASN B 1 31 ? 13.516 -22.562 -21.375 1 98.69 31 ASN B O 1
ATOM 2538 N N . PHE B 1 32 ? 12.617 -21 -22.719 1 98.5 32 PHE B N 1
ATOM 2539 C CA . PHE B 1 32 ? 11.422 -21.781 -23.016 1 98.5 32 PHE B CA 1
ATOM 2540 C C . PHE B 1 32 ? 11.781 -23.047 -23.781 1 98.5 32 PHE B C 1
ATOM 2542 O O . PHE B 1 32 ? 11.125 -24.078 -23.609 1 98.5 32 PHE B O 1
ATOM 2549 N N . SER B 1 33 ? 12.82 -22.984 -24.625 1 97.81 33 SER B N 1
ATOM 2550 C CA . SER B 1 33 ? 13.242 -24.188 -25.328 1 97.81 33 SER B CA 1
ATOM 2551 C C . SER B 1 33 ? 13.617 -25.297 -24.344 1 97.81 33 SER B C 1
ATOM 2553 O O . SER B 1 33 ? 13.398 -26.484 -24.625 1 97.81 33 SER B O 1
ATOM 2555 N N . LYS B 1 34 ? 14.078 -24.922 -23.203 1 97.81 34 LYS B N 1
ATOM 2556 C CA . LYS B 1 34 ? 14.445 -25.891 -22.188 1 97.81 34 LYS B CA 1
ATOM 2557 C C . LYS B 1 34 ? 13.25 -26.234 -21.297 1 97.81 34 LYS B C 1
ATOM 2559 O O . LYS B 1 34 ? 13 -27.406 -21.016 1 97.81 34 LYS B O 1
ATOM 2564 N N . TRP B 1 35 ? 12.516 -25.219 -20.906 1 98.5 35 TRP B N 1
ATOM 2565 C CA . TRP B 1 35 ? 11.359 -25.438 -20.031 1 98.5 35 TRP B CA 1
ATOM 2566 C C . TRP B 1 35 ? 10.328 -26.328 -20.719 1 98.5 35 TRP B C 1
ATOM 2568 O O . TRP B 1 35 ? 9.703 -27.172 -20.062 1 98.5 35 TRP B O 1
ATOM 2578 N N . ASN B 1 36 ? 10.211 -26.188 -22 1 98.12 36 ASN B N 1
ATOM 2579 C CA . ASN B 1 36 ? 9.188 -26.938 -22.734 1 98.12 36 ASN B CA 1
ATOM 2580 C C . ASN B 1 36 ? 9.531 -28.422 -22.812 1 98.12 36 ASN B C 1
ATOM 2582 O O . ASN B 1 36 ? 8.68 -29.25 -23.156 1 98.12 36 ASN B O 1
ATOM 2586 N N . GLU B 1 37 ? 10.742 -28.797 -22.469 1 96.62 37 GLU B N 1
ATOM 2587 C CA . GLU B 1 37 ? 11.125 -30.203 -22.422 1 96.62 37 GLU B CA 1
ATOM 2588 C C . GLU B 1 37 ? 10.625 -30.875 -21.141 1 96.62 37 GLU B C 1
ATOM 2590 O O . GLU B 1 37 ? 10.617 -32.094 -21.047 1 96.62 37 GLU B O 1
ATOM 2595 N N . MET B 1 38 ? 10.156 -30.094 -20.219 1 96.75 38 MET B N 1
ATOM 2596 C CA . MET B 1 38 ? 9.672 -30.625 -18.938 1 96.75 38 MET B CA 1
ATOM 2597 C C . MET B 1 38 ? 8.188 -30.953 -19.016 1 96.75 38 MET B C 1
ATOM 2599 O O . MET B 1 38 ? 7.488 -30.5 -19.922 1 96.75 38 MET B O 1
ATOM 2603 N N . THR B 1 39 ? 7.801 -31.75 -18.062 1 97.94 39 THR B N 1
ATOM 2604 C CA . THR B 1 39 ? 6.414 -32.188 -18.062 1 97.94 39 THR B CA 1
ATOM 2605 C C . THR B 1 39 ? 5.547 -31.281 -17.203 1 97.94 39 THR B C 1
ATOM 2607 O O . THR B 1 39 ? 4.641 -31.734 -16.516 1 97.94 39 THR B O 1
ATOM 2610 N N . PHE B 1 40 ? 5.836 -30 -17.266 1 98.69 40 PHE B N 1
ATOM 2611 C CA . PHE B 1 40 ? 5.02 -29.016 -16.578 1 98.69 40 PHE B CA 1
ATOM 2612 C C . PHE B 1 40 ? 3.582 -29.047 -17.078 1 98.69 40 PHE B C 1
ATOM 2614 O O . PHE B 1 40 ? 3.34 -29.281 -18.266 1 98.69 40 PHE B O 1
ATOM 2621 N N . SER B 1 41 ? 2.645 -28.781 -16.203 1 98.62 41 SER B N 1
ATOM 2622 C CA . SER B 1 41 ? 1.247 -28.609 -16.578 1 98.62 41 SER B CA 1
ATOM 2623 C C . SER B 1 41 ? 1.014 -27.266 -17.266 1 98.62 41 SER B C 1
ATOM 2625 O O . SER B 1 41 ? 0.035 -27.094 -17.984 1 98.62 41 SER B O 1
ATOM 2627 N N . GLY B 1 42 ? 1.856 -26.375 -17 1 98.69 42 GLY B N 1
ATOM 2628 C CA . GLY B 1 42 ? 1.802 -25.031 -17.531 1 98.69 42 GLY B CA 1
ATOM 2629 C C . GLY B 1 42 ? 2.789 -24.078 -16.875 1 98.69 42 GLY B C 1
ATOM 2630 O O . GLY B 1 42 ? 3.777 -24.516 -16.281 1 98.69 42 GLY B O 1
ATOM 2631 N N . TYR B 1 43 ? 2.52 -22.812 -17.141 1 98.88 43 TYR B N 1
ATOM 2632 C CA . TYR B 1 43 ? 3.428 -21.797 -16.641 1 98.88 43 TYR B CA 1
ATOM 2633 C C . TYR B 1 43 ? 2.668 -20.719 -15.875 1 98.88 43 TYR B C 1
ATOM 2635 O O . TYR B 1 43 ? 1.557 -20.344 -16.25 1 98.88 43 TYR B O 1
ATOM 2643 N N . VAL B 1 44 ? 3.279 -20.297 -14.727 1 98.88 44 VAL B N 1
ATOM 2644 C CA . VAL B 1 44 ? 2.822 -19.094 -14.047 1 98.88 44 VAL B CA 1
ATOM 2645 C C . VAL B 1 44 ? 3.672 -17.906 -14.484 1 98.88 44 VAL B C 1
ATOM 2647 O O . VAL B 1 44 ? 4.895 -17.922 -14.336 1 98.88 44 VAL B O 1
ATOM 2650 N N . VAL B 1 45 ? 2.967 -16.938 -15.07 1 98.75 45 VAL B N 1
ATOM 2651 C CA . VAL B 1 45 ? 3.615 -15.727 -15.57 1 98.75 45 VAL B CA 1
ATOM 2652 C C . VAL B 1 45 ? 3.211 -14.523 -14.711 1 98.75 45 VAL B C 1
ATOM 2654 O O . VAL B 1 45 ? 2.041 -14.383 -14.352 1 98.75 45 VAL B O 1
ATOM 2657 N N . GLN B 1 46 ? 4.176 -13.75 -14.406 1 96.88 46 GLN B N 1
ATOM 2658 C CA . GLN B 1 46 ? 3.945 -12.555 -13.594 1 96.88 46 GLN B CA 1
ATOM 2659 C C . GLN B 1 46 ? 3.547 -12.93 -12.164 1 96.88 46 GLN B C 1
ATOM 2661 O O . GLN B 1 46 ? 2.59 -12.383 -11.617 1 96.88 46 GLN B O 1
ATOM 2666 N N . GLY B 1 47 ? 4.117 -14.008 -11.617 1 96.12 47 GLY B N 1
ATOM 2667 C CA . GLY B 1 47 ? 4.168 -14.25 -10.18 1 96.12 47 GLY B CA 1
ATOM 2668 C C . GLY B 1 47 ? 5.25 -13.445 -9.477 1 96.12 47 GLY B C 1
ATOM 2669 O O . GLY B 1 47 ? 5.93 -12.633 -10.109 1 96.12 47 GLY B O 1
ATOM 2670 N N . SER B 1 48 ? 5.434 -13.68 -8.203 1 94.75 48 SER B N 1
ATOM 2671 C CA . SER B 1 48 ? 6.465 -12.953 -7.465 1 94.75 48 SER B CA 1
ATOM 2672 C C . SER B 1 48 ? 7.84 -13.164 -8.078 1 94.75 48 SER B C 1
ATOM 2674 O O . SER B 1 48 ? 8.625 -12.227 -8.211 1 94.75 48 SER B O 1
ATOM 2676 N N . ASN B 1 49 ? 8.172 -14.328 -8.562 1 96.44 49 ASN B N 1
ATOM 2677 C CA . ASN B 1 49 ? 9.477 -14.641 -9.141 1 96.44 49 ASN B CA 1
ATOM 2678 C C . ASN B 1 49 ? 9.641 -14.016 -10.523 1 96.44 49 ASN B C 1
ATOM 2680 O O . ASN B 1 49 ? 10.75 -13.914 -11.031 1 96.44 49 ASN B O 1
ATOM 2684 N N . GLY B 1 50 ? 8.531 -13.672 -11.125 1 97.94 50 GLY B N 1
ATOM 2685 C CA . GLY B 1 50 ? 8.586 -12.945 -12.383 1 97.94 50 GLY B CA 1
ATOM 2686 C C . GLY B 1 50 ? 8.812 -11.453 -12.203 1 97.94 50 GLY B C 1
ATOM 2687 O O . GLY B 1 50 ? 8.836 -10.703 -13.18 1 97.94 50 GLY B O 1
ATOM 2688 N N . GLU B 1 51 ? 8.945 -11 -10.969 1 98.25 51 GLU B N 1
ATOM 2689 C CA . GLU B 1 51 ? 9.203 -9.609 -10.617 1 98.25 51 GLU B CA 1
ATOM 2690 C C . GLU B 1 51 ? 8.109 -8.688 -11.148 1 98.25 51 GLU B C 1
ATOM 2692 O O . GLU B 1 51 ? 8.398 -7.59 -11.633 1 98.25 51 GLU B O 1
ATOM 2697 N N . TYR B 1 52 ? 6.867 -9.188 -11.086 1 97.81 52 TYR B N 1
ATOM 2698 C CA . TYR B 1 52 ? 5.746 -8.43 -11.625 1 97.81 52 TYR B CA 1
ATOM 2699 C C . TYR B 1 52 ? 5.633 -7.066 -10.953 1 97.81 52 TYR B C 1
ATOM 2701 O O . TYR B 1 52 ? 5.207 -6.094 -11.578 1 97.81 52 TYR B O 1
ATOM 2709 N N . ALA B 1 53 ? 6.023 -6.871 -9.703 1 97.38 53 ALA B N 1
ATOM 2710 C CA . ALA B 1 53 ? 5.887 -5.645 -8.922 1 97.38 53 ALA B CA 1
ATOM 2711 C C . ALA B 1 53 ? 6.734 -4.52 -9.508 1 97.38 53 ALA B C 1
ATOM 2713 O O . ALA B 1 53 ? 6.488 -3.342 -9.234 1 97.38 53 ALA B O 1
ATOM 2714 N N . TYR B 1 54 ? 7.785 -4.902 -10.297 1 98.31 54 TYR B N 1
ATOM 2715 C CA . TYR B 1 54 ? 8.711 -3.918 -10.844 1 98.31 54 TYR B CA 1
ATOM 2716 C C . TYR B 1 54 ? 8.43 -3.678 -12.328 1 98.31 54 TYR B C 1
ATOM 2718 O O . TYR B 1 54 ? 9.148 -2.924 -12.984 1 98.31 54 TYR B O 1
ATOM 2726 N N . MET B 1 55 ? 7.352 -4.309 -12.828 1 97.94 55 MET B N 1
ATOM 2727 C CA . MET B 1 55 ? 7.051 -4.219 -14.25 1 97.94 55 MET B CA 1
ATOM 2728 C C . MET B 1 55 ? 5.871 -3.283 -14.5 1 97.94 55 MET B C 1
ATOM 2730 O O . MET B 1 55 ? 4.961 -3.191 -13.68 1 97.94 55 MET B O 1
ATOM 2734 N N . ARG B 1 56 ? 5.93 -2.615 -15.648 1 96.62 56 ARG B N 1
ATOM 2735 C CA . ARG B 1 56 ? 4.828 -1.766 -16.094 1 96.62 56 ARG B CA 1
ATOM 2736 C C . ARG B 1 56 ? 3.723 -2.594 -16.734 1 96.62 56 ARG B C 1
ATOM 2738 O O . ARG B 1 56 ? 3.965 -3.715 -17.188 1 96.62 56 ARG B O 1
ATOM 2745 N N . ALA B 1 57 ? 2.49 -2.059 -16.797 1 97.25 57 ALA B N 1
ATOM 2746 C CA . ALA B 1 57 ? 1.31 -2.779 -17.266 1 97.25 57 ALA B CA 1
ATOM 2747 C C . ALA B 1 57 ? 1.539 -3.359 -18.656 1 97.25 57 ALA B C 1
ATOM 2749 O O . ALA B 1 57 ? 1.282 -4.543 -18.891 1 97.25 57 ALA B O 1
ATOM 2750 N N . GLU B 1 58 ? 2.053 -2.555 -19.547 1 97.5 58 GLU B N 1
ATOM 2751 C CA . GLU B 1 58 ? 2.25 -3.002 -20.922 1 97.5 58 GLU B CA 1
ATOM 2752 C C . GLU B 1 58 ? 3.293 -4.113 -21 1 97.5 58 GLU B C 1
ATOM 2754 O O . GLU B 1 58 ? 3.166 -5.035 -21.797 1 97.5 58 GLU B O 1
ATOM 2759 N N . GLU B 1 59 ? 4.363 -3.996 -20.156 1 98.06 59 GLU B N 1
ATOM 2760 C CA . GLU B 1 59 ? 5.379 -5.043 -20.109 1 98.06 59 GLU B CA 1
ATOM 2761 C C . GLU B 1 59 ? 4.773 -6.375 -19.672 1 98.06 59 GLU B C 1
ATOM 2763 O O . GLU B 1 59 ? 5.109 -7.426 -20.234 1 98.06 59 GLU B O 1
ATOM 2768 N N . LYS B 1 60 ? 3.879 -6.293 -18.703 1 98.5 60 LYS B N 1
ATOM 2769 C CA . LYS B 1 60 ? 3.24 -7.492 -18.172 1 98.5 60 LYS B CA 1
ATOM 2770 C C . LYS B 1 60 ? 2.385 -8.172 -19.234 1 98.5 60 LYS B C 1
ATOM 2772 O O . LYS B 1 60 ? 2.471 -9.391 -19.438 1 98.5 60 LYS B O 1
ATOM 2777 N N . ILE B 1 61 ? 1.587 -7.395 -19.938 1 98.69 61 ILE B N 1
ATOM 2778 C CA . ILE B 1 61 ? 0.677 -7.906 -20.953 1 98.69 61 ILE B CA 1
ATOM 2779 C C . ILE B 1 61 ? 1.478 -8.508 -22.109 1 98.69 61 ILE B C 1
ATOM 2781 O O . ILE B 1 61 ? 1.191 -9.625 -22.547 1 98.69 61 ILE B O 1
ATOM 2785 N N . ASP B 1 62 ? 2.553 -7.836 -22.531 1 98.62 62 ASP B N 1
ATOM 2786 C CA . ASP B 1 62 ? 3.395 -8.312 -23.625 1 98.62 62 ASP B CA 1
ATOM 2787 C C . ASP B 1 62 ? 4.086 -9.625 -23.266 1 98.62 62 ASP B C 1
ATOM 2789 O O . ASP B 1 62 ? 4.254 -10.5 -24.109 1 98.62 62 ASP B O 1
ATOM 2793 N N . LEU B 1 63 ? 4.43 -9.711 -22.031 1 98.69 63 LEU B N 1
ATOM 2794 C CA . LEU B 1 63 ? 5.105 -10.93 -21.594 1 98.69 63 LEU B CA 1
ATOM 2795 C C . LEU B 1 63 ? 4.16 -12.125 -21.656 1 98.69 63 LEU B C 1
ATOM 2797 O O . LEU B 1 63 ? 4.555 -13.211 -22.078 1 98.69 63 LEU B O 1
ATOM 2801 N N . VAL B 1 64 ? 2.92 -11.969 -21.266 1 98.81 64 VAL B N 1
ATOM 2802 C CA . VAL B 1 64 ? 1.937 -13.039 -21.328 1 98.81 64 VAL B CA 1
ATOM 2803 C C . VAL B 1 64 ? 1.688 -13.438 -22.781 1 98.81 64 VAL B C 1
ATOM 2805 O O . VAL B 1 64 ? 1.614 -14.625 -23.109 1 98.81 64 VAL B O 1
ATOM 2808 N N . ARG B 1 65 ? 1.601 -12.469 -23.656 1 98.75 65 ARG B N 1
ATOM 2809 C CA . ARG B 1 65 ? 1.44 -12.758 -25.078 1 98.75 65 ARG B CA 1
ATOM 2810 C C . ARG B 1 65 ? 2.605 -13.586 -25.594 1 98.75 65 ARG B C 1
ATOM 2812 O O . ARG B 1 65 ? 2.402 -14.555 -26.344 1 98.75 65 ARG B O 1
ATOM 2819 N N . LYS B 1 66 ? 3.793 -13.156 -25.219 1 98.75 66 LYS B N 1
ATOM 2820 C CA . LYS B 1 66 ? 4.98 -13.875 -25.672 1 98.75 66 LYS B CA 1
ATOM 2821 C C . LYS B 1 66 ? 5 -15.297 -25.125 1 98.75 66 LYS B C 1
ATOM 2823 O O . LYS B 1 66 ? 5.367 -16.234 -25.844 1 98.75 66 LYS B O 1
ATOM 2828 N N . VAL B 1 67 ? 4.574 -15.492 -23.859 1 98.81 67 VAL B N 1
ATOM 2829 C CA . VAL B 1 67 ? 4.531 -16.828 -23.266 1 98.81 67 VAL B CA 1
ATOM 2830 C C . VAL B 1 67 ? 3.516 -17.688 -24.016 1 98.81 67 VAL B C 1
ATOM 2832 O O . VAL B 1 67 ? 3.773 -18.859 -24.281 1 98.81 67 VAL B O 1
ATOM 2835 N N . ARG B 1 68 ? 2.383 -17.141 -24.312 1 98.62 68 ARG B N 1
ATOM 2836 C CA . ARG B 1 68 ? 1.374 -17.875 -25.062 1 98.62 68 ARG B CA 1
ATOM 2837 C C . ARG B 1 68 ? 1.924 -18.328 -26.406 1 98.62 68 ARG B C 1
ATOM 2839 O O . ARG B 1 68 ? 1.645 -19.453 -26.844 1 98.62 68 ARG B O 1
ATOM 2846 N N . GLU B 1 69 ? 2.746 -17.531 -27.016 1 98.38 69 GLU B N 1
ATOM 2847 C CA . GLU B 1 69 ? 3.393 -17.891 -28.281 1 98.38 69 GLU B CA 1
ATOM 2848 C C . GLU B 1 69 ? 4.395 -19.016 -28.078 1 98.38 69 GLU B C 1
ATOM 2850 O O . GLU B 1 69 ? 4.5 -19.906 -28.922 1 98.38 69 GLU B O 1
ATOM 2855 N N . LEU B 1 70 ? 5.098 -18.969 -27 1 98.56 70 LEU B N 1
ATOM 2856 C CA . LEU B 1 70 ? 6.238 -19.859 -26.797 1 98.56 70 LEU B CA 1
ATOM 2857 C C . LEU B 1 70 ? 5.793 -21.188 -26.188 1 98.56 70 LEU B C 1
ATOM 2859 O O . LEU B 1 70 ? 6.426 -22.219 -26.406 1 98.56 70 LEU B O 1
ATOM 2863 N N . ALA B 1 71 ? 4.742 -21.125 -25.391 1 98.25 71 ALA B N 1
ATOM 2864 C CA . ALA B 1 71 ? 4.281 -22.328 -24.703 1 98.25 71 ALA B CA 1
ATOM 2865 C C . ALA B 1 71 ? 3.529 -23.25 -25.656 1 98.25 71 ALA B C 1
ATOM 2867 O O . ALA B 1 71 ? 2.75 -22.797 -26.5 1 98.25 71 ALA B O 1
ATOM 2868 N N . PRO B 1 72 ? 3.76 -24.656 -25.578 1 96.5 72 PRO B N 1
ATOM 2869 C CA . PRO B 1 72 ? 2.967 -25.594 -26.375 1 96.5 72 PRO B CA 1
ATOM 2870 C C . PRO B 1 72 ? 1.469 -25.469 -26.109 1 96.5 72 PRO B C 1
ATOM 2872 O O . PRO B 1 72 ? 1.065 -25.031 -25.031 1 96.5 72 PRO B O 1
ATOM 2875 N N . LYS B 1 73 ? 0.805 -25.938 -27.125 1 91.69 73 LYS B N 1
ATOM 2876 C CA . LYS B 1 73 ? -0.646 -25.984 -26.969 1 91.69 73 LYS B CA 1
ATOM 2877 C C . LYS B 1 73 ? -1.042 -26.922 -25.828 1 91.69 73 LYS B C 1
ATOM 2879 O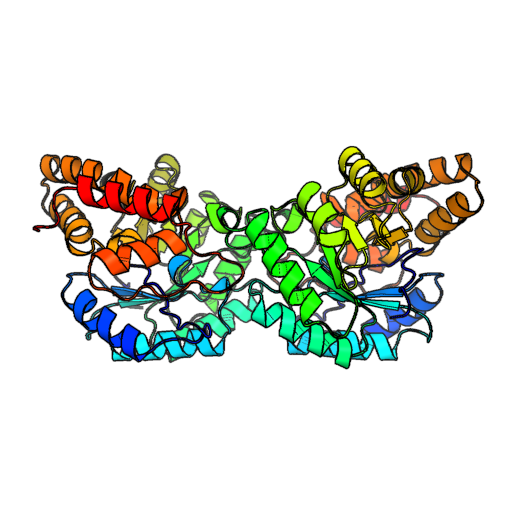 O . LYS B 1 73 ? -0.428 -27.969 -25.641 1 91.69 73 LYS B O 1
ATOM 2884 N N . GLY B 1 74 ? -1.842 -26.672 -24.984 1 92.88 74 GLY B N 1
ATOM 2885 C CA . GLY B 1 74 ? -2.311 -27.5 -23.891 1 92.88 74 GLY B CA 1
ATOM 2886 C C . GLY B 1 74 ? -1.77 -27.078 -22.547 1 92.88 74 GLY B C 1
ATOM 2887 O O . GLY B 1 74 ? -2.314 -27.453 -21.5 1 92.88 74 GLY B O 1
ATOM 2888 N N . LYS B 1 75 ? -0.583 -26.438 -22.672 1 97.44 75 LYS B N 1
ATOM 2889 C CA . LYS B 1 75 ? -0.054 -25.922 -21.406 1 97.44 75 LYS B CA 1
ATOM 2890 C C . LYS B 1 75 ? -0.869 -24.734 -20.906 1 97.44 75 LYS B C 1
ATOM 2892 O O . LYS B 1 75 ? -1.194 -23.828 -21.688 1 97.44 75 LYS B O 1
ATOM 2897 N N . LEU B 1 76 ? -1.154 -24.828 -19.672 1 98.62 76 LEU B N 1
ATOM 2898 C CA . LEU B 1 76 ? -1.955 -23.75 -19.078 1 98.62 76 LEU B CA 1
ATOM 2899 C C . LEU B 1 76 ? -1.086 -22.547 -18.734 1 98.62 76 LEU B C 1
ATOM 2901 O O . LEU B 1 76 ? 0.031 -22.703 -18.234 1 98.62 76 LEU B O 1
ATOM 2905 N N . ILE B 1 77 ? -1.638 -21.391 -19.062 1 98.88 77 ILE B N 1
ATOM 2906 C CA . ILE B 1 77 ? -0.97 -20.156 -18.672 1 98.88 77 ILE B CA 1
ATOM 2907 C C . ILE B 1 77 ? -1.766 -19.484 -17.547 1 98.88 77 ILE B C 1
ATOM 2909 O O . ILE B 1 77 ? -2.904 -19.062 -17.766 1 98.88 77 ILE B O 1
ATOM 2913 N N . LEU B 1 78 ? -1.181 -19.438 -16.328 1 98.88 78 LEU B N 1
ATOM 2914 C CA . LEU B 1 78 ? -1.688 -18.656 -15.203 1 98.88 78 LEU B CA 1
ATOM 2915 C C . LEU B 1 78 ? -0.971 -17.312 -15.102 1 98.88 78 LEU B C 1
ATOM 2917 O O . LEU B 1 78 ? 0.246 -17.266 -14.914 1 98.88 78 LEU B O 1
ATOM 2921 N N . ALA B 1 79 ? -1.723 -16.266 -15.234 1 98.88 79 ALA B N 1
ATOM 2922 C CA . ALA B 1 79 ? -1.088 -14.953 -15.297 1 98.88 79 ALA B CA 1
ATOM 2923 C C . ALA B 1 79 ? -1.411 -14.125 -14.055 1 98.88 79 ALA B C 1
ATOM 2925 O O . ALA B 1 79 ? -2.574 -14.016 -13.664 1 98.88 79 ALA B O 1
ATOM 2926 N N . GLY B 1 80 ? -0.317 -13.562 -13.422 1 98.81 80 GLY B N 1
ATOM 2927 C CA . GLY B 1 80 ? -0.556 -12.594 -12.359 1 98.81 80 GLY B CA 1
ATOM 2928 C C . GLY B 1 80 ? -1.249 -11.336 -12.844 1 98.81 80 GLY B C 1
ATOM 2929 O O . GLY B 1 80 ? -0.795 -10.703 -13.797 1 98.81 80 GLY B O 1
ATOM 2930 N N . SER B 1 81 ? -2.336 -11.031 -12.148 1 98.81 81 SER B N 1
ATOM 2931 C CA . SER B 1 81 ? -3.084 -9.859 -12.594 1 98.81 81 SER B CA 1
ATOM 2932 C C . SER B 1 81 ? -3.41 -8.938 -11.43 1 98.81 81 SER B C 1
ATOM 2934 O O . SER B 1 81 ? -4.012 -7.875 -11.617 1 98.81 81 SER B O 1
ATOM 2936 N N . GLY B 1 82 ? -2.957 -9.305 -10.242 1 98.56 82 GLY B N 1
ATOM 2937 C CA . GLY B 1 82 ? -3.299 -8.547 -9.047 1 98.56 82 GLY B CA 1
ATOM 2938 C C . GLY B 1 82 ? -2.678 -7.16 -9.031 1 98.56 82 GLY B C 1
ATOM 2939 O O . GLY B 1 82 ? -1.506 -6.992 -9.375 1 98.56 82 GLY B O 1
ATOM 2940 N N . CYS B 1 83 ? -3.463 -6.137 -8.727 1 97.88 83 CYS B N 1
ATOM 2941 C CA . CYS B 1 83 ? -3.074 -4.758 -8.43 1 97.88 83 CYS B CA 1
ATOM 2942 C C . CYS B 1 83 ? -3.543 -4.344 -7.039 1 97.88 83 CYS B C 1
ATOM 2944 O O . CYS B 1 83 ? -4.18 -5.129 -6.336 1 97.88 83 CYS B O 1
ATOM 2946 N N . GLU B 1 84 ? -3.148 -3.105 -6.652 1 98.06 84 GLU B N 1
ATOM 2947 C CA . GLU B 1 84 ? -3.594 -2.615 -5.348 1 98.06 84 GLU B CA 1
ATOM 2948 C C . GLU B 1 84 ? -5.07 -2.23 -5.379 1 98.06 84 GLU B C 1
ATOM 2950 O O . GLU B 1 84 ? -5.801 -2.486 -4.422 1 98.06 84 GLU B O 1
ATOM 2955 N N . ALA B 1 85 ? -5.543 -1.702 -6.465 1 98.5 85 ALA B N 1
ATOM 2956 C CA . ALA B 1 85 ? -6.938 -1.278 -6.578 1 98.5 85 ALA B CA 1
ATOM 2957 C C . ALA B 1 85 ? -7.785 -2.361 -7.238 1 98.5 85 ALA B C 1
ATOM 2959 O O . ALA B 1 85 ? -7.344 -3.012 -8.188 1 98.5 85 ALA B O 1
ATOM 2960 N N . THR B 1 86 ? -9.016 -2.469 -6.797 1 98.75 86 THR B N 1
ATOM 2961 C CA . THR B 1 86 ? -9.93 -3.463 -7.348 1 98.75 86 THR B CA 1
ATOM 2962 C C . THR B 1 86 ? -10.188 -3.205 -8.828 1 98.75 86 THR B C 1
ATOM 2964 O O . THR B 1 86 ? -10.102 -4.121 -9.648 1 98.75 86 THR B O 1
ATOM 2967 N N . ARG B 1 87 ? -10.469 -2.01 -9.203 1 98.25 87 ARG B N 1
ATOM 2968 C CA . ARG B 1 87 ? -10.766 -1.657 -10.586 1 98.25 87 ARG B CA 1
ATOM 2969 C C . ARG B 1 87 ? -9.594 -1.997 -11.508 1 98.25 87 ARG B C 1
ATOM 2971 O O . ARG B 1 87 ? -9.797 -2.504 -12.609 1 98.25 87 ARG B O 1
ATOM 2978 N N . ASP B 1 88 ? -8.406 -1.71 -11.039 1 98.44 88 ASP B N 1
ATOM 2979 C CA . ASP B 1 88 ? -7.219 -1.981 -11.844 1 98.44 88 ASP B CA 1
ATOM 2980 C C . ASP B 1 88 ? -6.98 -3.482 -11.977 1 98.44 88 ASP B C 1
ATOM 2982 O O . ASP B 1 88 ? -6.539 -3.953 -13.031 1 98.44 88 ASP B O 1
ATOM 2986 N N . THR B 1 89 ? -7.25 -4.246 -10.906 1 98.88 89 THR B N 1
ATOM 2987 C CA . THR B 1 89 ? -7.137 -5.699 -10.977 1 98.88 89 THR B CA 1
ATOM 2988 C C . THR B 1 89 ? -8.133 -6.273 -11.977 1 98.88 89 THR B C 1
ATOM 2990 O O . THR B 1 89 ? -7.789 -7.168 -12.758 1 98.88 89 THR B O 1
ATOM 2993 N N . ILE B 1 90 ? -9.344 -5.754 -11.977 1 98.88 90 ILE B N 1
ATOM 2994 C CA . ILE B 1 90 ? -10.367 -6.184 -12.914 1 98.88 90 ILE B CA 1
ATOM 2995 C C . ILE B 1 90 ? -9.891 -5.938 -14.344 1 98.88 90 ILE B C 1
ATOM 2997 O O . ILE B 1 90 ? -9.945 -6.836 -15.188 1 98.88 90 ILE B O 1
ATOM 3001 N N . GLU B 1 91 ? -9.391 -4.77 -14.57 1 98.81 91 GLU B N 1
ATOM 3002 C CA . GLU B 1 91 ? -8.938 -4.41 -15.906 1 98.81 91 GLU B CA 1
ATOM 3003 C C . GLU B 1 91 ? -7.727 -5.246 -16.328 1 98.81 91 GLU B C 1
ATOM 3005 O O . GLU B 1 91 ? -7.68 -5.766 -17.438 1 98.81 91 GLU B O 1
ATOM 3010 N N . MET B 1 92 ? -6.781 -5.383 -15.406 1 98.81 92 MET B N 1
ATOM 3011 C CA . MET B 1 92 ? -5.59 -6.168 -15.703 1 98.81 92 MET B CA 1
ATOM 3012 C C . MET B 1 92 ? -5.949 -7.625 -15.977 1 98.81 92 MET B C 1
ATOM 3014 O O . MET B 1 92 ? -5.367 -8.258 -16.859 1 98.81 92 MET B O 1
ATOM 3018 N N . THR B 1 93 ? -6.91 -8.18 -15.266 1 98.88 93 THR B N 1
ATOM 3019 C CA . THR B 1 93 ? -7.355 -9.555 -15.461 1 98.88 93 THR B CA 1
ATOM 3020 C C . THR B 1 93 ? -7.953 -9.727 -16.859 1 98.88 93 THR B C 1
ATOM 3022 O O . THR B 1 93 ? -7.664 -10.711 -17.547 1 98.88 93 THR B O 1
ATOM 3025 N N . SER B 1 94 ? -8.734 -8.797 -17.266 1 98.88 94 SER B N 1
ATOM 3026 C CA . SER B 1 94 ? -9.305 -8.836 -18.609 1 98.88 94 SER B CA 1
ATOM 3027 C C . SER B 1 94 ? -8.211 -8.773 -19.672 1 98.88 94 SER B C 1
ATOM 3029 O O . SER B 1 94 ? -8.266 -9.508 -20.656 1 98.88 94 SER B O 1
ATOM 3031 N N . GLU B 1 95 ? -7.211 -7.887 -19.484 1 98.88 95 GLU B N 1
ATOM 3032 C CA . GLU B 1 95 ? -6.102 -7.758 -20.422 1 98.88 95 GLU B CA 1
ATOM 3033 C C . GLU B 1 95 ? -5.285 -9.047 -20.484 1 98.88 95 GLU B C 1
ATOM 3035 O O . GLU B 1 95 ? -4.852 -9.461 -21.578 1 98.88 95 GLU B O 1
ATOM 3040 N N . MET B 1 96 ? -5.129 -9.695 -19.328 1 98.88 96 MET B N 1
ATOM 3041 C CA . MET B 1 96 ? -4.391 -10.953 -19.297 1 98.88 96 MET B CA 1
ATOM 3042 C C . MET B 1 96 ? -5.137 -12.039 -20.078 1 98.88 96 MET B C 1
ATOM 3044 O O . MET B 1 96 ? -4.523 -12.828 -20.797 1 98.88 96 MET B O 1
ATOM 3048 N N . ALA B 1 97 ? -6.406 -12.078 -19.922 1 98.88 97 ALA B N 1
ATOM 3049 C CA . ALA B 1 97 ? -7.223 -13.023 -20.672 1 98.88 97 ALA B CA 1
ATOM 3050 C C . ALA B 1 97 ? -7.062 -12.812 -22.172 1 98.88 97 ALA B C 1
ATOM 3052 O O . ALA B 1 97 ? -6.844 -13.766 -22.922 1 98.88 97 ALA B O 1
ATOM 3053 N N . GLU B 1 98 ? -7.117 -11.578 -22.578 1 98.81 98 GLU B N 1
ATOM 3054 C CA . GLU B 1 98 ? -6.969 -11.242 -23.984 1 98.81 98 GLU B CA 1
ATOM 3055 C C . GLU B 1 98 ? -5.582 -11.609 -24.5 1 98.81 98 GLU B C 1
ATOM 3057 O O . GLU B 1 98 ? -5.418 -11.977 -25.672 1 98.81 98 GLU B O 1
ATOM 3062 N N . ALA B 1 99 ? -4.598 -11.531 -23.625 1 98.81 99 ALA B N 1
ATOM 3063 C CA . ALA B 1 99 ? -3.211 -11.812 -23.984 1 98.81 99 ALA B CA 1
ATOM 3064 C C . ALA B 1 99 ? -2.967 -13.312 -24.094 1 98.81 99 ALA B C 1
ATOM 3066 O O . ALA B 1 99 ? -1.937 -13.75 -24.625 1 98.81 99 ALA B O 1
ATOM 3067 N N . GLY B 1 100 ? -3.865 -14.18 -23.562 1 98.62 100 GLY B N 1
ATOM 3068 C CA . GLY B 1 100 ? -3.748 -15.609 -23.766 1 98.62 100 GLY B CA 1
ATOM 3069 C C . GLY B 1 100 ? -3.68 -16.406 -22.469 1 98.62 100 GLY B C 1
ATOM 3070 O O . GLY B 1 100 ? -3.41 -17.594 -22.484 1 98.62 100 GLY B O 1
ATOM 3071 N N . ALA B 1 101 ? -4.02 -15.758 -21.312 1 98.75 101 ALA B N 1
ATOM 3072 C CA . ALA B 1 101 ? -4.023 -16.469 -20.047 1 98.75 101 ALA B CA 1
ATOM 3073 C C . ALA B 1 101 ? -5.258 -17.359 -19.922 1 98.75 101 ALA B C 1
ATOM 3075 O O . ALA B 1 101 ? -6.352 -16.984 -20.359 1 98.75 101 ALA B O 1
ATOM 3076 N N . ASP B 1 102 ? -5.008 -18.531 -19.297 1 98.69 102 ASP B N 1
ATOM 3077 C CA . ASP B 1 102 ? -6.113 -19.453 -19.062 1 98.69 102 ASP B CA 1
ATOM 3078 C C . ASP B 1 102 ? -6.77 -19.188 -17.703 1 98.69 102 ASP B C 1
ATOM 3080 O O . ASP B 1 102 ? -7.93 -19.547 -17.5 1 98.69 102 ASP B O 1
ATOM 3084 N N . ALA B 1 103 ? -6.094 -18.641 -16.797 1 98.81 103 ALA B N 1
ATOM 3085 C CA . ALA B 1 103 ? -6.574 -18.234 -15.484 1 98.81 103 ALA B CA 1
ATOM 3086 C C . ALA B 1 103 ? -5.762 -17.062 -14.938 1 98.81 103 ALA B C 1
ATOM 3088 O O . ALA B 1 103 ? -4.637 -16.812 -15.383 1 98.81 103 ALA B O 1
ATOM 3089 N N . ALA B 1 104 ? -6.418 -16.359 -14.07 1 98.88 104 ALA B N 1
ATOM 3090 C CA . ALA B 1 104 ? -5.754 -15.219 -13.43 1 98.88 104 ALA B CA 1
ATOM 3091 C C . ALA B 1 104 ? -5.324 -15.562 -12.008 1 98.88 104 ALA B C 1
ATOM 3093 O O . ALA B 1 104 ? -6.129 -16.047 -11.211 1 98.88 104 ALA B O 1
ATOM 3094 N N . LEU B 1 105 ? -4.027 -15.43 -11.734 1 98.94 105 LEU B N 1
ATOM 3095 C CA . LEU B 1 105 ? -3.482 -15.539 -10.383 1 98.94 105 LEU B CA 1
ATOM 3096 C C . LEU B 1 105 ? -3.492 -14.18 -9.688 1 98.94 105 LEU B C 1
ATOM 3098 O O . LEU B 1 105 ? -2.703 -13.297 -10.031 1 98.94 105 LEU B O 1
ATOM 3102 N N . VAL B 1 106 ? -4.348 -14.023 -8.695 1 98.94 106 VAL B N 1
ATOM 3103 C CA . VAL B 1 106 ? -4.598 -12.695 -8.133 1 98.94 106 VAL B CA 1
ATOM 3104 C C . VAL B 1 106 ? -4.055 -12.633 -6.707 1 98.94 106 VAL B C 1
ATOM 3106 O O . VAL B 1 106 ? -4.598 -13.266 -5.797 1 98.94 106 VAL B O 1
ATOM 3109 N N . VAL B 1 107 ? -3.014 -11.836 -6.539 1 98.75 107 VAL B N 1
ATOM 3110 C CA . VAL B 1 107 ? -2.375 -11.648 -5.238 1 98.75 107 VAL B CA 1
ATOM 3111 C C . VAL B 1 107 ? -3.193 -10.664 -4.398 1 98.75 107 VAL B C 1
ATOM 3113 O O . VAL B 1 107 ? -3.887 -9.805 -4.941 1 98.75 107 VAL B O 1
ATOM 3116 N N . THR B 1 108 ? -3.127 -10.789 -3.072 1 98 108 THR B N 1
ATOM 3117 C CA . THR B 1 108 ? -3.852 -9.914 -2.158 1 98 108 THR B CA 1
ATOM 3118 C C . THR B 1 108 ? -3.334 -8.484 -2.26 1 98 108 THR B C 1
ATOM 3120 O O . THR B 1 108 ? -2.125 -8.25 -2.213 1 98 108 THR B O 1
ATOM 3123 N N . PRO B 1 109 ? -4.301 -7.477 -2.506 1 97.94 109 PRO B N 1
ATOM 3124 C CA . PRO B 1 109 ? -3.85 -6.105 -2.25 1 97.94 109 PRO B CA 1
ATOM 3125 C C . PRO B 1 109 ? -3.324 -5.914 -0.83 1 97.94 109 PRO B C 1
ATOM 3127 O O . PRO B 1 109 ? -3.836 -6.527 0.11 1 97.94 109 PRO B O 1
ATOM 3130 N N . SER B 1 110 ? -2.172 -5.078 -0.674 1 97.69 110 SER B N 1
ATOM 3131 C CA . SER B 1 110 ? -1.527 -5.207 0.629 1 97.69 110 SER B CA 1
ATOM 3132 C C . SER B 1 110 ? -0.925 -3.881 1.082 1 97.69 110 SER B C 1
ATOM 3134 O O . SER B 1 110 ? -0.269 -3.814 2.123 1 97.69 110 SER B O 1
ATOM 3136 N N . PHE B 1 111 ? -1.127 -2.695 0.363 1 97.75 111 PHE B N 1
ATOM 3137 C CA . PHE B 1 111 ? -0.508 -1.46 0.831 1 97.75 111 PHE B CA 1
ATOM 3138 C C . PHE B 1 111 ? -1.13 -1.008 2.146 1 97.75 111 PHE B C 1
ATOM 3140 O O . PHE B 1 111 ? -0.424 -0.815 3.139 1 97.75 111 PHE B O 1
ATOM 3147 N N . TYR B 1 112 ? -2.445 -0.836 2.184 1 97.69 112 TYR B N 1
ATOM 3148 C CA . TYR B 1 112 ? -3.135 -0.496 3.424 1 97.69 112 TYR B CA 1
ATOM 3149 C C . TYR B 1 112 ? -3.408 -1.743 4.254 1 97.69 112 TYR B C 1
ATOM 3151 O O . TYR B 1 112 ? -4.555 -2.193 4.352 1 97.69 112 TYR B O 1
ATOM 3159 N N . LYS B 1 113 ? -2.457 -2.277 4.926 1 96.25 113 LYS B N 1
ATOM 3160 C CA . LYS B 1 113 ? -2.484 -3.584 5.574 1 96.25 113 LYS B CA 1
ATOM 3161 C C . LYS B 1 113 ? -3.627 -3.672 6.582 1 96.25 113 LYS B C 1
ATOM 3163 O O . LYS B 1 113 ? -4.41 -4.625 6.559 1 96.25 113 LYS B O 1
ATOM 3168 N N . ARG B 1 114 ? -3.832 -2.646 7.383 1 94.06 114 ARG B N 1
ATOM 3169 C CA . ARG B 1 114 ? -4.867 -2.658 8.406 1 94.06 114 ARG B CA 1
ATOM 3170 C C . ARG B 1 114 ? -6.258 -2.604 7.789 1 94.06 114 ARG B C 1
ATOM 3172 O O . ARG B 1 114 ? -7.223 -3.107 8.367 1 94.06 114 ARG B O 1
ATOM 3179 N N . GLY B 1 115 ? -6.277 -2.086 6.609 1 96.88 115 GLY B N 1
ATOM 3180 C CA . GLY B 1 115 ? -7.555 -1.96 5.93 1 96.88 115 GLY B CA 1
ATOM 3181 C C . GLY B 1 115 ? -7.941 -3.199 5.148 1 96.88 115 GLY B C 1
ATOM 3182 O O . GLY B 1 115 ? -9.055 -3.293 4.633 1 96.88 115 GLY B O 1
ATOM 3183 N N . MET B 1 116 ? -7.078 -4.129 5.039 1 97.81 116 MET B N 1
ATOM 3184 C CA . MET B 1 116 ? -7.34 -5.371 4.316 1 97.81 116 MET B CA 1
ATOM 3185 C C . MET B 1 116 ? -7.918 -6.43 5.25 1 97.81 116 MET B C 1
ATOM 3187 O O . MET B 1 116 ? -7.312 -7.484 5.453 1 97.81 116 MET B O 1
ATOM 3191 N N . THR B 1 117 ? -9.156 -6.141 5.742 1 97 117 THR B N 1
ATOM 3192 C CA . THR B 1 117 ? -9.922 -7.062 6.574 1 97 117 THR B CA 1
ATOM 3193 C C . THR B 1 117 ? -10.445 -8.234 5.746 1 97 117 THR B C 1
ATOM 3195 O O . THR B 1 117 ? -10.406 -8.195 4.516 1 97 117 THR B O 1
ATOM 3198 N N . ALA B 1 118 ? -10.938 -9.266 6.508 1 97.5 118 ALA B N 1
ATOM 3199 C CA . ALA B 1 118 ? -11.555 -10.383 5.805 1 97.5 118 ALA B CA 1
ATOM 3200 C C . ALA B 1 118 ? -12.656 -9.906 4.859 1 97.5 118 ALA B C 1
ATOM 3202 O O . ALA B 1 118 ? -12.727 -10.336 3.705 1 97.5 118 ALA B O 1
ATOM 3203 N N . GLU B 1 119 ? -13.414 -8.969 5.324 1 98 119 GLU B N 1
ATOM 3204 C CA . GLU B 1 119 ? -14.516 -8.445 4.523 1 98 119 GLU B CA 1
ATOM 3205 C C . GLU B 1 119 ? -14 -7.703 3.291 1 98 119 GLU B C 1
ATOM 3207 O O . GLU B 1 119 ? -14.523 -7.879 2.191 1 98 119 GLU B O 1
ATOM 3212 N N . ALA B 1 120 ? -13.031 -6.871 3.449 1 98.5 120 ALA B N 1
ATOM 3213 C CA . ALA B 1 120 ? -12.453 -6.133 2.33 1 98.5 120 ALA B CA 1
ATOM 3214 C C . ALA B 1 120 ? -11.891 -7.09 1.277 1 98.5 120 ALA B C 1
ATOM 3216 O O . ALA B 1 120 ? -12.117 -6.902 0.079 1 98.5 120 ALA B O 1
ATOM 3217 N N . LEU B 1 121 ? -11.195 -8.141 1.735 1 98.81 121 LEU B N 1
ATOM 3218 C CA . LEU B 1 121 ? -10.586 -9.117 0.831 1 98.81 121 LEU B CA 1
ATOM 3219 C C . LEU B 1 121 ? -11.656 -9.93 0.111 1 98.81 121 LEU B C 1
ATOM 3221 O O . LEU B 1 121 ? -11.555 -10.164 -1.096 1 98.81 121 LEU B O 1
ATOM 3225 N N . GLU B 1 122 ? -12.695 -10.352 0.822 1 98.81 122 GLU B N 1
ATOM 3226 C CA . GLU B 1 122 ? -13.805 -11.078 0.203 1 98.81 122 GLU B CA 1
ATOM 3227 C C . GLU B 1 122 ? -14.484 -10.234 -0.872 1 98.81 122 GLU B C 1
ATOM 3229 O O . GLU B 1 122 ? -14.773 -10.727 -1.964 1 98.81 122 GLU B O 1
ATOM 3234 N N . ASN B 1 123 ? -14.688 -8.969 -0.543 1 98.81 123 ASN B N 1
ATOM 3235 C CA . ASN B 1 123 ? -15.289 -8.078 -1.52 1 98.81 123 ASN B CA 1
ATOM 3236 C C . ASN B 1 123 ? -14.398 -7.895 -2.746 1 98.81 123 ASN B C 1
ATOM 3238 O O . ASN B 1 123 ? -14.883 -7.93 -3.879 1 98.81 123 ASN B O 1
ATOM 3242 N N . HIS B 1 124 ? -13.156 -7.723 -2.529 1 98.88 124 HIS B N 1
ATOM 3243 C CA . HIS B 1 124 ? -12.172 -7.547 -3.598 1 98.88 124 HIS B CA 1
ATOM 3244 C C . HIS B 1 124 ? -12.18 -8.734 -4.551 1 98.88 124 HIS B C 1
ATOM 3246 O O . HIS B 1 124 ? -12.398 -8.578 -5.75 1 98.88 124 HIS B O 1
ATOM 3252 N N . PHE B 1 125 ? -12.062 -9.93 -4.043 1 98.94 125 PHE B N 1
ATOM 3253 C CA . PHE B 1 125 ? -11.938 -11.125 -4.871 1 98.94 125 PHE B CA 1
ATOM 3254 C C . PHE B 1 125 ? -13.266 -11.453 -5.551 1 98.94 125 PHE B C 1
ATOM 3256 O O . PHE B 1 125 ? -13.281 -11.922 -6.688 1 98.94 125 PHE B O 1
ATOM 3263 N N . THR B 1 126 ? -14.328 -11.164 -4.848 1 98.88 126 THR B N 1
ATOM 3264 C CA . THR B 1 126 ? -15.633 -11.391 -5.453 1 98.88 126 THR B CA 1
ATOM 3265 C C . THR B 1 126 ? -15.836 -10.477 -6.66 1 98.88 126 THR B C 1
ATOM 3267 O O . THR B 1 126 ? -16.25 -10.938 -7.727 1 98.88 126 THR B O 1
ATOM 3270 N N . LYS B 1 127 ? -15.516 -9.234 -6.512 1 98.88 127 LYS B N 1
ATOM 3271 C CA . LYS B 1 127 ? -15.672 -8.297 -7.617 1 98.88 127 LYS B CA 1
ATOM 3272 C C . LYS B 1 127 ? -14.773 -8.672 -8.797 1 98.88 127 LYS B C 1
ATOM 3274 O O . LYS B 1 127 ? -15.195 -8.594 -9.953 1 98.88 127 LYS B O 1
ATOM 3279 N N . VAL B 1 128 ? -13.562 -9.062 -8.5 1 98.94 128 VAL B N 1
ATOM 3280 C CA . VAL B 1 128 ? -12.641 -9.484 -9.547 1 98.94 128 VAL B CA 1
ATOM 3281 C C . VAL B 1 128 ? -13.195 -10.711 -10.266 1 98.94 128 VAL B C 1
ATOM 3283 O O . VAL B 1 128 ? -13.25 -10.742 -11.492 1 98.94 128 VAL B O 1
ATOM 3286 N N . ALA B 1 129 ? -13.703 -11.695 -9.547 1 98.88 129 ALA B N 1
ATOM 3287 C CA . ALA B 1 129 ? -14.203 -12.945 -10.117 1 98.88 129 ALA B CA 1
ATOM 3288 C C . ALA B 1 129 ? -15.477 -12.703 -10.914 1 98.88 129 ALA B C 1
ATOM 3290 O O . ALA B 1 129 ? -15.68 -13.305 -11.977 1 98.88 129 ALA B O 1
ATOM 3291 N N . ASP B 1 130 ? -16.281 -11.789 -10.375 1 98.81 130 ASP B N 1
ATOM 3292 C CA . ASP B 1 130 ? -17.531 -11.453 -11.062 1 98.81 130 ASP B CA 1
ATOM 3293 C C . ASP B 1 130 ? -17.25 -10.859 -12.445 1 98.81 130 ASP B C 1
ATOM 3295 O O . ASP B 1 130 ? -18.016 -11.062 -13.383 1 98.81 130 ASP B O 1
ATOM 3299 N N . SER B 1 131 ? -16.188 -10.188 -12.555 1 98.81 131 SER B N 1
ATOM 3300 C CA . SER B 1 131 ? -15.922 -9.406 -13.758 1 98.81 131 SER B CA 1
ATOM 3301 C C . SER B 1 131 ? -14.961 -10.133 -14.688 1 98.81 131 SER B C 1
ATOM 3303 O O . SER B 1 131 ? -14.766 -9.727 -15.836 1 98.81 131 SER B O 1
ATOM 3305 N N . SER B 1 132 ? -14.375 -11.195 -14.227 1 98.81 132 SER B N 1
ATOM 3306 C CA . SER B 1 132 ? -13.297 -11.836 -14.969 1 98.81 132 SER B CA 1
ATOM 3307 C C . SER B 1 132 ? -13.836 -12.773 -16.047 1 98.81 132 SER B C 1
ATOM 3309 O O . SER B 1 132 ? -14.727 -13.578 -15.781 1 98.81 132 SER B O 1
ATOM 3311 N N . PRO B 1 133 ? -13.289 -12.734 -17.281 1 98.62 133 PRO B N 1
ATOM 3312 C CA . PRO B 1 133 ? -13.672 -13.68 -18.328 1 98.62 133 PRO B CA 1
ATOM 3313 C C . PRO B 1 133 ? -12.984 -15.039 -18.172 1 98.62 133 PRO B C 1
ATOM 3315 O O . PRO B 1 133 ? -13.305 -15.984 -18.891 1 98.62 133 PRO B O 1
ATOM 3318 N N . ILE B 1 134 ? -11.992 -15.148 -17.266 1 98.69 134 ILE B N 1
ATOM 3319 C CA . ILE B 1 134 ? -11.297 -16.406 -17.016 1 98.69 134 ILE B CA 1
ATOM 3320 C C . ILE B 1 134 ? -11.305 -16.703 -15.516 1 98.69 134 ILE B C 1
ATOM 3322 O O . ILE B 1 134 ? -11.5 -15.789 -14.695 1 98.69 134 ILE B O 1
ATOM 3326 N N . PRO B 1 135 ? -11.109 -17.984 -15.117 1 98.75 135 PRO B N 1
ATOM 3327 C CA . PRO B 1 135 ? -11.133 -18.328 -13.695 1 98.75 135 PRO B CA 1
ATOM 3328 C C . PRO B 1 135 ? -10.047 -17.625 -12.891 1 98.75 135 PRO B C 1
ATOM 3330 O O . PRO B 1 135 ? -9 -17.266 -13.445 1 98.75 135 PRO B O 1
ATOM 3333 N N . VAL B 1 136 ? -10.383 -17.453 -11.609 1 98.81 136 VAL B N 1
ATOM 3334 C CA . VAL B 1 136 ? -9.492 -16.75 -10.703 1 98.81 136 VAL B CA 1
ATOM 3335 C C . VAL B 1 136 ? -8.875 -17.719 -9.711 1 98.81 136 VAL B C 1
ATOM 3337 O O . VAL B 1 136 ? -9.57 -18.578 -9.156 1 98.81 136 VAL B O 1
ATOM 3340 N N . VAL B 1 137 ? -7.551 -17.641 -9.547 1 98.88 137 VAL B N 1
ATOM 3341 C CA . VAL B 1 137 ? -6.789 -18.359 -8.531 1 98.88 137 VAL B CA 1
ATOM 3342 C C . VAL B 1 137 ? -6.34 -17.375 -7.445 1 98.88 137 VAL B C 1
ATOM 3344 O O . VAL B 1 137 ? -5.68 -16.375 -7.734 1 98.88 137 VAL B O 1
ATOM 3347 N N . LEU B 1 138 ? -6.754 -17.656 -6.184 1 98.88 138 LEU B N 1
ATOM 3348 C CA . LEU B 1 138 ? -6.32 -16.859 -5.051 1 98.88 138 LEU B CA 1
ATOM 3349 C C . LEU B 1 138 ? -4.836 -17.062 -4.766 1 98.88 138 LEU B C 1
ATOM 3351 O O . LEU B 1 138 ? -4.367 -18.203 -4.719 1 98.88 138 LEU B O 1
ATOM 3355 N N . TYR B 1 139 ? -4.148 -16.031 -4.633 1 98.75 139 TYR B N 1
ATOM 3356 C CA . TYR B 1 139 ? -2.715 -16.109 -4.367 1 98.75 139 TYR B CA 1
ATOM 3357 C C . TYR B 1 139 ? -2.371 -15.477 -3.027 1 98.75 139 TYR B C 1
ATOM 3359 O O . TYR B 1 139 ? -2.412 -14.25 -2.889 1 98.75 139 TYR B O 1
ATOM 3367 N N . SER B 1 140 ? -2.037 -16.297 -2.01 1 98.62 140 SER B N 1
ATOM 3368 C CA . SER B 1 140 ? -1.614 -15.875 -0.68 1 98.62 140 SER B CA 1
ATOM 3369 C C . SER B 1 140 ? -0.105 -16.016 -0.509 1 98.62 140 SER B C 1
ATOM 3371 O O . SER B 1 140 ? 0.421 -17.125 -0.472 1 98.62 140 SER B O 1
ATOM 3373 N N . VAL B 1 141 ? 0.59 -14.883 -0.352 1 98.19 141 VAL B N 1
ATOM 3374 C CA . VAL B 1 141 ? 2.043 -14.883 -0.204 1 98.19 141 VAL B CA 1
ATOM 3375 C C . VAL B 1 141 ? 2.451 -13.875 0.874 1 98.19 141 VAL B C 1
ATOM 3377 O O . VAL B 1 141 ? 3.035 -12.836 0.57 1 98.19 141 VAL B O 1
ATOM 3380 N N . PRO B 1 142 ? 2.283 -14.25 2.162 1 97.5 142 PRO B N 1
ATOM 3381 C CA . PRO B 1 142 ? 2.514 -13.312 3.264 1 97.5 142 PRO B CA 1
ATOM 3382 C C . PRO B 1 142 ? 3.961 -12.836 3.34 1 97.5 142 PRO B C 1
ATOM 3384 O O . PRO B 1 142 ? 4.223 -11.719 3.801 1 97.5 142 PRO B O 1
ATOM 3387 N N . ALA B 1 143 ? 4.949 -13.602 2.877 1 96.75 143 ALA B N 1
ATOM 3388 C CA . ALA B 1 143 ? 6.352 -13.195 2.922 1 96.75 143 ALA B CA 1
ATOM 3389 C C . ALA B 1 143 ? 6.566 -11.891 2.158 1 96.75 143 ALA B C 1
ATOM 3391 O O . ALA B 1 143 ? 7.41 -11.07 2.537 1 96.75 143 ALA B O 1
ATOM 3392 N N . ASN B 1 144 ? 5.75 -11.664 1.061 1 97.62 144 ASN B N 1
ATOM 3393 C CA . ASN B 1 144 ? 5.902 -10.469 0.236 1 97.62 144 ASN B CA 1
ATOM 3394 C C . ASN B 1 144 ? 4.863 -9.406 0.593 1 97.62 144 ASN B C 1
ATOM 3396 O O . ASN B 1 144 ? 5.18 -8.219 0.63 1 97.62 144 ASN B O 1
ATOM 3400 N N . THR B 1 145 ? 3.639 -9.797 0.939 1 97.5 145 THR B N 1
ATOM 3401 C CA . THR B 1 145 ? 2.549 -8.836 1.082 1 97.5 145 THR B CA 1
ATOM 3402 C C . THR B 1 145 ? 2.371 -8.438 2.543 1 97.5 145 THR B C 1
ATOM 3404 O O . THR B 1 145 ? 1.772 -7.398 2.836 1 97.5 145 THR B O 1
ATOM 3407 N N . GLY B 1 146 ? 2.822 -9.336 3.5 1 96.69 146 GLY B N 1
ATOM 3408 C CA . GLY B 1 146 ? 2.541 -9.133 4.914 1 96.69 146 GLY B CA 1
ATOM 3409 C C . GLY B 1 146 ? 1.127 -9.523 5.301 1 96.69 146 GLY B C 1
ATOM 3410 O O . GLY B 1 146 ? 0.712 -9.32 6.441 1 96.69 146 GLY B O 1
ATOM 3411 N N . ILE B 1 147 ? 0.368 -10.125 4.348 1 97.38 147 ILE B N 1
ATOM 3412 C CA . ILE B 1 147 ? -1.014 -10.531 4.586 1 97.38 147 ILE B CA 1
ATOM 3413 C C . ILE B 1 147 ? -1.18 -12.016 4.27 1 97.38 147 ILE B C 1
ATOM 3415 O O . ILE B 1 147 ? -0.949 -12.445 3.137 1 97.38 147 ILE B O 1
ATOM 3419 N N . ASP B 1 148 ? -1.51 -12.805 5.285 1 98 148 ASP B N 1
ATOM 3420 C CA . ASP B 1 148 ? -1.923 -14.195 5.094 1 98 148 ASP B CA 1
ATOM 3421 C C . ASP B 1 148 ? -3.438 -14.297 4.938 1 98 148 ASP B C 1
ATOM 3423 O O . ASP B 1 148 ? -4.184 -14 5.875 1 98 148 ASP B O 1
ATOM 3427 N N . LEU B 1 149 ? -3.9 -14.641 3.689 1 98.38 149 LEU B N 1
ATOM 3428 C CA . LEU B 1 149 ? -5.332 -14.742 3.443 1 98.38 149 LEU B CA 1
ATOM 3429 C C . LEU B 1 149 ? -5.984 -15.703 4.434 1 98.38 149 LEU B C 1
ATOM 3431 O O . LEU B 1 149 ? -5.613 -16.875 4.5 1 98.38 149 LEU B O 1
ATOM 3435 N N . PRO B 1 150 ? -6.953 -15.312 5.223 1 97.88 150 PRO B N 1
ATOM 3436 C CA . PRO B 1 150 ? -7.543 -16.172 6.254 1 97.88 150 PRO B CA 1
ATOM 3437 C C . PRO B 1 150 ? -8.281 -17.375 5.672 1 97.88 150 PRO B C 1
ATOM 3439 O O . PRO B 1 150 ? -8.914 -17.266 4.617 1 97.88 150 PRO B O 1
ATOM 3442 N N . ALA B 1 151 ? -8.211 -18.484 6.422 1 98.44 151 ALA B N 1
ATOM 3443 C CA . ALA B 1 151 ? -8.852 -19.719 5.965 1 98.44 151 ALA B CA 1
ATOM 3444 C C . ALA B 1 151 ? -10.344 -19.516 5.734 1 98.44 151 ALA B C 1
ATOM 3446 O O . ALA B 1 151 ? -10.891 -19.984 4.73 1 98.44 151 ALA B O 1
ATOM 3447 N N . GLU B 1 152 ? -10.984 -18.766 6.609 1 98.12 152 GLU B N 1
ATOM 3448 C CA . GLU B 1 152 ? -12.422 -18.547 6.488 1 98.12 152 GLU B CA 1
ATOM 3449 C C . GLU B 1 152 ? -12.758 -17.766 5.223 1 98.12 152 GLU B C 1
ATOM 3451 O O . GLU B 1 152 ? -13.789 -18.016 4.59 1 98.12 152 GLU B O 1
ATOM 3456 N N . CYS B 1 153 ? -11.898 -16.844 4.867 1 98.44 153 CYS B N 1
ATOM 3457 C CA . CYS B 1 153 ? -12.055 -16.094 3.629 1 98.44 153 CYS B CA 1
ATOM 3458 C C . CYS B 1 153 ? -11.945 -17.016 2.416 1 98.44 153 CYS B C 1
ATOM 3460 O O . CYS B 1 153 ? -12.773 -16.953 1.508 1 98.44 153 CYS B O 1
ATOM 3462 N N . ILE B 1 154 ? -10.977 -17.844 2.41 1 98.81 154 ILE B N 1
ATOM 3463 C CA . ILE B 1 154 ? -10.742 -18.766 1.314 1 98.81 154 ILE B CA 1
ATOM 3464 C C . ILE B 1 154 ? -11.945 -19.688 1.149 1 98.81 154 ILE B C 1
ATOM 3466 O O . ILE B 1 154 ? -12.43 -19.891 0.034 1 98.81 154 ILE B O 1
ATOM 3470 N N . ILE B 1 155 ? -12.406 -20.219 2.281 1 98.69 155 ILE B N 1
ATOM 3471 C CA . ILE B 1 155 ? -13.531 -21.156 2.275 1 98.69 155 ILE B CA 1
ATOM 3472 C C . ILE B 1 155 ? -14.773 -20.469 1.705 1 98.69 155 ILE B C 1
ATOM 3474 O O . ILE B 1 155 ? -15.445 -21.031 0.838 1 98.69 155 ILE B O 1
ATOM 3478 N N . LYS B 1 156 ? -15.023 -19.266 2.117 1 98.62 156 LYS B N 1
ATOM 3479 C CA . LYS B 1 156 ? -16.172 -18.516 1.594 1 98.62 156 LYS B CA 1
ATOM 3480 C C . LYS B 1 156 ? -16.016 -18.266 0.097 1 98.62 156 LYS B C 1
ATOM 3482 O O . LYS B 1 156 ? -16.953 -18.5 -0.674 1 98.62 156 LYS B O 1
ATOM 3487 N N . LEU B 1 157 ? -14.867 -17.844 -0.305 1 98.75 157 LEU B N 1
ATOM 3488 C CA . LEU B 1 157 ? -14.602 -17.5 -1.695 1 98.75 157 LEU B CA 1
ATOM 3489 C C . LEU B 1 157 ? -14.641 -18.734 -2.586 1 98.75 157 LEU B C 1
ATOM 3491 O O . LEU B 1 157 ? -14.953 -18.641 -3.773 1 98.75 157 LEU B O 1
ATOM 3495 N N . SER B 1 158 ? -14.406 -19.906 -2.057 1 98.62 158 SER B N 1
ATOM 3496 C CA . SER B 1 158 ? -14.344 -21.141 -2.828 1 98.62 158 SER B CA 1
ATOM 3497 C C . SER B 1 158 ? -15.719 -21.531 -3.377 1 98.62 158 SER B C 1
ATOM 3499 O O . SER B 1 158 ? -15.82 -22.359 -4.277 1 98.62 158 SER B O 1
ATOM 3501 N N . SER B 1 159 ? -16.734 -20.922 -2.85 1 97.88 159 SER B N 1
ATOM 3502 C CA . SER B 1 159 ? -18.094 -21.203 -3.328 1 97.88 159 SER B CA 1
ATOM 3503 C C . SER B 1 159 ? -18.406 -20.438 -4.602 1 97.88 159 SER B C 1
ATOM 3505 O O . SER B 1 159 ? -19.391 -20.734 -5.285 1 97.88 159 SER B O 1
ATOM 3507 N N . HIS B 1 160 ? -17.641 -19.438 -4.891 1 98.31 160 HIS B N 1
ATOM 3508 C CA . HIS B 1 160 ? -17.844 -18.672 -6.121 1 98.31 160 HIS B CA 1
ATOM 3509 C C . HIS B 1 160 ? -17.469 -19.5 -7.348 1 98.31 160 HIS B C 1
ATOM 3511 O O . HIS B 1 160 ? -16.359 -20.047 -7.418 1 98.31 160 HIS B O 1
ATOM 3517 N N . PRO B 1 161 ? -18.266 -19.609 -8.328 1 97.31 161 PRO B N 1
ATOM 3518 C CA . PRO B 1 161 ? -18.031 -20.516 -9.445 1 97.31 161 PRO B CA 1
ATOM 3519 C C . PRO B 1 161 ? -16.797 -20.156 -10.273 1 97.31 161 PRO B C 1
ATOM 3521 O O . PRO B 1 161 ? -16.234 -21 -10.961 1 97.31 161 PRO B O 1
ATOM 3524 N N . ASN B 1 162 ? -16.359 -18.828 -10.164 1 98.31 162 ASN B N 1
ATOM 3525 C CA . ASN B 1 162 ? -15.234 -18.375 -10.984 1 98.31 162 ASN B CA 1
ATOM 3526 C C . ASN B 1 162 ? -13.938 -18.328 -10.18 1 98.31 162 ASN B C 1
ATOM 3528 O O . ASN B 1 162 ? -12.906 -17.891 -10.688 1 98.31 162 ASN B O 1
ATOM 3532 N N . ILE B 1 163 ? -13.969 -18.609 -8.938 1 98.62 163 ILE B N 1
ATOM 3533 C CA . ILE B 1 163 ? -12.773 -18.781 -8.117 1 98.62 163 ILE B CA 1
ATOM 3534 C C . ILE B 1 163 ? -12.484 -20.266 -7.93 1 98.62 163 ILE B C 1
ATOM 3536 O O . ILE B 1 163 ? -13.211 -20.953 -7.211 1 98.62 163 ILE B O 1
ATOM 3540 N N . ILE B 1 164 ? -11.344 -20.75 -8.523 1 98.56 164 ILE B N 1
ATOM 3541 C CA . ILE B 1 164 ? -11.289 -22.203 -8.727 1 98.56 164 ILE B CA 1
ATOM 3542 C C . ILE B 1 164 ? -10.141 -22.797 -7.918 1 98.56 164 ILE B C 1
ATOM 3544 O O . ILE B 1 164 ? -10 -24.016 -7.836 1 98.56 164 ILE B O 1
ATOM 3548 N N . ALA B 1 165 ? -9.32 -21.875 -7.285 1 98.81 165 ALA B N 1
ATOM 3549 C CA . ALA B 1 165 ? -8.156 -22.453 -6.625 1 98.81 165 ALA B CA 1
ATOM 3550 C C . ALA B 1 165 ? -7.488 -21.453 -5.695 1 98.81 165 ALA B C 1
ATOM 3552 O O . ALA B 1 165 ? -7.805 -20.25 -5.738 1 98.81 165 ALA B O 1
ATOM 3553 N N . LEU B 1 166 ? -6.66 -21.969 -4.809 1 98.81 166 LEU B N 1
ATOM 3554 C CA . LEU B 1 166 ? -5.723 -21.234 -3.967 1 98.81 166 LEU B CA 1
ATOM 3555 C C . LEU B 1 166 ? -4.289 -21.672 -4.246 1 98.81 166 LEU B C 1
ATOM 3557 O O . LEU B 1 166 ? -4.004 -22.859 -4.332 1 98.81 166 LEU B O 1
ATOM 3561 N N . LYS B 1 167 ? -3.436 -20.781 -4.512 1 98.88 167 LYS B N 1
ATOM 3562 C CA . LYS B 1 167 ? -2.002 -20.953 -4.305 1 98.88 167 LYS B CA 1
ATOM 3563 C C . LYS B 1 167 ? -1.573 -20.438 -2.936 1 98.88 167 LYS B C 1
ATOM 3565 O O . LYS B 1 167 ? -1.61 -19.234 -2.684 1 98.88 167 LYS B O 1
ATOM 3570 N N . ASP B 1 168 ? -1.188 -21.297 -2.062 1 98.62 168 ASP B N 1
ATOM 3571 C CA . ASP B 1 168 ? -0.771 -20.906 -0.718 1 98.62 168 ASP B CA 1
ATOM 3572 C C . ASP B 1 168 ? 0.75 -20.938 -0.587 1 98.62 168 ASP B C 1
ATOM 3574 O O . ASP B 1 168 ? 1.359 -22.016 -0.597 1 98.62 168 ASP B O 1
ATOM 3578 N N . SER B 1 169 ? 1.352 -19.797 -0.448 1 97.5 169 SER B N 1
ATOM 3579 C CA . SER B 1 169 ? 2.801 -19.688 -0.32 1 97.5 169 SER B CA 1
ATOM 3580 C C . SER B 1 169 ? 3.213 -19.453 1.129 1 97.5 169 SER B C 1
ATOM 3582 O O . SER B 1 169 ? 4.387 -19.219 1.415 1 97.5 169 SER B O 1
ATOM 3584 N N . GLY B 1 170 ? 2.271 -19.531 2.074 1 96.38 170 GLY B N 1
ATOM 3585 C CA . GLY B 1 170 ? 2.566 -19.375 3.49 1 96.38 170 GLY B CA 1
ATOM 3586 C C . GLY B 1 170 ? 3.182 -20.609 4.109 1 96.38 170 GLY B C 1
ATOM 3587 O O . GLY B 1 170 ? 3.996 -20.516 5.027 1 96.38 170 GLY B O 1
ATOM 3588 N N . GLY B 1 171 ? 2.717 -21.75 3.652 1 96.06 171 GLY B N 1
ATOM 3589 C CA . GLY B 1 171 ? 3.342 -23.016 4.027 1 96.06 171 GLY B CA 1
ATOM 3590 C C . GLY B 1 171 ? 2.828 -23.562 5.344 1 96.06 171 GLY B C 1
ATOM 3591 O O . GLY B 1 171 ? 3.35 -24.562 5.852 1 96.06 171 GLY B O 1
ATOM 3592 N N . ASP B 1 172 ? 1.812 -22.938 5.969 1 97.81 172 ASP B N 1
ATOM 3593 C CA . ASP B 1 172 ? 1.137 -23.516 7.125 1 97.81 172 ASP B CA 1
ATOM 3594 C C . ASP B 1 172 ? 0.309 -24.734 6.719 1 97.81 172 ASP B C 1
ATOM 3596 O O . ASP B 1 172 ? -0.815 -24.594 6.234 1 97.81 172 ASP B O 1
ATOM 3600 N N . ILE B 1 173 ? 0.908 -25.906 6.965 1 97.88 173 ILE B N 1
ATOM 3601 C CA . ILE B 1 173 ? 0.328 -27.156 6.465 1 97.88 173 ILE B CA 1
ATOM 3602 C C . ILE B 1 173 ? -1.016 -27.406 7.145 1 97.88 173 ILE B C 1
ATOM 3604 O O . ILE B 1 173 ? -1.926 -27.969 6.539 1 97.88 173 ILE B O 1
ATOM 3608 N N . THR B 1 174 ? -1.152 -26.922 8.422 1 98.12 174 THR B N 1
ATOM 3609 C CA . THR B 1 174 ? -2.426 -27.062 9.125 1 98.12 174 THR B CA 1
ATOM 3610 C C . THR B 1 174 ? -3.514 -26.25 8.43 1 98.12 174 THR B C 1
ATOM 3612 O O . THR B 1 174 ? -4.621 -26.734 8.211 1 98.12 174 THR B O 1
ATOM 3615 N N . LYS B 1 175 ? -3.197 -25.109 8.023 1 98.38 175 LYS B N 1
ATOM 3616 C CA . LYS B 1 175 ? -4.148 -24.266 7.297 1 98.38 175 LYS B CA 1
ATOM 3617 C C . LYS B 1 175 ? -4.48 -24.859 5.934 1 98.38 175 LYS B C 1
ATOM 3619 O O . LYS B 1 175 ? -5.645 -24.891 5.531 1 98.38 175 LYS B O 1
ATOM 3624 N N . ILE B 1 176 ? -3.473 -25.312 5.195 1 98.5 176 ILE B N 1
ATOM 3625 C CA . ILE B 1 176 ? -3.664 -25.922 3.881 1 98.5 176 ILE B CA 1
ATOM 3626 C C . ILE B 1 176 ? -4.605 -27.125 4 1 98.5 176 ILE B C 1
ATOM 3628 O O . ILE B 1 176 ? -5.562 -27.25 3.234 1 98.5 176 ILE B O 1
ATOM 3632 N N . GLY B 1 177 ? -4.336 -27.953 4.996 1 98.62 177 GLY B N 1
ATOM 3633 C CA . GLY B 1 177 ? -5.199 -29.094 5.203 1 98.62 177 GLY B CA 1
ATOM 3634 C C . GLY B 1 177 ? -6.625 -28.719 5.555 1 98.62 177 GLY B C 1
ATOM 3635 O O . GLY B 1 177 ? -7.574 -29.328 5.051 1 98.62 177 GLY B O 1
ATOM 3636 N N . TYR B 1 178 ? -6.742 -27.703 6.41 1 98.69 178 TYR B N 1
ATOM 3637 C CA . TYR B 1 178 ? -8.055 -27.234 6.828 1 98.69 178 TYR B CA 1
ATOM 3638 C C . TYR B 1 178 ? -8.844 -26.688 5.641 1 98.69 178 TYR B C 1
ATOM 3640 O O . TYR B 1 178 ? -10.023 -27.031 5.469 1 98.69 178 TYR B O 1
ATOM 3648 N N . VAL B 1 179 ? -8.227 -25.969 4.773 1 98.69 179 VAL B N 1
ATOM 3649 C CA . VAL B 1 179 ? -8.859 -25.391 3.594 1 98.69 179 VAL B CA 1
ATOM 3650 C C . VAL B 1 179 ? -9.281 -26.516 2.641 1 98.69 179 VAL B C 1
ATOM 3652 O O . VAL B 1 179 ? -10.406 -26.516 2.139 1 98.69 179 VAL B O 1
ATOM 3655 N N . ILE B 1 180 ? -8.422 -27.469 2.42 1 98.56 180 ILE B N 1
ATOM 3656 C CA . ILE B 1 180 ? -8.727 -28.578 1.522 1 98.56 180 ILE B CA 1
ATOM 3657 C C . ILE B 1 180 ? -9.953 -29.328 2.033 1 98.56 180 ILE B C 1
ATOM 3659 O O . ILE B 1 180 ? -10.875 -29.625 1.263 1 98.56 180 ILE B O 1
ATOM 3663 N N . HIS B 1 181 ? -9.977 -29.516 3.334 1 98.38 181 HIS B N 1
ATOM 3664 C CA . HIS B 1 181 ? -11.086 -30.25 3.941 1 98.38 181 HIS B CA 1
ATOM 3665 C C . HIS B 1 181 ? -12.398 -29.484 3.789 1 98.38 181 HIS B C 1
ATOM 3667 O O . HIS B 1 181 ? -13.406 -30.047 3.361 1 98.38 181 HIS B O 1
ATOM 3673 N N . LYS B 1 182 ? -12.383 -28.219 4.055 1 98.44 182 LYS B N 1
ATOM 3674 C CA . LYS B 1 182 ? -13.602 -27.406 4.129 1 98.44 182 LYS B CA 1
ATOM 3675 C C . LYS B 1 182 ? -14.102 -27.031 2.738 1 98.44 182 LYS B C 1
ATOM 3677 O O . LYS B 1 182 ? -15.25 -26.625 2.574 1 98.44 182 LYS B O 1
ATOM 3682 N N . THR B 1 183 ? -13.234 -27.203 1.732 1 98.19 183 THR B N 1
ATOM 3683 C CA . THR B 1 183 ? -13.641 -26.812 0.386 1 98.19 183 THR B CA 1
ATOM 3684 C C . THR B 1 183 ? -13.859 -28.047 -0.485 1 98.19 183 THR B C 1
ATOM 3686 O O . THR B 1 183 ? -14.07 -27.938 -1.694 1 98.19 183 THR B O 1
ATOM 3689 N N . ALA B 1 184 ? -13.844 -29.281 0.025 1 95.06 184 ALA B N 1
ATOM 3690 C CA . ALA B 1 184 ? -13.938 -30.547 -0.71 1 95.06 184 ALA B CA 1
ATOM 3691 C C . ALA B 1 184 ? -15.242 -30.625 -1.491 1 95.06 184 ALA B C 1
ATOM 3693 O O . ALA B 1 184 ? -15.305 -31.25 -2.549 1 95.06 184 ALA B O 1
ATOM 3694 N N . GLY B 1 185 ? -16.219 -30 -1.055 1 93.62 185 GLY B N 1
ATOM 3695 C CA . GLY B 1 185 ? -17.5 -30.031 -1.73 1 93.62 185 GLY B CA 1
ATOM 3696 C C . GLY B 1 185 ? -17.641 -28.969 -2.807 1 93.62 185 GLY B C 1
ATOM 3697 O O . GLY B 1 185 ? -18.625 -28.953 -3.543 1 93.62 185 GLY B O 1
ATOM 3698 N N . ASN B 1 186 ? -16.594 -28.25 -2.855 1 90.88 186 ASN B N 1
ATOM 3699 C CA . ASN B 1 186 ? -16.562 -27.188 -3.863 1 90.88 186 ASN B CA 1
ATOM 3700 C C . ASN B 1 186 ? -15.656 -27.547 -5.031 1 90.88 186 ASN B C 1
ATOM 3702 O O . ASN B 1 186 ? -14.875 -28.5 -4.945 1 90.88 186 ASN B O 1
ATOM 3706 N N . ASN B 1 187 ? -15.906 -27.25 -6.215 1 91.5 187 ASN B N 1
ATOM 3707 C CA . ASN B 1 187 ? -14.969 -27.375 -7.332 1 91.5 187 ASN B CA 1
ATOM 3708 C C . ASN B 1 187 ? -13.781 -26.438 -7.184 1 91.5 187 ASN B C 1
ATOM 3710 O O . ASN B 1 187 ? -13.594 -25.531 -7.996 1 91.5 187 ASN B O 1
ATOM 3714 N N . PHE B 1 188 ? -13.039 -26.672 -6 1 97.94 188 PHE B N 1
ATOM 3715 C CA . PHE B 1 188 ? -11.961 -25.781 -5.594 1 97.94 188 PHE B CA 1
ATOM 3716 C C . PHE B 1 188 ? -10.656 -26.547 -5.402 1 97.94 188 PHE B C 1
ATOM 3718 O O . PHE B 1 188 ? -10.648 -27.625 -4.793 1 97.94 188 PHE B O 1
ATOM 3725 N N . GLN B 1 189 ? -9.586 -26.047 -5.988 1 98.56 189 GLN B N 1
ATOM 3726 C CA . GLN B 1 189 ? -8.289 -26.703 -5.988 1 98.56 189 GLN B CA 1
ATOM 3727 C C . GLN B 1 189 ? -7.281 -25.953 -5.129 1 98.56 189 GLN B C 1
ATOM 3729 O O . GLN B 1 189 ? -7.367 -24.734 -4.996 1 98.56 189 GLN B O 1
ATOM 3734 N N . VAL B 1 190 ? -6.367 -26.641 -4.438 1 98.75 190 VAL B N 1
ATOM 3735 C CA . VAL B 1 190 ? -5.312 -26.016 -3.648 1 98.75 190 VAL B CA 1
ATOM 3736 C C . VAL B 1 190 ? -3.947 -26.422 -4.195 1 98.75 190 VAL B C 1
ATOM 3738 O O . VAL B 1 190 ? -3.695 -27.609 -4.434 1 98.75 190 VAL B O 1
ATOM 3741 N N . LEU B 1 191 ? -3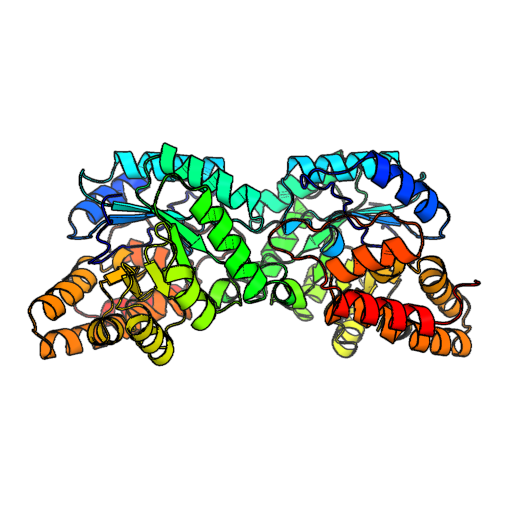.119 -25.469 -4.48 1 98.88 191 LEU B N 1
ATOM 3742 C CA . LEU B 1 191 ? -1.748 -25.672 -4.938 1 98.88 191 LEU B CA 1
ATOM 3743 C C . LEU B 1 191 ? -0.751 -25.203 -3.885 1 98.88 191 LEU B C 1
ATOM 3745 O O . LEU B 1 191 ? -0.912 -24.125 -3.305 1 98.88 191 LEU B O 1
ATOM 3749 N N . ALA B 1 192 ? 0.239 -26.031 -3.658 1 98.81 192 ALA B N 1
ATOM 3750 C CA . ALA B 1 192 ? 1.358 -25.641 -2.809 1 98.81 192 ALA B CA 1
ATOM 3751 C C . ALA B 1 192 ? 2.211 -24.578 -3.49 1 98.81 192 ALA B C 1
ATOM 3753 O O . ALA B 1 192 ? 2.586 -24.719 -4.656 1 98.81 192 ALA B O 1
ATOM 3754 N N . GLY B 1 193 ? 2.59 -23.562 -2.738 1 98.62 193 GLY B N 1
ATOM 3755 C CA . GLY B 1 193 ? 3.336 -22.453 -3.316 1 98.62 193 GLY B CA 1
ATOM 3756 C C . GLY B 1 193 ? 4.84 -22.641 -3.221 1 98.62 193 GLY B C 1
ATOM 3757 O O . GLY B 1 193 ? 5.598 -21.719 -3.541 1 98.62 193 GLY B O 1
ATOM 3758 N N . SER B 1 194 ? 5.285 -23.844 -2.738 1 98.44 194 SER B N 1
ATOM 3759 C CA . SER B 1 194 ? 6.715 -24.109 -2.613 1 98.44 194 SER B CA 1
ATOM 3760 C C . SER B 1 194 ? 7.02 -25.594 -2.689 1 98.44 194 SER B C 1
ATOM 3762 O O . SER B 1 194 ? 6.23 -26.422 -2.223 1 98.44 194 SER B O 1
ATOM 3764 N N . ALA B 1 195 ? 8.203 -25.859 -3.201 1 98.56 195 ALA B N 1
ATOM 3765 C CA . ALA B 1 195 ? 8.641 -27.25 -3.289 1 98.56 195 ALA B CA 1
ATOM 3766 C C . ALA B 1 195 ? 9.008 -27.797 -1.914 1 98.56 195 ALA B C 1
ATOM 3768 O O . ALA B 1 195 ? 9.086 -29.016 -1.727 1 98.56 195 ALA B O 1
ATOM 3769 N N . SER B 1 196 ? 9.156 -26.938 -0.931 1 97.81 196 SER B N 1
ATOM 3770 C CA . SER B 1 196 ? 9.562 -27.391 0.4 1 97.81 196 SER B CA 1
ATOM 3771 C C . SER B 1 196 ? 8.43 -28.125 1.109 1 97.81 196 SER B C 1
ATOM 3773 O O . SER B 1 196 ? 8.68 -28.984 1.957 1 97.81 196 SER B O 1
ATOM 3775 N N . PHE B 1 197 ? 7.199 -27.828 0.728 1 98.44 197 PHE B N 1
ATOM 3776 C CA . PHE B 1 197 ? 6.09 -28.484 1.416 1 98.44 197 PHE B CA 1
ATOM 3777 C C . PHE B 1 197 ? 5.105 -29.078 0.415 1 98.44 197 PHE B C 1
ATOM 3779 O O . PHE B 1 197 ? 3.912 -29.188 0.703 1 98.44 197 PHE B O 1
ATOM 3786 N N . LEU B 1 198 ? 5.66 -29.406 -0.739 1 98.81 198 LEU B N 1
ATOM 3787 C CA . LEU B 1 198 ? 4.848 -29.938 -1.826 1 98.81 198 LEU B CA 1
ATOM 3788 C C . LEU B 1 198 ? 4.27 -31.297 -1.456 1 98.81 198 LEU B C 1
ATOM 3790 O O . LEU B 1 198 ? 3.059 -31.5 -1.527 1 98.81 198 LEU B O 1
ATOM 3794 N N . LEU B 1 199 ? 5.152 -32.25 -1.023 1 98.81 199 LEU B N 1
ATOM 3795 C CA . LEU B 1 199 ? 4.684 -33.594 -0.718 1 98.81 199 LEU B CA 1
ATOM 3796 C C . LEU B 1 199 ? 3.684 -33.562 0.432 1 98.81 199 LEU B C 1
ATOM 3798 O O . LEU B 1 199 ? 2.654 -34.25 0.376 1 98.81 199 LEU B O 1
ATOM 3802 N N . ALA B 1 200 ? 3.98 -32.781 1.481 1 98.69 200 ALA B N 1
ATOM 3803 C CA . ALA B 1 200 ? 3.055 -32.656 2.605 1 98.69 200 ALA B CA 1
ATOM 3804 C C . ALA B 1 200 ? 1.693 -32.156 2.146 1 98.69 200 ALA B C 1
ATOM 3806 O O . ALA B 1 200 ? 0.655 -32.625 2.605 1 98.69 200 ALA B O 1
ATOM 3807 N N . SER B 1 201 ? 1.666 -31.234 1.225 1 98.81 201 SER B N 1
ATOM 3808 C CA . SER B 1 201 ? 0.417 -30.703 0.694 1 98.81 201 SER B CA 1
ATOM 3809 C C . SER B 1 201 ? -0.327 -31.75 -0.129 1 98.81 201 SER B C 1
ATOM 3811 O O . SER B 1 201 ? -1.551 -31.859 -0.03 1 98.81 201 SER B O 1
ATOM 3813 N N . TYR B 1 202 ? 0.461 -32.469 -0.977 1 98.75 202 TYR B N 1
ATOM 3814 C CA . TYR B 1 202 ? -0.137 -33.562 -1.739 1 98.75 202 TYR B CA 1
ATOM 3815 C C . TYR B 1 202 ? -0.843 -34.562 -0.817 1 98.75 202 TYR B C 1
ATOM 3817 O O . TYR B 1 202 ? -1.971 -34.969 -1.092 1 98.75 202 TYR B O 1
ATOM 3825 N N . CYS B 1 203 ? -0.215 -34.875 0.284 1 98.38 203 CYS B N 1
ATOM 3826 C CA . CYS B 1 203 ? -0.737 -35.875 1.208 1 98.38 203 CYS B CA 1
ATOM 3827 C C . CYS B 1 203 ? -2.055 -35.406 1.82 1 98.38 203 CYS B C 1
ATOM 3829 O O . CYS B 1 203 ? -2.844 -36.219 2.293 1 98.38 203 CYS B O 1
ATOM 3831 N N . LEU B 1 204 ? -2.303 -34.125 1.766 1 98.25 204 LEU B N 1
ATOM 3832 C CA . LEU B 1 204 ? -3.52 -33.562 2.363 1 98.25 204 LEU B CA 1
ATOM 3833 C C . LEU B 1 204 ? -4.566 -33.281 1.295 1 98.25 204 LEU B C 1
ATOM 3835 O O . LEU B 1 204 ? -5.699 -32.906 1.614 1 98.25 204 LEU B O 1
ATOM 3839 N N . GLY B 1 205 ? -4.188 -33.375 0.045 1 98.25 205 GLY B N 1
ATOM 3840 C CA . GLY B 1 205 ? -5.199 -33.281 -0.997 1 98.25 205 GLY B CA 1
ATOM 3841 C C . GLY B 1 205 ? -4.934 -32.156 -1.977 1 98.25 205 GLY B C 1
ATOM 3842 O O . GLY B 1 205 ? -5.762 -31.875 -2.85 1 98.25 205 GLY B O 1
ATOM 3843 N N . ALA B 1 206 ? -3.791 -31.5 -1.874 1 98.62 206 ALA B N 1
ATOM 3844 C CA . ALA B 1 206 ? -3.432 -30.516 -2.9 1 98.62 206 ALA B CA 1
ATOM 3845 C C . ALA B 1 206 ? -3.279 -31.188 -4.262 1 98.62 206 ALA B C 1
ATOM 3847 O O . ALA B 1 206 ? -2.863 -32.344 -4.352 1 98.62 206 ALA B O 1
ATOM 3848 N N . VAL B 1 207 ? -3.529 -30.422 -5.316 1 98.38 207 VAL B N 1
ATOM 3849 C CA . VAL B 1 207 ? -3.586 -31.062 -6.629 1 98.38 207 VAL B CA 1
ATOM 3850 C C . VAL B 1 207 ? -2.271 -30.828 -7.371 1 98.38 207 VAL B C 1
ATOM 3852 O O . VAL B 1 207 ? -2.008 -31.469 -8.391 1 98.38 207 VAL B O 1
ATOM 3855 N N . GLY B 1 208 ? -1.461 -29.891 -6.855 1 98.69 208 GLY B N 1
A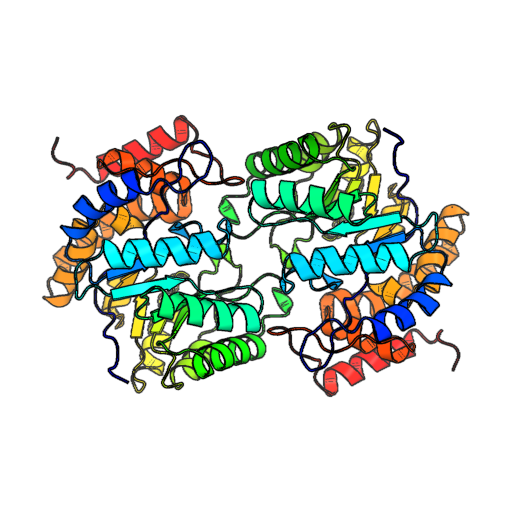TOM 3856 C CA . GLY B 1 208 ? -0.22 -29.516 -7.516 1 98.69 208 GLY B CA 1
ATOM 3857 C C . GLY B 1 208 ? 0.551 -28.453 -6.77 1 98.69 208 GLY B C 1
ATOM 3858 O O . GLY B 1 208 ? 0.339 -28.234 -5.574 1 98.69 208 GLY B O 1
ATOM 3859 N N . GLY B 1 209 ? 1.509 -27.891 -7.523 1 98.81 209 GLY B N 1
ATOM 3860 C CA . GLY B 1 209 ? 2.336 -26.859 -6.918 1 98.81 209 GLY B CA 1
ATOM 3861 C C . GLY B 1 209 ? 2.781 -25.797 -7.906 1 98.81 209 GLY B C 1
ATOM 3862 O O . GLY B 1 209 ? 2.918 -26.078 -9.102 1 98.81 209 GLY B O 1
ATOM 3863 N N . VAL B 1 210 ? 2.828 -24.578 -7.434 1 98.88 210 VAL B N 1
ATOM 3864 C CA . VAL B 1 210 ? 3.551 -23.484 -8.086 1 98.88 210 VAL B CA 1
ATOM 3865 C C . VAL B 1 210 ? 4.891 -23.266 -7.383 1 98.88 210 VAL B C 1
ATOM 3867 O O . VAL B 1 210 ? 4.945 -22.641 -6.32 1 98.88 210 VAL B O 1
ATOM 3870 N N . CYS B 1 211 ? 5.996 -23.828 -7.977 1 98.81 211 CYS B N 1
ATOM 3871 C CA . CYS B 1 211 ? 7.266 -23.984 -7.277 1 98.81 211 CYS B CA 1
ATOM 3872 C C . CYS B 1 211 ? 8.383 -23.234 -8 1 98.81 211 CYS B C 1
ATOM 3874 O O . CYS B 1 211 ? 8.766 -23.609 -9.109 1 98.81 211 CYS B O 1
ATOM 3876 N N . ALA B 1 212 ? 8.914 -22.25 -7.336 1 98.75 212 ALA B N 1
ATOM 3877 C CA . ALA B 1 212 ? 10.016 -21.453 -7.887 1 98.75 212 ALA B CA 1
ATOM 3878 C C . ALA B 1 212 ? 11.18 -22.359 -8.305 1 98.75 212 ALA B C 1
ATOM 3880 O O . ALA B 1 212 ? 11.797 -22.141 -9.352 1 98.75 212 ALA B O 1
ATOM 3881 N N . LEU B 1 213 ? 11.438 -23.391 -7.574 1 98.69 213 LEU B N 1
ATOM 3882 C CA . LEU B 1 213 ? 12.57 -24.281 -7.816 1 98.69 213 LEU B CA 1
ATOM 3883 C C . LEU B 1 213 ? 12.43 -24.984 -9.156 1 98.69 213 LEU B C 1
ATOM 3885 O O . LEU B 1 213 ? 13.422 -25.391 -9.766 1 98.69 213 LEU B O 1
ATOM 3889 N N . ALA B 1 214 ? 11.242 -25.094 -9.633 1 98.62 214 ALA B N 1
ATOM 3890 C CA . ALA B 1 214 ? 10.992 -25.797 -10.891 1 98.62 214 ALA B CA 1
ATOM 3891 C C . ALA B 1 214 ? 11.57 -25.031 -12.07 1 98.62 214 ALA B C 1
ATOM 3893 O O . ALA B 1 214 ? 11.711 -25.578 -13.164 1 98.62 214 ALA B O 1
ATOM 3894 N N . ASN B 1 215 ? 11.93 -23.766 -11.859 1 98.5 215 ASN B N 1
ATOM 3895 C CA . ASN B 1 215 ? 12.625 -23.031 -12.906 1 98.5 215 ASN B CA 1
ATOM 3896 C C . ASN B 1 215 ? 13.984 -23.656 -13.227 1 98.5 215 ASN B C 1
ATOM 3898 O O . ASN B 1 215 ? 14.477 -23.547 -14.352 1 98.5 215 ASN B O 1
ATOM 3902 N N . VAL B 1 216 ? 14.562 -24.359 -12.258 1 97.44 216 VAL B N 1
ATOM 3903 C CA . VAL B 1 216 ? 15.922 -24.859 -12.43 1 97.44 216 VAL B CA 1
ATOM 3904 C C . VAL B 1 216 ? 15.945 -26.375 -12.273 1 97.44 216 VAL B C 1
ATOM 3906 O O . VAL B 1 216 ? 16.656 -27.078 -13 1 97.44 216 VAL B O 1
ATOM 3909 N N . LEU B 1 217 ? 15.117 -26.875 -11.359 1 97.5 217 LEU B N 1
ATOM 3910 C CA . LEU B 1 217 ? 15.023 -28.312 -11.141 1 97.5 217 LEU B CA 1
ATOM 3911 C C . LEU B 1 217 ? 13.633 -28.828 -11.508 1 97.5 217 LEU B C 1
ATOM 3913 O O . LEU B 1 217 ? 13 -29.531 -10.727 1 97.5 217 LEU B O 1
ATOM 3917 N N . GLY B 1 218 ? 13.258 -28.406 -12.742 1 98.12 218 GLY B N 1
ATOM 3918 C CA . GLY B 1 218 ? 11.93 -28.75 -13.211 1 98.12 218 GLY B CA 1
ATOM 3919 C C . GLY B 1 218 ? 11.695 -30.25 -13.281 1 98.12 218 GLY B C 1
ATOM 3920 O O . GLY B 1 218 ? 10.625 -30.734 -12.898 1 98.12 218 GLY B O 1
ATOM 3921 N N . ARG B 1 219 ? 12.664 -31.031 -13.742 1 97.31 219 ARG B N 1
ATOM 3922 C CA . ARG B 1 219 ? 12.523 -32.469 -13.852 1 97.31 219 ARG B CA 1
ATOM 3923 C C . ARG B 1 219 ? 12.305 -33.125 -12.484 1 97.31 219 ARG B C 1
ATOM 3925 O O . ARG B 1 219 ? 11.43 -33.969 -12.328 1 97.31 219 ARG B O 1
ATOM 3932 N N . GLU B 1 220 ? 13.039 -32.656 -11.523 1 97.62 220 GLU B N 1
ATOM 3933 C CA . GLU B 1 220 ? 12.984 -33.25 -10.188 1 97.62 220 GLU B CA 1
ATOM 3934 C C . GLU B 1 220 ? 11.672 -32.875 -9.492 1 97.62 220 GLU B C 1
ATOM 3936 O O . GLU B 1 220 ? 11.07 -33.75 -8.82 1 97.62 220 GLU B O 1
ATOM 3941 N N . VAL B 1 221 ? 11.227 -31.688 -9.648 1 98.75 221 VAL B N 1
ATOM 3942 C CA . VAL B 1 221 ? 9.977 -31.281 -9.023 1 98.75 221 VAL B CA 1
ATOM 3943 C C . VAL B 1 221 ? 8.812 -32.031 -9.68 1 98.75 221 VAL B C 1
ATOM 3945 O O . VAL B 1 221 ? 7.906 -32.5 -8.992 1 98.75 221 VAL B O 1
ATOM 3948 N N . CYS B 1 222 ? 8.844 -32.156 -11.016 1 98.75 222 CYS B N 1
ATOM 3949 C CA . CYS B 1 222 ? 7.828 -32.938 -11.711 1 98.75 222 CYS B CA 1
ATOM 3950 C C . CYS B 1 222 ? 7.887 -34.406 -11.305 1 98.75 222 CYS B C 1
ATOM 3952 O O . CYS B 1 222 ? 6.852 -35.062 -11.195 1 98.75 222 CYS B O 1
ATOM 3954 N N . LYS B 1 223 ? 9.078 -34.906 -11.117 1 98.5 223 LYS B N 1
ATOM 3955 C CA . LYS B 1 223 ? 9.219 -36.281 -10.68 1 98.5 223 LYS B CA 1
ATOM 3956 C C . LYS B 1 223 ? 8.531 -36.5 -9.328 1 98.5 223 LYS B C 1
ATOM 3958 O O . LYS B 1 223 ? 7.906 -37.531 -9.109 1 98.5 223 LYS B O 1
ATOM 3963 N N . LEU B 1 224 ? 8.617 -35.531 -8.445 1 98.69 224 LEU B N 1
ATOM 3964 C CA . LEU B 1 224 ? 7.957 -35.656 -7.145 1 98.69 224 LEU B CA 1
ATOM 3965 C C . LEU B 1 224 ? 6.445 -35.75 -7.312 1 98.69 224 LEU B C 1
ATOM 3967 O O . LEU B 1 224 ? 5.797 -36.562 -6.648 1 98.69 224 LEU B O 1
ATOM 3971 N N . HIS B 1 225 ? 5.93 -34.969 -8.211 1 98.75 225 HIS B N 1
ATOM 3972 C CA . HIS B 1 225 ? 4.512 -35.031 -8.539 1 98.75 225 HIS B CA 1
ATOM 3973 C C . HIS B 1 225 ? 4.145 -36.438 -9.023 1 98.75 225 HIS B C 1
ATOM 3975 O O . HIS B 1 225 ? 3.166 -37.031 -8.562 1 98.75 225 HIS B O 1
ATOM 3981 N N . GLU B 1 226 ? 4.945 -36.969 -9.891 1 98.56 226 GLU B N 1
ATOM 3982 C CA . GLU B 1 226 ? 4.684 -38.281 -10.477 1 98.56 226 GLU B CA 1
ATOM 3983 C C . GLU B 1 226 ? 4.773 -39.375 -9.422 1 98.56 226 GLU B C 1
ATOM 3985 O O . GLU B 1 226 ? 3.955 -40.312 -9.406 1 98.56 226 GLU B O 1
ATOM 3990 N N . LEU B 1 227 ? 5.777 -39.281 -8.602 1 98.5 227 LEU B N 1
ATOM 3991 C CA . LEU B 1 227 ? 5.953 -40.312 -7.562 1 98.5 227 LEU B CA 1
ATOM 3992 C C . LEU B 1 227 ? 4.734 -40.344 -6.645 1 98.5 227 LEU B C 1
ATOM 3994 O O . LEU B 1 227 ? 4.238 -41.438 -6.32 1 98.5 227 LEU B O 1
ATOM 3998 N N . HIS B 1 228 ? 4.234 -39.219 -6.262 1 98.5 228 HIS B N 1
ATOM 3999 C CA . HIS B 1 228 ? 3.039 -39.188 -5.43 1 98.5 228 HIS B CA 1
ATOM 4000 C C . HIS B 1 228 ? 1.833 -39.75 -6.168 1 98.5 228 HIS B C 1
ATOM 4002 O O . HIS B 1 228 ? 1.078 -40.531 -5.609 1 98.5 228 HIS B O 1
ATOM 4008 N N . LYS B 1 229 ? 1.666 -39.312 -7.383 1 98 229 LYS B N 1
ATOM 4009 C CA . LYS B 1 229 ? 0.543 -39.75 -8.203 1 98 229 LYS B CA 1
ATOM 4010 C C . LYS B 1 229 ? 0.525 -41.281 -8.344 1 98 229 LYS B C 1
ATOM 4012 O O . LYS B 1 229 ? -0.544 -41.906 -8.406 1 98 229 LYS B O 1
ATOM 4017 N N . HIS B 1 230 ? 1.648 -41.875 -8.359 1 98.06 230 HIS B N 1
ATOM 4018 C CA . HIS B 1 230 ? 1.754 -43.344 -8.578 1 98.06 230 HIS B CA 1
ATOM 4019 C C . HIS B 1 230 ? 1.915 -44.062 -7.254 1 98.06 230 HIS B C 1
ATOM 4021 O O . HIS B 1 230 ? 2.205 -45.281 -7.242 1 98.06 230 HIS B O 1
ATOM 4027 N N . GLY B 1 231 ? 1.88 -43.344 -6.121 1 98 231 GLY B N 1
ATOM 4028 C CA . GLY B 1 231 ? 1.879 -43.969 -4.809 1 98 231 GLY B CA 1
ATOM 4029 C C . GLY B 1 231 ? 3.262 -44.406 -4.348 1 98 231 GLY B C 1
ATOM 4030 O O . GLY B 1 231 ? 3.395 -45.219 -3.43 1 98 231 GLY B O 1
ATOM 4031 N N . LYS B 1 232 ? 4.262 -43.969 -4.969 1 98.25 232 LYS B N 1
ATOM 4032 C CA . LYS B 1 232 ? 5.633 -44.281 -4.578 1 98.25 232 LYS B CA 1
ATOM 4033 C C . LYS B 1 232 ? 6.109 -43.344 -3.461 1 98.25 232 LYS B C 1
ATOM 4035 O O . LYS B 1 232 ? 7.066 -42.594 -3.643 1 98.25 232 LYS B O 1
ATOM 4040 N N . MET B 1 233 ? 5.574 -43.531 -2.291 1 97.88 233 MET B N 1
ATOM 4041 C CA . MET B 1 233 ? 5.648 -42.562 -1.199 1 97.88 233 MET B CA 1
ATOM 4042 C C . MET B 1 233 ? 7.047 -42.531 -0.591 1 97.88 233 MET B C 1
ATOM 4044 O O . MET B 1 233 ? 7.531 -41.469 -0.188 1 97.88 233 MET B O 1
ATOM 4048 N N . GLU B 1 234 ? 7.727 -43.625 -0.486 1 97.94 234 GLU B N 1
ATOM 4049 C CA . GLU B 1 234 ? 9.07 -43.625 0.081 1 97.94 234 GLU B CA 1
ATOM 4050 C C . GLU B 1 234 ? 10.047 -42.875 -0.804 1 97.94 234 GLU B C 1
ATOM 4052 O O . GLU B 1 234 ? 10.852 -42.062 -0.308 1 97.94 234 GLU B O 1
ATOM 4057 N N . GLU B 1 235 ? 9.969 -43.094 -2.105 1 98.12 235 GLU B N 1
ATOM 4058 C CA . GLU B 1 235 ? 10.797 -42.344 -3.045 1 98.12 235 GLU B CA 1
ATOM 4059 C C . GLU B 1 235 ? 10.445 -40.875 -3.039 1 98.12 235 GLU B C 1
ATOM 4061 O O . GLU B 1 235 ? 11.328 -40 -3.117 1 98.12 235 GLU B O 1
ATOM 4066 N N . ALA B 1 236 ? 9.172 -40.625 -2.936 1 98.38 236 ALA B N 1
ATOM 4067 C CA . ALA B 1 236 ? 8.703 -39.25 -2.893 1 98.38 236 ALA B CA 1
ATOM 4068 C C . ALA B 1 236 ? 9.25 -38.531 -1.665 1 98.38 236 ALA B C 1
ATOM 4070 O O . ALA B 1 236 ? 9.688 -37.375 -1.758 1 98.38 236 ALA B O 1
ATOM 4071 N N . LYS B 1 237 ? 9.227 -39.219 -0.595 1 98.06 237 LYS B N 1
ATOM 4072 C CA . LYS B 1 237 ? 9.734 -38.656 0.656 1 98.06 237 LYS B CA 1
ATOM 4073 C C . LYS B 1 237 ? 11.219 -38.312 0.542 1 98.06 237 LYS B C 1
ATOM 4075 O O . LYS B 1 237 ? 11.633 -37.219 0.928 1 98.06 237 LYS B O 1
ATOM 4080 N N . LEU B 1 238 ? 12.008 -39.188 0.048 1 97.19 238 LEU B N 1
ATOM 4081 C CA . LEU B 1 238 ? 13.438 -38.938 -0.101 1 97.19 238 LEU B CA 1
ATOM 4082 C C . LEU B 1 238 ? 13.711 -37.781 -1.037 1 97.19 238 LEU B C 1
ATOM 4084 O O . LEU B 1 238 ? 14.57 -36.938 -0.756 1 97.19 238 LEU B O 1
ATOM 4088 N N . LEU B 1 239 ? 12.961 -37.75 -2.109 1 97.5 239 LEU B N 1
ATOM 4089 C CA . LEU B 1 239 ? 13.141 -36.656 -3.057 1 97.5 239 LEU B CA 1
ATOM 4090 C C . LEU B 1 239 ? 12.727 -35.312 -2.438 1 97.5 239 LEU B C 1
ATOM 4092 O O . LEU B 1 239 ? 13.398 -34.312 -2.617 1 97.5 239 LEU B O 1
ATOM 4096 N N . GLN B 1 240 ? 11.633 -35.344 -1.669 1 97.94 240 GLN B N 1
ATOM 4097 C CA . GLN B 1 240 ? 11.203 -34.125 -0.952 1 97.94 240 GLN B CA 1
ATOM 4098 C C . GLN B 1 240 ? 12.312 -33.625 -0.042 1 97.94 240 GLN B C 1
ATOM 4100 O O . GLN B 1 240 ? 12.609 -32.406 -0.032 1 97.94 240 GLN B O 1
ATOM 4105 N N . HIS B 1 241 ? 12.961 -34.5 0.652 1 97.56 241 HIS B N 1
ATOM 4106 C CA . HIS B 1 241 ? 14.047 -34.125 1.543 1 97.56 241 HIS B CA 1
ATOM 4107 C C . HIS B 1 241 ? 15.18 -33.469 0.771 1 97.56 241 HIS B C 1
ATOM 4109 O O . HIS B 1 241 ? 15.703 -32.438 1.202 1 97.56 241 HIS B O 1
ATOM 4115 N N . LYS B 1 242 ? 15.492 -33.969 -0.376 1 96.62 242 LYS B N 1
ATOM 4116 C CA . LYS B 1 242 ? 16.609 -33.438 -1.179 1 96.62 242 LYS B CA 1
ATOM 4117 C C . LYS B 1 242 ? 16.281 -32.062 -1.749 1 96.62 242 LYS B C 1
ATOM 4119 O O . LYS B 1 242 ? 17.188 -31.25 -1.942 1 96.62 242 LYS B O 1
ATOM 4124 N N . LEU B 1 243 ? 15.039 -31.812 -1.93 1 97.75 243 LEU B N 1
ATOM 4125 C CA . LEU B 1 243 ? 14.633 -30.594 -2.607 1 97.75 243 LEU B CA 1
ATOM 4126 C C . LEU B 1 243 ? 14.539 -29.422 -1.621 1 97.75 243 LEU B C 1
ATOM 4128 O O . LEU B 1 243 ? 14.508 -28.266 -2.025 1 97.75 243 LEU B O 1
ATOM 4132 N N . ILE B 1 244 ? 14.523 -29.703 -0.324 1 97.44 244 ILE B N 1
ATOM 4133 C CA . ILE B 1 244 ? 14.242 -28.703 0.69 1 97.44 244 ILE B CA 1
ATOM 4134 C C . ILE B 1 244 ? 15.344 -27.641 0.685 1 97.44 244 ILE B C 1
ATOM 4136 O O . ILE B 1 244 ? 15.055 -26.438 0.625 1 97.44 244 ILE B O 1
ATOM 4140 N N . LEU B 1 245 ? 16.625 -28.078 0.672 1 96.81 245 LEU B N 1
ATOM 4141 C CA . LEU B 1 245 ? 17.734 -27.141 0.811 1 96.81 245 LEU B CA 1
ATOM 4142 C C . LEU B 1 245 ? 17.828 -26.234 -0.418 1 96.81 245 LEU B C 1
ATOM 4144 O O . LEU B 1 245 ? 17.875 -25.016 -0.295 1 96.81 245 LEU B O 1
ATOM 4148 N N . PRO B 1 246 ? 17.828 -26.812 -1.694 1 97.88 246 PRO B N 1
ATOM 4149 C CA . PRO B 1 246 ? 17.906 -25.922 -2.854 1 97.88 246 PRO B CA 1
ATOM 4150 C C . PRO B 1 246 ? 16.672 -25.016 -2.979 1 97.88 246 PRO B C 1
ATOM 4152 O O . PRO B 1 246 ? 16.797 -23.859 -3.391 1 97.88 246 PRO B O 1
ATOM 4155 N N . ASN B 1 247 ? 15.539 -25.531 -2.592 1 98.44 247 ASN B N 1
ATOM 4156 C CA . ASN B 1 247 ? 14.344 -24.703 -2.625 1 98.44 247 ASN B CA 1
ATOM 4157 C C . ASN B 1 247 ? 14.445 -23.547 -1.63 1 98.44 247 ASN B C 1
ATOM 4159 O O . ASN B 1 247 ? 14.141 -22.391 -1.967 1 98.44 247 ASN B O 1
ATOM 4163 N N . THR B 1 248 ? 14.852 -23.844 -0.422 1 98.06 248 THR B N 1
ATOM 4164 C CA . THR B 1 248 ? 15.016 -22.812 0.603 1 98.06 248 THR B CA 1
ATOM 4165 C C . THR B 1 248 ? 15.992 -21.75 0.139 1 98.06 248 THR B C 1
ATOM 4167 O O . THR B 1 248 ? 15.758 -20.547 0.358 1 98.06 248 THR B O 1
ATOM 4170 N N . ALA B 1 249 ? 17.062 -22.156 -0.557 1 98 249 ALA B N 1
ATOM 4171 C CA . ALA B 1 249 ? 18.078 -21.219 -1.052 1 98 249 ALA B CA 1
ATOM 4172 C C . ALA B 1 249 ? 17.453 -20.203 -2.016 1 98 249 ALA B C 1
ATOM 4174 O O . ALA B 1 249 ? 17.703 -19 -1.892 1 98 249 ALA B O 1
ATOM 4175 N N . VAL B 1 250 ? 16.562 -20.656 -2.881 1 98.12 250 VAL B N 1
ATOM 4176 C CA . VAL B 1 250 ? 16.141 -19.797 -3.975 1 98.12 250 VAL B CA 1
ATOM 4177 C C . VAL B 1 250 ? 14.828 -19.109 -3.619 1 98.12 250 VAL B C 1
ATOM 4179 O O . VAL B 1 250 ? 14.352 -18.25 -4.359 1 98.12 250 VAL B O 1
ATOM 4182 N N . THR B 1 251 ? 14.188 -19.438 -2.492 1 97.44 251 THR B N 1
ATOM 4183 C CA . THR B 1 251 ? 12.906 -18.844 -2.152 1 97.44 251 THR B CA 1
ATOM 4184 C C . THR B 1 251 ? 13.023 -17.984 -0.901 1 97.44 251 THR B C 1
ATOM 4186 O O . THR B 1 251 ? 12.289 -17 -0.742 1 97.44 251 THR B O 1
ATOM 4189 N N . LYS B 1 252 ? 13.891 -18.359 0.043 1 95.69 252 LYS B N 1
ATOM 4190 C CA . LYS B 1 252 ? 13.953 -17.672 1.332 1 95.69 252 LYS B CA 1
ATOM 4191 C C . LYS B 1 252 ? 15.312 -17.016 1.548 1 95.69 252 LYS B C 1
ATOM 4193 O O . LYS B 1 252 ? 15.406 -15.805 1.735 1 95.69 252 LYS B O 1
ATOM 4198 N N . THR B 1 253 ? 16.391 -17.781 1.349 1 97.12 253 THR B N 1
ATOM 4199 C CA . THR B 1 253 ? 17.719 -17.312 1.691 1 97.12 253 THR B CA 1
ATOM 4200 C C . THR B 1 253 ? 18.172 -16.219 0.716 1 97.12 253 THR B C 1
ATOM 4202 O O . THR B 1 253 ? 18.547 -15.125 1.131 1 97.12 253 THR B O 1
ATOM 4205 N N . PHE B 1 254 ? 18.078 -16.516 -0.614 1 98.12 254 PHE B N 1
ATOM 4206 C CA . PHE B 1 254 ? 18.625 -15.594 -1.588 1 98.12 254 PHE B CA 1
ATOM 4207 C C . PHE B 1 254 ? 17.531 -15.016 -2.479 1 98.12 254 PHE B C 1
ATOM 4209 O O . PHE B 1 254 ? 17.781 -14.117 -3.281 1 98.12 254 PHE B O 1
ATOM 4216 N N . GLY B 1 255 ? 16.312 -15.508 -2.414 1 97.56 255 GLY B N 1
ATOM 4217 C CA . GLY B 1 255 ? 15.164 -14.945 -3.105 1 97.56 255 GLY B CA 1
ATOM 4218 C C . GLY B 1 255 ? 15.328 -14.938 -4.613 1 97.56 255 GLY B C 1
ATOM 4219 O O . GLY B 1 255 ? 15.961 -15.82 -5.184 1 97.56 255 GLY B O 1
ATOM 4220 N N . VAL B 1 256 ? 14.75 -13.938 -5.285 1 98.44 256 VAL B N 1
ATOM 4221 C CA . VAL B 1 256 ? 14.695 -13.844 -6.742 1 98.44 256 VAL B CA 1
ATOM 4222 C C . VAL B 1 256 ? 16.109 -13.75 -7.309 1 98.44 256 VAL B C 1
ATOM 4224 O O . VAL B 1 256 ? 16.438 -14.445 -8.273 1 98.44 256 VAL B O 1
ATOM 4227 N N . PRO B 1 257 ? 17.016 -13.008 -6.668 1 98.44 257 PRO B N 1
ATOM 4228 C CA . PRO B 1 257 ? 18.391 -13.016 -7.191 1 98.44 257 PRO B CA 1
ATOM 4229 C C . PRO B 1 257 ? 19.031 -14.406 -7.156 1 98.44 257 PRO B C 1
ATOM 4231 O O . PRO B 1 257 ? 19.75 -14.781 -8.086 1 98.44 257 PRO B O 1
ATOM 4234 N N . GLY B 1 258 ? 18.734 -15.141 -6.105 1 98.62 258 GLY B N 1
ATOM 4235 C CA . GLY B 1 258 ? 19.25 -16.5 -6.016 1 98.62 258 GLY B CA 1
ATOM 4236 C C . GLY B 1 258 ? 18.672 -17.422 -7.07 1 98.62 258 GLY B C 1
ATOM 4237 O O . GLY B 1 258 ? 19.406 -18.234 -7.648 1 98.62 258 GLY B O 1
ATOM 4238 N N . LEU B 1 259 ? 17.391 -17.266 -7.25 1 98.75 259 LEU B N 1
ATOM 4239 C CA . LEU B 1 259 ? 16.766 -18.078 -8.289 1 98.75 259 LEU B CA 1
ATOM 4240 C C . LEU B 1 259 ? 17.375 -17.781 -9.656 1 98.75 259 LEU B C 1
ATOM 4242 O O . LEU B 1 259 ? 17.781 -18.688 -10.375 1 98.75 259 LEU B O 1
ATOM 4246 N N . LYS B 1 260 ? 17.531 -16.531 -9.984 1 98.62 260 LYS B N 1
ATOM 4247 C CA . LYS B 1 260 ? 18.062 -16.141 -11.281 1 98.62 260 LYS B CA 1
ATOM 4248 C C . LYS B 1 260 ? 19.516 -16.578 -11.438 1 98.62 260 LYS B C 1
ATOM 4250 O O . LYS B 1 260 ? 19.906 -17.062 -12.5 1 98.62 260 LYS B O 1
ATOM 4255 N N . LYS B 1 261 ? 20.25 -16.484 -10.406 1 98.25 261 LYS B N 1
ATOM 4256 C CA . LYS B 1 261 ? 21.641 -16.922 -10.477 1 98.25 261 LYS B CA 1
ATOM 4257 C C . LYS B 1 261 ? 21.719 -18.438 -10.625 1 98.25 261 LYS B C 1
ATOM 4259 O O . LYS B 1 261 ? 22.531 -18.938 -11.406 1 98.25 261 LYS B O 1
ATOM 4264 N N . SER B 1 262 ? 20.906 -19.188 -9.914 1 98.19 262 SER B N 1
ATOM 4265 C CA . SER B 1 262 ? 20.938 -20.641 -9.992 1 98.19 262 SER B CA 1
ATOM 4266 C C . SER B 1 262 ? 20.562 -21.125 -11.391 1 98.19 262 SER B C 1
ATOM 4268 O O . SER B 1 262 ? 21.047 -22.172 -11.844 1 98.19 262 SER B O 1
ATOM 4270 N N . MET B 1 263 ? 19.719 -20.359 -12.039 1 98 263 MET B N 1
ATOM 4271 C CA . MET B 1 263 ? 19.359 -20.688 -13.414 1 98 263 MET B CA 1
ATOM 4272 C C . MET B 1 263 ? 20.594 -20.766 -14.305 1 98 263 MET B C 1
ATOM 4274 O O . MET B 1 263 ? 20.703 -21.672 -15.141 1 98 263 MET B O 1
ATOM 4278 N N . GLU B 1 264 ? 21.5 -20 -14.078 1 96.44 264 GLU B N 1
ATOM 4279 C CA . GLU B 1 264 ? 22.734 -19.984 -14.875 1 96.44 264 GLU B CA 1
ATOM 4280 C C . GLU B 1 264 ? 23.547 -21.25 -14.664 1 96.44 264 GLU B C 1
ATOM 4282 O O . GLU B 1 264 ? 24.25 -21.703 -15.562 1 96.44 264 GLU B O 1
ATOM 4287 N N . PHE B 1 265 ? 23.406 -21.797 -13.531 1 96.06 265 PHE B N 1
ATOM 4288 C CA . PHE B 1 265 ? 24.094 -23.047 -13.25 1 96.06 265 PHE B CA 1
ATOM 4289 C C . PHE B 1 265 ? 23.562 -24.172 -14.133 1 96.06 265 PHE B C 1
ATOM 4291 O O . PHE B 1 265 ? 24.25 -25.188 -14.344 1 96.06 265 PHE B O 1
ATOM 4298 N N . PHE B 1 266 ? 22.391 -24.031 -14.586 1 94.81 266 PHE B N 1
ATOM 4299 C CA . PHE B 1 266 ? 21.75 -25.125 -15.32 1 94.81 266 PHE B CA 1
ATOM 4300 C C . PHE B 1 266 ? 21.516 -24.734 -16.781 1 94.81 266 PHE B C 1
ATOM 4302 O O . PHE B 1 266 ? 20.703 -25.328 -17.469 1 94.81 266 PHE B O 1
ATOM 4309 N N . GLY B 1 267 ? 22.203 -23.734 -17.234 1 96.06 267 GLY B N 1
ATOM 4310 C CA . GLY B 1 267 ? 22.219 -23.359 -18.641 1 96.06 267 GLY B CA 1
ATOM 4311 C C . GLY B 1 267 ? 21.062 -22.469 -19.047 1 96.06 267 GLY B C 1
ATOM 4312 O O . GLY B 1 267 ? 20.828 -22.25 -20.234 1 96.06 267 GLY B O 1
ATOM 4313 N N . PHE B 1 268 ? 20.344 -21.953 -18.094 1 98.12 268 PHE B N 1
ATOM 4314 C CA . PHE B 1 268 ? 19.297 -20.969 -18.359 1 98.12 268 PHE B CA 1
ATOM 4315 C C . PHE B 1 268 ? 19.844 -19.547 -18.234 1 98.12 268 PHE B C 1
ATOM 4317 O O . PHE B 1 268 ? 20.969 -19.359 -17.75 1 98.12 268 PHE B O 1
ATOM 4324 N N . TYR B 1 269 ? 19.062 -18.656 -18.75 1 98.38 269 TYR B N 1
ATOM 4325 C CA . TYR B 1 269 ? 19.359 -17.234 -18.531 1 98.38 269 TYR B CA 1
ATOM 4326 C C . TYR B 1 269 ? 18.453 -16.656 -17.453 1 98.38 269 TYR B C 1
ATOM 4328 O O . TYR B 1 269 ? 17.234 -16.531 -17.656 1 98.38 269 TYR B O 1
ATOM 4336 N N . GLY B 1 270 ? 19.047 -16.328 -16.328 1 97.81 270 GLY B N 1
ATOM 4337 C CA . GLY B 1 270 ? 18.312 -15.641 -15.281 1 97.81 270 GLY B CA 1
ATOM 4338 C C . GLY B 1 270 ? 18.281 -14.133 -15.453 1 97.81 270 GLY B C 1
ATOM 4339 O O . GLY B 1 270 ? 17.234 -13.5 -15.344 1 97.81 270 GLY B O 1
ATOM 4340 N N . GLY B 1 271 ? 19.5 -13.602 -15.75 1 97.44 271 GLY B N 1
ATOM 4341 C CA . GLY B 1 271 ? 19.656 -12.172 -15.938 1 97.44 271 GLY B CA 1
ATOM 4342 C C . GLY B 1 271 ? 19.609 -11.383 -14.648 1 97.44 271 GLY B C 1
ATOM 4343 O O . GLY B 1 271 ? 19.375 -11.953 -13.578 1 97.44 271 GLY B O 1
ATOM 4344 N N . PRO B 1 272 ? 19.922 -10.125 -14.82 1 97.75 272 PRO B N 1
ATOM 4345 C CA . PRO B 1 272 ? 19.891 -9.273 -13.633 1 97.75 272 PRO B CA 1
ATOM 4346 C C . PRO B 1 272 ? 18.469 -9.055 -13.109 1 97.75 272 PRO B C 1
ATOM 4348 O O . PRO B 1 272 ? 17.5 -9.242 -13.859 1 97.75 272 PRO B O 1
ATOM 4351 N N . THR B 1 273 ? 18.391 -8.805 -11.758 1 97.94 273 THR B N 1
ATOM 4352 C CA . THR B 1 273 ? 17.125 -8.344 -11.203 1 97.94 273 THR B CA 1
ATOM 4353 C C . THR B 1 273 ? 16.891 -6.867 -11.531 1 97.94 273 THR B C 1
ATOM 4355 O O . THR B 1 273 ? 17.828 -6.141 -11.836 1 97.94 273 THR B O 1
ATOM 4358 N N . ARG B 1 274 ? 15.664 -6.539 -11.547 1 98.06 274 ARG B N 1
ATOM 4359 C CA . ARG B 1 274 ? 15.344 -5.121 -11.68 1 98.06 274 ARG B CA 1
ATOM 4360 C C . ARG B 1 274 ? 15.492 -4.402 -10.344 1 98.06 274 ARG B C 1
ATOM 4362 O O . ARG B 1 274 ? 15.109 -4.938 -9.297 1 98.06 274 ARG B O 1
ATOM 4369 N N . SER B 1 275 ? 16 -3.117 -10.414 1 98.31 275 SER B N 1
ATOM 4370 C CA . SER B 1 275 ? 16.172 -2.291 -9.227 1 98.31 275 SER B CA 1
ATOM 4371 C C . SER B 1 275 ? 14.828 -1.928 -8.609 1 98.31 275 SER B C 1
ATOM 4373 O O . SER B 1 275 ? 13.875 -1.625 -9.32 1 98.31 275 SER B O 1
ATOM 4375 N N . PRO B 1 276 ? 14.781 -2.135 -7.172 1 98.31 276 PRO B N 1
ATOM 4376 C CA . PRO B 1 276 ? 15.859 -1.95 -6.203 1 98.31 276 PRO B CA 1
ATOM 4377 C C . PRO B 1 276 ? 16.469 -3.271 -5.73 1 98.31 276 PRO B C 1
ATOM 4379 O O . PRO B 1 276 ? 17.406 -3.275 -4.93 1 98.31 276 PRO B O 1
ATOM 4382 N N . LEU B 1 277 ? 15.953 -4.41 -6.246 1 98.38 277 LEU B N 1
ATOM 4383 C CA . LEU B 1 277 ? 16.594 -5.664 -5.871 1 98.38 277 LEU B CA 1
ATOM 4384 C C . LEU B 1 277 ? 18.062 -5.664 -6.285 1 98.38 277 LEU B C 1
ATOM 4386 O O . LEU B 1 277 ? 18.406 -5.199 -7.375 1 98.38 277 LEU B O 1
ATOM 4390 N N . LEU B 1 278 ? 18.875 -6.234 -5.457 1 97.62 278 LEU B N 1
ATOM 4391 C CA . LEU B 1 278 ? 20.297 -6.285 -5.73 1 97.62 278 LEU B CA 1
ATOM 4392 C C . LEU B 1 278 ? 20.719 -7.68 -6.184 1 97.62 278 LEU B C 1
ATOM 4394 O O . LEU B 1 278 ? 20.109 -8.672 -5.797 1 97.62 278 LEU B O 1
ATOM 4398 N N . PRO B 1 279 ? 21.734 -7.68 -6.969 1 96.5 279 PRO B N 1
ATOM 4399 C CA . PRO B 1 279 ? 22.312 -8.992 -7.266 1 96.5 279 PRO B CA 1
ATOM 4400 C C . PRO B 1 279 ? 23.016 -9.617 -6.062 1 96.5 279 PRO B C 1
ATOM 4402 O O . PRO B 1 279 ? 23.266 -8.938 -5.062 1 96.5 279 PRO B O 1
ATOM 4405 N N . LEU B 1 280 ? 23.312 -10.891 -6.145 1 97.94 280 LEU B N 1
ATOM 4406 C CA . LEU B 1 280 ? 24.062 -11.57 -5.098 1 97.94 280 LEU B CA 1
ATOM 4407 C C . LEU B 1 280 ? 25.5 -11.062 -5.031 1 97.94 280 LEU B C 1
ATOM 4409 O O . LEU B 1 280 ? 26.109 -10.781 -6.066 1 97.94 280 LEU B O 1
ATOM 4413 N N . LYS B 1 281 ? 25.984 -11 -3.836 1 96.38 281 LYS B N 1
ATOM 4414 C CA . LYS B 1 281 ? 27.422 -10.812 -3.66 1 96.38 281 LYS B CA 1
ATOM 4415 C C . LYS B 1 281 ? 28.188 -12.094 -3.998 1 96.38 281 LYS B C 1
ATOM 4417 O O . LYS B 1 281 ? 27.625 -13.18 -4.012 1 96.38 281 LYS B O 1
ATOM 4422 N N . GLU B 1 282 ? 29.406 -11.953 -4.238 1 97 282 GLU B N 1
ATOM 4423 C CA . GLU B 1 282 ? 30.234 -13.094 -4.609 1 97 282 GLU B CA 1
ATOM 4424 C C . GLU B 1 282 ? 30.156 -14.203 -3.564 1 97 282 GLU B C 1
ATOM 4426 O O . GLU B 1 282 ? 30.062 -15.383 -3.91 1 97 282 GLU B O 1
ATOM 4431 N N . SER B 1 283 ? 30.188 -13.836 -2.373 1 98.06 283 SER B N 1
ATOM 4432 C CA . SER B 1 283 ? 30.141 -14.82 -1.297 1 98.06 283 SER B CA 1
ATOM 4433 C C . SER B 1 283 ? 28.812 -15.555 -1.271 1 98.06 283 SER B C 1
ATOM 4435 O O . SER B 1 283 ? 28.75 -16.75 -1.011 1 98.06 283 SER B O 1
ATOM 4437 N N . GLN B 1 284 ? 27.703 -14.891 -1.532 1 98.06 284 GLN B N 1
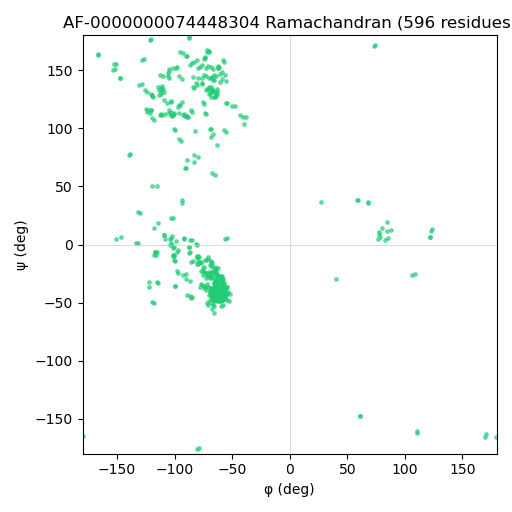ATOM 4438 C CA . GLN B 1 284 ? 26.391 -15.492 -1.589 1 98.06 284 GLN B CA 1
ATOM 4439 C C . GLN B 1 284 ? 26.266 -16.453 -2.77 1 98.06 284 GLN B C 1
ATOM 4441 O O . GLN B 1 284 ? 25.656 -17.516 -2.648 1 98.06 284 GLN B O 1
ATOM 4446 N N . GLU B 1 285 ? 26.859 -16.047 -3.877 1 97.5 285 GLU B N 1
ATOM 4447 C CA . GLU B 1 285 ? 26.875 -16.906 -5.051 1 97.5 285 GLU B CA 1
ATOM 4448 C C . GLU B 1 285 ? 27.625 -18.219 -4.766 1 97.5 285 GLU B C 1
ATOM 4450 O O . GLU B 1 285 ? 27.188 -19.281 -5.191 1 97.5 285 GLU B O 1
ATOM 4455 N N . ALA B 1 286 ? 28.734 -18.094 -4.109 1 97.44 286 ALA B N 1
ATOM 4456 C CA . ALA B 1 286 ? 29.516 -19.281 -3.766 1 97.44 286 ALA B CA 1
ATOM 4457 C C . ALA B 1 286 ? 28.719 -20.219 -2.869 1 97.44 286 ALA B C 1
ATOM 4459 O O . ALA B 1 286 ? 28.719 -21.438 -3.07 1 97.44 286 ALA B O 1
ATOM 4460 N N . GLU B 1 287 ? 28.031 -19.625 -1.965 1 97.94 287 GLU B N 1
ATOM 4461 C CA . GLU B 1 287 ? 27.188 -20.438 -1.085 1 97.94 287 GLU B CA 1
ATOM 4462 C C . GLU B 1 287 ? 26.062 -21.109 -1.867 1 97.94 287 GLU B C 1
ATOM 4464 O O . GLU B 1 287 ? 25.797 -22.297 -1.657 1 97.94 287 GLU B O 1
ATOM 4469 N N . LEU B 1 288 ? 25.469 -20.422 -2.75 1 98.12 288 LEU B N 1
ATOM 4470 C CA . LEU B 1 288 ? 24.406 -20.969 -3.59 1 98.12 288 LEU B CA 1
ATOM 4471 C C . LEU B 1 288 ? 24.922 -22.125 -4.438 1 98.12 288 LEU B C 1
ATOM 4473 O O . LEU B 1 288 ? 24.266 -23.156 -4.535 1 98.12 288 LEU B O 1
ATOM 4477 N N . ARG B 1 289 ? 26.062 -21.922 -4.996 1 96.5 289 ARG B N 1
ATOM 4478 C CA . ARG B 1 289 ? 26.672 -22.953 -5.816 1 96.5 289 ARG B CA 1
ATOM 4479 C C . ARG B 1 289 ? 26.922 -24.234 -5.004 1 96.5 289 ARG B C 1
ATOM 4481 O O . ARG B 1 289 ? 26.656 -25.328 -5.477 1 96.5 289 ARG B O 1
ATOM 4488 N N . GLN B 1 290 ? 27.344 -24.047 -3.814 1 96.31 290 GLN B N 1
ATOM 4489 C CA . GLN B 1 290 ? 27.609 -25.203 -2.955 1 96.31 290 GLN B CA 1
ATOM 4490 C C . GLN B 1 290 ? 26.328 -25.953 -2.629 1 96.31 290 GLN B C 1
ATOM 4492 O O . GLN B 1 290 ? 26.312 -27.188 -2.596 1 96.31 290 GLN B O 1
ATOM 4497 N N . ILE B 1 291 ? 25.297 -25.281 -2.463 1 97 291 ILE B N 1
ATOM 4498 C CA . ILE B 1 291 ? 24.016 -25.891 -2.152 1 97 291 ILE B CA 1
ATOM 4499 C C . ILE B 1 291 ? 23.562 -26.766 -3.32 1 97 291 ILE B C 1
ATOM 4501 O O . ILE B 1 291 ? 23.141 -27.906 -3.125 1 97 291 ILE B O 1
ATOM 4505 N N . PHE B 1 292 ? 23.688 -26.266 -4.516 1 96.31 292 PHE B N 1
ATOM 4506 C CA . PHE B 1 292 ? 23.234 -27.016 -5.68 1 96.31 292 PHE B CA 1
ATOM 4507 C C . PHE B 1 292 ? 24.203 -28.156 -6.008 1 96.31 292 PHE B C 1
ATOM 4509 O O . PHE B 1 292 ? 23.797 -29.188 -6.551 1 96.31 292 PHE B O 1
ATOM 4516 N N . LYS B 1 293 ? 25.484 -28.016 -5.641 1 92.88 293 LYS B N 1
ATOM 4517 C CA . LYS B 1 293 ? 26.422 -29.125 -5.781 1 92.88 293 LYS B CA 1
ATOM 4518 C C . LYS B 1 293 ? 26.062 -30.266 -4.848 1 92.88 293 LYS B C 1
ATOM 4520 O O . LYS B 1 293 ? 26.188 -31.438 -5.223 1 92.88 293 LYS B O 1
ATOM 4525 N N . GLN B 1 294 ? 25.688 -29.922 -3.693 1 90.69 294 GLN B N 1
ATOM 4526 C CA . GLN B 1 294 ? 25.281 -30.938 -2.732 1 90.69 294 GLN B CA 1
ATOM 4527 C C . GLN B 1 294 ? 24.062 -31.688 -3.217 1 90.69 294 GLN B C 1
ATOM 4529 O O . GLN B 1 294 ? 23.891 -32.875 -2.922 1 90.69 294 GLN B O 1
ATOM 4534 N N . PHE B 1 295 ? 23.203 -31.047 -3.74 1 87.81 295 PHE B N 1
ATOM 4535 C CA . PHE B 1 295 ? 22.047 -31.719 -4.324 1 87.81 295 PHE B CA 1
ATOM 4536 C C . PHE B 1 295 ? 22.484 -32.75 -5.355 1 87.81 295 PHE B C 1
ATOM 4538 O O . PHE B 1 295 ? 21.844 -33.812 -5.5 1 87.81 295 PHE B O 1
ATOM 4545 N N . GLY B 1 296 ? 23.969 -33.031 -5.574 1 64.81 296 GLY B N 1
ATOM 4546 C CA . GLY B 1 296 ? 24.812 -34.094 -6.133 1 64.81 296 GLY B CA 1
ATOM 4547 C C . GLY B 1 296 ? 24.094 -34.906 -7.18 1 64.81 296 GLY B C 1
ATOM 4548 O O . GLY B 1 296 ? 24.641 -35.906 -7.66 1 64.81 296 GLY B O 1
ATOM 4549 N N . GLY B 1 297 ? 23.344 -34.781 -8.016 1 51.56 297 GLY B N 1
ATOM 4550 C CA . GLY B 1 297 ? 22.844 -35.375 -9.25 1 51.56 297 GLY B CA 1
ATOM 4551 C C . GLY B 1 297 ? 23.094 -34.5 -10.469 1 51.56 297 GLY B C 1
ATOM 4552 O O . GLY B 1 297 ? 22.531 -34.75 -11.539 1 51.56 297 GLY B O 1
ATOM 4553 N N . TYR B 1 298 ? 23.578 -33.312 -10.352 1 44.72 298 TYR B N 1
ATOM 4554 C CA . TYR B 1 298 ? 23.984 -32.656 -11.586 1 44.72 298 TYR B CA 1
ATOM 4555 C C . TYR B 1 298 ? 25.125 -33.438 -12.25 1 44.72 298 TYR B C 1
ATOM 4557 O O . TYR B 1 298 ? 26.094 -33.812 -11.586 1 44.72 298 TYR B O 1
ATOM 4565 N N . GLN B 1 299 ? 24.812 -34.5 -13.086 1 36.97 299 GLN B N 1
ATOM 4566 C CA . GLN B 1 299 ? 25.875 -35.219 -13.789 1 36.97 299 GLN B CA 1
ATOM 4567 C C . GLN B 1 299 ? 26.953 -34.25 -14.289 1 36.97 299 GLN B C 1
ATOM 4569 O O . GLN B 1 299 ? 26.625 -33.219 -14.898 1 36.97 299 GLN B O 1
ATOM 4574 N N . GLU B 1 300 ? 28.188 -34.156 -13.609 1 33.25 300 GLU B N 1
ATOM 4575 C CA . GLU B 1 300 ? 29.312 -33.688 -14.414 1 33.25 300 GLU B CA 1
ATOM 4576 C C . GLU B 1 300 ? 29.359 -34.406 -15.758 1 33.25 300 GLU B C 1
ATOM 4578 O O . GLU B 1 300 ? 29.016 -35.594 -15.852 1 33.25 300 GLU B O 1
#

pLDDT: mean 96.64, std 8.11, range [33.25, 98.94]

Secondary structure (DSSP, 8-state):
-------EEE-B----B-TTSSB-HHHHHHHHHHHTTS--SEEEESSGGGTGGGS-HHHHHHHHHHHHHHSPTT-EEEEE---SSHHHHHHHHHHHHHHT-SEEEEEPP-SSGGG--HHHHHHHHHHHHHH-SS-EEEEE-HHHHS----HHHHHHHTTSTTEEEEEE-S--HHHHHHHHHHTTTTT-EEEES-GGGHHHHHHHT--EEE-GGGGT-HHHHHHHHHHHHTT-HHHHHHHHHHHHHHHHIIIIISHHHHHHHHHHHTT----PPPTTSPPPPHHHHHHHHHHHHHT--S--/-------EEE-B----B-TTSSB-HHHHHHHHHHHTTS--SEEEESSGGGTGGGS-HHHHHHHHHHHHHHSPTT-EEEEE---SSHHHHHHHHHHHHHHT-SEEEEEPP-SSGGG--HHHHHHHHHHHHHH-SS-EEEEE-HHHHS----HHHHHHHTTSTTEEEEEE-S--HHHHHHHHHHTTTTT-EEEES-GGGHHHHHHHT--EEE-GGGGTSHHHHHHHHHHHHTT-HHHHHHHHHHHHHHHHIIIIISHHHHHHHHHHHTT----PPPTTS-PPPHHHHHHHHHHHHHT--S--

Organism: Stylophora pistillata (NCBI:txid50429)

Foldseek 3Di:
DPLDQQFFEEAAAAFAAAPVRHGDLVLVLVLLVVLQVFPGLAYEYLDVLNVVVQDDLVSQLVVLLSRQVRHDPRRAYEYEQEDLDLVSSLVSLQSSVVSPHQEYEYEFRAPPPVPSDLVNRLVSVVSSQVRHPHAYEYEADCVPRVDGNDLVSLLVSLQRLRHQEYEHAPLPLVSLLVSCVSNVPGNHAYAYAALLCRLSSVVSPHRYYHYNCCSQVVRLSRVLSVCVVVPVVVVNVVSSVLVNQLSCLDPPVQDSLLSQLSNVVRPHHSHDDDPPDDHDDPVSSVVSVVSVVVSVPPDD/DPLDQQFFEEEAAAFAAAPVRHGDLVLVLVLLVVLQVFPGLAYEYLDVLNVVVQDDLVSQLVVLLSRQVNHDPRRAYEYEQEDLDLVSSLVSLQSSVVSPHQEYEYEFNAPPPVPRDLVNRLVSVVSSQVRHPHAYEYEADCVPRVDGNDLVSLLVSLQDPRHQEYEHAPLPLVSLLVSCVSNVPGNYAYAYAALLCRLSSVVSPHRYYHYNCCSQVVRLSRVLSVCVVVPVVVVNVVSSVLVNQLRCLDPPVQDSLLSQLSNVVRPHHSHDDDPPDDHDDPVSSVVSVVSVVVSVPPDD